Protein AF-A0A9Y3VMZ5-F1 (afdb_monomer_lite)

Secondary structure (DSSP, 8-state):
--TTS-HHHHHHHHHHHHHHHHHHHHHHHHHHHHHHTT---GGG--S-----TT-S------TTHHHHHHHHHHHHHHHTSS-TT-HHHHHHHHHHHHHHHHHHHHHIIIIIIHHHHHHHT-HHHHHHHHHHHHHHHHHHHT-----HHHHHSPPPTTS-TT-HHHHHHSHHHHHHHHH-S-TTGGGS--THHHHHHHHTTT--HHHHHHHHHHHHHHHHHHHHHHHHT--------TT-SSTT--S-PPPPP-----------------------GGGGG-HHHHHHHHHHHHHHHHHHHHHHHHHHHHHH-TTTTTSHHHHHHHHHHHIIIIIHHHHHHHHHHTT-HHHHHHHHHH-SS-PPPTT--HHHHHHHHHH--

Organism: NCBI:txid303518

Sequence (381 aa):
MFKTLNVSACDEALRHTLQIVSALHGIIHYLISFSKLGNRQDSLRWGRGHDAAGSLLAADWGGAESIGTELQELQQQVDHLSDPSNLESVGRLLQLRRQVLLLQFDTAVRIFVREAFLSSGDVTSCQSVNDNMANALPPMIGCIQADVFSLTLPVPQPLENQGCQAQRMYPWRSFIACHGLLPLHVWDVPPTEHCMQLCLSSLSSRSRLQANAAILGVSLLMEDVLNGGREAEPVRLHGNKDDFQHSGTPNEVATVSNKGNKSCREDDEEEEIKINSSNLQDPIRVQSVLKGFLLLTKQLEVFKERWALRRLGADVFSTPALYQQFVKLYRDEIFYPSMRALAKQMDKEHHYEVLISGTQSLLPPPGASEVDVKAWQVQAQ

Radius of gyration: 24.36 Å; chains: 1; bounding box: 47×81×72 Å

pLDDT: mean 76.03, std 21.15, range [21.78, 96.75]

Foldseek 3Di:
DPPPDDPVVSVVVVVLVCLLVVLVLLLLVLLVLQQCQQPDCPVVPPDDDDDDPPPPQRAGSPHPVNSVVVVVVLVVLLVLAPDSPDSLLNSLLSNLVSLLSLLLLLLLLVPQLLVLCLQVFVLVQNVQLVVQLVPLSCLSNLNQDCDPVLVVQPQDPPDDLCFPVSCVPPVPSSCCSRCNPDVVVNPPSRVSSVSSCSSRPPDDSVSSNSSSVSSVVSVVLLVLLLVLLDAAAADDDPPPPTVPPPSDDDDDDDDDDDDDDDDDDDDDDPDPPPDDSVPSSNSSRSSNRSSRQSNLSVLLVVVLQVVLCVPPNDCQSNGSVSVVVSVVCCCVPQQVVLLCVVCVVVVNNVVQVVVVVPDVDNDHGPSDRPSSSSVSSSVVD

Structure (mmCIF, N/CA/C/O backbone):
data_AF-A0A9Y3VMZ5-F1
#
_entry.id   AF-A0A9Y3VMZ5-F1
#
loop_
_atom_site.group_PDB
_atom_site.id
_atom_site.type_symbol
_atom_site.label_atom_id
_atom_site.label_alt_id
_atom_site.label_comp_id
_atom_site.label_asym_id
_atom_site.label_entity_id
_atom_site.label_seq_id
_atom_site.pdbx_PDB_ins_code
_atom_site.Cartn_x
_atom_site.Cartn_y
_atom_site.Cartn_z
_atom_site.occupancy
_atom_site.B_iso_or_equiv
_atom_site.auth_seq_id
_atom_site.auth_comp_id
_atom_site.auth_asym_id
_atom_site.auth_atom_id
_atom_site.pdbx_PDB_model_num
ATOM 1 N N . MET A 1 1 ? 14.578 1.169 -34.661 1.00 57.75 1 MET A N 1
ATOM 2 C CA . MET A 1 1 ? 15.487 0.601 -33.648 1.00 57.75 1 MET A CA 1
ATOM 3 C C . MET A 1 1 ? 15.818 -0.866 -33.912 1.00 57.75 1 MET A C 1
ATOM 5 O O . MET A 1 1 ? 16.990 -1.175 -33.971 1.00 57.75 1 MET A O 1
ATOM 9 N N . PHE A 1 2 ? 14.845 -1.748 -34.175 1.00 71.38 2 PHE A N 1
ATOM 10 C CA . PHE A 1 2 ? 15.091 -3.206 -34.183 1.00 71.38 2 PHE A CA 1
ATOM 11 C C . PHE A 1 2 ? 15.295 -3.879 -35.559 1.00 71.38 2 PHE A C 1
ATOM 13 O O . PHE A 1 2 ? 15.444 -5.090 -35.634 1.00 71.38 2 PHE A O 1
ATOM 20 N N . LYS A 1 3 ? 15.312 -3.119 -36.666 1.00 68.62 3 LYS A N 1
ATOM 21 C CA . LYS A 1 3 ? 15.286 -3.667 -38.044 1.00 68.62 3 LYS A CA 1
ATOM 22 C C . LYS A 1 3 ? 16.523 -4.492 -38.442 1.00 68.62 3 LYS A C 1
ATOM 24 O O . LYS A 1 3 ? 16.481 -5.173 -39.458 1.00 68.62 3 LYS A O 1
ATOM 29 N N . THR A 1 4 ? 17.612 -4.394 -37.685 1.00 77.75 4 THR A N 1
ATOM 30 C CA . THR A 1 4 ? 18.895 -5.066 -37.949 1.00 77.75 4 THR A CA 1
ATOM 31 C C . THR A 1 4 ? 19.146 -6.268 -37.039 1.00 77.75 4 THR A C 1
ATOM 33 O O . THR A 1 4 ? 20.166 -6.933 -37.192 1.00 77.75 4 THR A O 1
ATOM 36 N N . LEU A 1 5 ? 18.255 -6.536 -36.080 1.00 80.56 5 LEU A N 1
ATOM 37 C CA . LEU A 1 5 ? 18.383 -7.647 -35.139 1.00 80.56 5 LEU A CA 1
ATOM 38 C C . LEU A 1 5 ? 17.745 -8.913 -35.714 1.00 80.56 5 LEU A C 1
ATOM 40 O O . L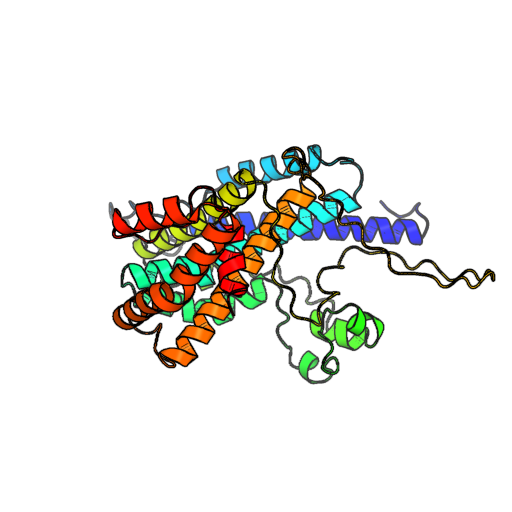EU A 1 5 ? 16.806 -8.849 -36.510 1.00 80.56 5 LEU A O 1
ATOM 44 N N . ASN A 1 6 ? 18.238 -10.077 -35.288 1.00 88.38 6 ASN A N 1
ATOM 45 C CA . ASN A 1 6 ? 17.532 -11.327 -35.546 1.00 88.38 6 ASN A CA 1
ATOM 46 C C . ASN A 1 6 ? 16.183 -11.331 -34.795 1.00 88.38 6 ASN A C 1
ATOM 48 O O . ASN A 1 6 ? 15.974 -10.568 -33.853 1.00 88.38 6 ASN A O 1
ATOM 52 N N . VAL A 1 7 ? 15.252 -12.189 -35.218 1.00 86.12 7 VAL A N 1
ATOM 53 C CA . VAL A 1 7 ? 13.882 -12.202 -34.674 1.00 86.12 7 VAL A CA 1
ATOM 54 C C . VAL A 1 7 ? 13.871 -12.424 -33.156 1.00 86.12 7 VAL A C 1
ATOM 56 O O . VAL A 1 7 ? 13.121 -11.753 -32.458 1.00 86.12 7 VAL A O 1
ATOM 59 N N . SER A 1 8 ? 14.744 -13.295 -32.640 1.00 85.38 8 SER A N 1
ATOM 60 C CA . SER A 1 8 ? 14.845 -13.586 -31.202 1.00 85.38 8 SER A CA 1
ATOM 61 C C . SER A 1 8 ? 15.319 -12.380 -30.386 1.00 85.38 8 SER A C 1
ATOM 63 O O . SER A 1 8 ? 14.670 -12.017 -29.413 1.00 85.38 8 SER A O 1
ATOM 65 N N . ALA A 1 9 ? 16.410 -11.723 -30.790 1.00 84.56 9 ALA A N 1
ATOM 66 C CA . ALA A 1 9 ? 16.915 -10.545 -30.086 1.00 84.56 9 ALA A CA 1
ATOM 67 C C . ALA A 1 9 ? 15.985 -9.339 -30.266 1.00 84.56 9 ALA A C 1
ATOM 69 O O . ALA A 1 9 ? 15.894 -8.489 -29.387 1.00 84.56 9 ALA A O 1
ATOM 70 N N . CYS A 1 10 ? 15.271 -9.256 -31.394 1.00 85.88 10 CYS A N 1
ATOM 71 C CA . CYS A 1 10 ? 14.226 -8.258 -31.593 1.00 85.88 10 CYS A CA 1
ATOM 72 C C . CYS A 1 10 ? 13.065 -8.456 -30.609 1.00 85.88 10 CYS A C 1
ATOM 74 O O . CYS A 1 10 ? 12.595 -7.474 -30.038 1.00 85.88 10 CYS A O 1
ATOM 76 N N . ASP A 1 11 ? 12.601 -9.694 -30.416 1.00 83.12 11 ASP A N 1
ATOM 77 C CA . ASP A 1 11 ? 11.528 -10.019 -29.470 1.00 83.12 11 ASP A CA 1
ATOM 78 C C . ASP A 1 11 ? 11.939 -9.716 -28.024 1.00 83.12 11 ASP A C 1
ATOM 80 O O . ASP A 1 11 ? 11.218 -9.032 -27.299 1.00 83.12 11 ASP A O 1
ATOM 84 N N . GLU A 1 12 ? 13.136 -10.144 -27.626 1.00 84.88 12 GLU A N 1
ATOM 85 C CA . GLU A 1 12 ? 13.688 -9.895 -26.293 1.00 84.88 12 GLU A CA 1
ATOM 86 C C . GLU A 1 12 ? 13.857 -8.394 -26.011 1.00 84.88 12 GLU A C 1
ATOM 88 O O . GLU A 1 12 ? 13.361 -7.881 -25.004 1.00 84.88 12 GLU A O 1
ATOM 93 N N . ALA A 1 13 ? 14.454 -7.650 -26.947 1.00 84.62 13 ALA A N 1
ATOM 94 C CA . ALA A 1 13 ? 14.613 -6.206 -26.816 1.00 84.62 13 ALA A CA 1
ATOM 95 C C . ALA A 1 13 ? 13.261 -5.475 -26.762 1.00 84.62 13 ALA A C 1
ATOM 97 O O . ALA A 1 13 ? 13.093 -4.543 -25.968 1.00 84.62 13 ALA A O 1
ATOM 98 N N . LEU A 1 14 ? 12.281 -5.895 -27.571 1.00 86.56 14 LEU A N 1
ATOM 99 C CA . LEU A 1 14 ? 10.930 -5.334 -27.535 1.00 86.56 14 LEU A CA 1
ATOM 100 C C . LEU A 1 14 ? 10.259 -5.610 -26.186 1.00 86.56 14 LEU A C 1
ATOM 102 O O . LEU A 1 14 ? 9.678 -4.697 -25.600 1.00 86.56 14 LEU A O 1
ATOM 106 N N . ARG A 1 15 ? 10.376 -6.837 -25.669 1.00 85.00 15 ARG A N 1
ATOM 107 C CA . ARG A 1 15 ? 9.799 -7.247 -24.385 1.00 85.00 15 ARG A CA 1
ATOM 108 C C . ARG A 1 15 ? 10.342 -6.406 -23.235 1.00 85.00 15 ARG A C 1
ATOM 110 O O . ARG A 1 15 ? 9.548 -5.834 -22.491 1.00 85.00 15 ARG A O 1
ATOM 117 N N . HIS A 1 16 ? 11.662 -6.270 -23.126 1.00 85.94 16 HIS A N 1
ATOM 118 C CA . HIS A 1 16 ? 12.271 -5.454 -22.075 1.00 85.94 16 HIS A CA 1
ATOM 119 C C . HIS A 1 16 ? 11.930 -3.968 -22.223 1.00 85.94 16 HIS A C 1
ATOM 121 O O . HIS A 1 16 ? 11.597 -3.312 -21.237 1.00 85.94 16 HIS A O 1
ATOM 127 N N . THR A 1 17 ? 11.916 -3.443 -23.453 1.00 87.50 17 THR A N 1
ATOM 128 C CA . THR A 1 17 ? 11.510 -2.050 -23.706 1.00 87.50 17 THR A CA 1
ATOM 129 C C . THR A 1 17 ? 10.073 -1.803 -23.245 1.00 87.50 17 THR A C 1
ATOM 131 O O . THR A 1 17 ? 9.806 -0.832 -22.540 1.00 87.50 17 THR A O 1
ATOM 134 N N . LEU A 1 18 ? 9.142 -2.692 -23.603 1.00 86.06 18 LEU A N 1
ATOM 135 C CA . LEU A 1 18 ? 7.739 -2.576 -23.204 1.00 86.06 18 LEU A CA 1
ATOM 136 C C . LEU A 1 18 ? 7.558 -2.714 -21.689 1.00 86.06 18 LEU A C 1
ATOM 138 O O . LEU A 1 18 ? 6.756 -1.979 -21.117 1.00 86.06 18 LEU A O 1
ATOM 142 N N . GLN A 1 19 ? 8.314 -3.598 -21.033 1.00 85.75 19 GLN A N 1
ATOM 143 C CA . GLN A 1 19 ? 8.307 -3.731 -19.572 1.00 85.75 19 GLN A CA 1
ATOM 144 C C . GLN A 1 19 ? 8.742 -2.431 -18.886 1.00 85.75 19 GLN A C 1
ATOM 146 O O . GLN A 1 19 ? 8.025 -1.933 -18.018 1.00 85.75 19 GLN A O 1
ATOM 151 N N . ILE A 1 20 ? 9.865 -1.847 -19.315 1.00 89.44 20 ILE A N 1
ATOM 152 C CA . ILE A 1 20 ? 10.390 -0.589 -18.766 1.00 89.44 20 ILE A CA 1
ATOM 153 C C . ILE A 1 20 ? 9.393 0.554 -18.984 1.00 89.44 20 ILE A C 1
ATOM 155 O O . ILE A 1 20 ? 9.033 1.251 -18.035 1.00 89.44 20 ILE A O 1
ATOM 159 N N . VAL A 1 21 ? 8.903 0.728 -20.217 1.00 89.06 21 VAL A N 1
ATOM 160 C CA . VAL A 1 21 ? 7.958 1.805 -20.559 1.00 89.06 21 VAL A CA 1
ATOM 161 C C . VAL A 1 21 ? 6.645 1.648 -19.792 1.00 89.06 21 VAL A C 1
ATOM 163 O O . VAL A 1 21 ? 6.133 2.631 -19.260 1.00 89.06 21 VAL A O 1
ATOM 166 N N . SER A 1 22 ? 6.114 0.427 -19.687 1.00 85.69 22 SER A N 1
ATOM 167 C CA . SER A 1 22 ? 4.886 0.151 -18.934 1.00 85.69 22 SER A CA 1
ATOM 168 C C . SER A 1 22 ? 5.048 0.462 -17.444 1.00 85.69 22 SER A C 1
ATOM 170 O O . SER A 1 22 ? 4.181 1.108 -16.848 1.00 85.69 22 SER A O 1
ATOM 172 N N . ALA A 1 23 ? 6.169 0.049 -16.845 1.00 88.94 23 ALA A N 1
ATOM 173 C CA . ALA A 1 23 ? 6.453 0.307 -15.441 1.00 88.94 23 ALA A CA 1
ATOM 174 C C . ALA A 1 23 ? 6.611 1.810 -15.158 1.00 88.94 23 ALA A C 1
ATOM 176 O O . ALA A 1 23 ? 5.935 2.328 -14.268 1.00 88.94 23 ALA A O 1
ATOM 177 N N . LEU A 1 24 ? 7.416 2.524 -15.956 1.00 91.38 24 LEU A N 1
ATOM 178 C CA . LEU A 1 24 ? 7.603 3.976 -15.830 1.00 91.38 24 LEU A CA 1
ATOM 179 C C . LEU A 1 24 ? 6.299 4.743 -16.025 1.00 91.38 24 LEU A C 1
ATOM 181 O O . LEU A 1 24 ? 5.987 5.623 -15.227 1.00 91.38 24 LEU A O 1
ATOM 185 N N . HIS A 1 25 ? 5.514 4.384 -17.043 1.00 88.81 25 HIS A N 1
ATOM 186 C CA . HIS A 1 25 ? 4.198 4.975 -17.261 1.00 88.81 25 HIS A CA 1
ATOM 187 C C . HIS A 1 25 ? 3.310 4.810 -16.019 1.00 88.81 25 HIS A C 1
ATOM 189 O O . HIS A 1 25 ? 2.702 5.776 -15.565 1.00 88.81 25 HIS A O 1
ATOM 195 N N . GLY A 1 26 ? 3.278 3.611 -15.426 1.00 87.06 26 GLY A N 1
ATOM 196 C CA . GLY A 1 26 ? 2.527 3.349 -14.197 1.00 87.06 26 GLY A CA 1
ATOM 197 C C . GLY A 1 26 ? 3.007 4.170 -12.995 1.00 87.06 26 GLY A C 1
ATOM 198 O O . GLY A 1 26 ? 2.176 4.718 -12.274 1.00 87.06 26 GLY A O 1
ATOM 199 N N . ILE A 1 27 ? 4.324 4.288 -12.795 1.00 92.25 27 ILE A N 1
ATOM 200 C CA . ILE A 1 27 ? 4.919 5.076 -11.701 1.00 92.25 27 ILE A CA 1
ATOM 201 C C . ILE A 1 27 ? 4.599 6.563 -11.872 1.00 92.25 27 ILE A C 1
ATOM 203 O O . ILE A 1 27 ? 4.074 7.189 -10.956 1.00 92.25 27 ILE A O 1
ATOM 207 N N . ILE A 1 28 ? 4.861 7.129 -13.052 1.00 90.81 28 ILE A N 1
ATOM 208 C CA . ILE A 1 28 ? 4.617 8.551 -13.329 1.00 90.81 28 ILE A CA 1
ATOM 209 C C . ILE A 1 28 ? 3.132 8.872 -13.159 1.00 90.81 28 ILE A C 1
ATOM 211 O O . ILE A 1 28 ? 2.778 9.855 -12.508 1.00 90.81 28 ILE A O 1
ATOM 215 N N . HIS A 1 29 ? 2.255 8.022 -13.696 1.00 88.38 29 HIS A N 1
ATOM 216 C CA . HIS A 1 29 ? 0.819 8.219 -13.566 1.00 88.38 29 HIS A CA 1
ATOM 217 C C . HIS A 1 29 ? 0.362 8.141 -12.104 1.00 88.38 29 HIS A C 1
ATOM 219 O O . HIS A 1 29 ? -0.461 8.955 -11.688 1.00 88.38 29 HIS A O 1
ATOM 225 N N . TYR A 1 30 ? 0.926 7.228 -11.304 1.00 92.00 30 TYR A N 1
ATOM 226 C CA . TYR A 1 30 ? 0.695 7.171 -9.859 1.00 92.00 30 TYR A CA 1
ATOM 227 C C . TYR A 1 30 ? 1.118 8.475 -9.168 1.00 92.00 30 TYR A C 1
ATOM 229 O O . TYR A 1 30 ? 0.307 9.064 -8.460 1.00 92.00 30 TYR A O 1
ATOM 237 N N . LEU A 1 31 ? 2.338 8.968 -9.409 1.00 91.94 31 LEU A N 1
ATOM 238 C CA . LEU A 1 31 ? 2.866 10.180 -8.763 1.00 91.94 31 LEU A CA 1
ATOM 239 C C . LEU A 1 31 ? 2.043 11.430 -9.118 1.00 91.94 31 LEU A C 1
ATOM 241 O O . LEU A 1 31 ? 1.687 12.230 -8.248 1.00 91.94 31 LEU A O 1
ATOM 245 N N . ILE A 1 32 ? 1.668 11.573 -10.392 1.00 88.81 32 ILE A N 1
ATOM 246 C CA . ILE A 1 32 ? 0.777 12.650 -10.847 1.00 88.81 32 ILE A CA 1
ATOM 247 C C . ILE A 1 32 ? -0.607 12.511 -10.197 1.00 88.81 32 ILE A C 1
ATOM 249 O O . ILE A 1 32 ? -1.163 13.493 -9.713 1.00 88.81 32 ILE A O 1
ATOM 253 N N . SER A 1 33 ? -1.167 11.302 -10.156 1.00 88.62 33 SER A N 1
ATOM 254 C CA . SER A 1 33 ? -2.476 11.052 -9.537 1.00 88.62 33 SER A CA 1
ATOM 255 C C . SER A 1 33 ? -2.468 11.380 -8.043 1.00 88.62 33 SER A C 1
ATOM 257 O O . SER A 1 33 ? -3.391 12.024 -7.545 1.00 88.62 33 SER A O 1
ATOM 259 N N . PHE A 1 34 ? -1.404 10.983 -7.344 1.00 90.62 34 PHE A N 1
ATOM 260 C CA . PHE A 1 34 ? -1.238 11.195 -5.913 1.00 90.62 34 PHE A CA 1
ATOM 261 C C . PHE A 1 34 ? -1.085 12.681 -5.576 1.00 90.62 34 PHE A C 1
ATOM 263 O O . PHE A 1 34 ? -1.830 13.195 -4.747 1.00 90.62 34 PHE A O 1
ATOM 270 N N . SER A 1 35 ? -0.211 13.408 -6.281 1.00 87.38 35 SER A N 1
ATOM 271 C CA . SER A 1 35 ? -0.052 14.861 -6.092 1.00 87.38 35 SER A CA 1
ATOM 272 C C . SER A 1 35 ? -1.354 15.636 -6.344 1.00 87.38 35 SER A C 1
ATOM 274 O O . SER A 1 35 ? -1.680 16.586 -5.624 1.00 87.38 35 SER A O 1
ATOM 276 N N . LYS A 1 36 ? -2.171 15.195 -7.311 1.00 85.06 36 LYS A N 1
ATOM 277 C CA . LYS A 1 36 ? -3.496 15.774 -7.580 1.00 85.06 36 LYS A CA 1
ATOM 278 C C . LYS A 1 36 ? -4.511 15.550 -6.458 1.00 85.06 36 LYS A C 1
ATOM 280 O O . LYS A 1 36 ? -5.490 16.294 -6.407 1.00 85.06 36 LYS A O 1
ATOM 285 N N . LEU A 1 37 ? -4.287 14.622 -5.523 1.00 86.06 37 LEU A N 1
ATOM 286 C CA . LEU A 1 37 ? -5.116 14.516 -4.317 1.00 86.06 37 LEU A CA 1
ATOM 287 C C . LEU A 1 37 ? -5.023 15.773 -3.438 1.00 86.06 37 LEU A C 1
ATOM 289 O O . LEU A 1 37 ? -5.904 15.979 -2.610 1.00 86.06 37 LEU A O 1
ATOM 293 N N . GLY A 1 38 ? -4.028 16.646 -3.609 1.00 72.00 38 GLY A N 1
ATOM 294 C CA . GLY A 1 38 ? -3.987 17.950 -2.932 1.00 72.00 38 GLY A CA 1
ATOM 295 C C . GLY A 1 38 ? -4.715 19.064 -3.670 1.00 72.00 38 GLY A C 1
ATOM 296 O O . GLY A 1 38 ? -5.244 19.982 -3.042 1.00 72.00 38 GLY A O 1
ATOM 297 N N . ASN A 1 39 ? -4.813 18.961 -4.994 1.00 64.44 39 ASN A N 1
ATOM 298 C CA . ASN A 1 39 ? -5.434 19.982 -5.822 1.00 64.44 39 ASN A CA 1
ATOM 299 C C . ASN A 1 39 ? -6.953 19.842 -5.782 1.00 64.44 39 ASN A C 1
ATOM 301 O O . ASN A 1 39 ? -7.568 19.049 -6.497 1.00 64.44 39 ASN A O 1
ATOM 305 N N . ARG A 1 40 ? -7.586 20.657 -4.941 1.00 54.41 40 ARG A N 1
ATOM 306 C CA . ARG A 1 40 ? -9.027 20.866 -5.008 1.00 54.41 40 ARG A CA 1
ATOM 307 C C . ARG A 1 40 ? -9.349 21.472 -6.378 1.00 54.41 40 ARG A C 1
ATOM 309 O O . ARG A 1 40 ? -8.824 22.527 -6.725 1.00 54.41 40 ARG A O 1
ATOM 316 N N . GLN A 1 41 ? -10.234 20.841 -7.149 1.00 47.19 41 GLN A N 1
ATOM 317 C CA . GLN A 1 41 ? -10.938 21.532 -8.229 1.00 47.19 41 GLN A CA 1
ATOM 318 C C . GLN A 1 41 ? -11.882 2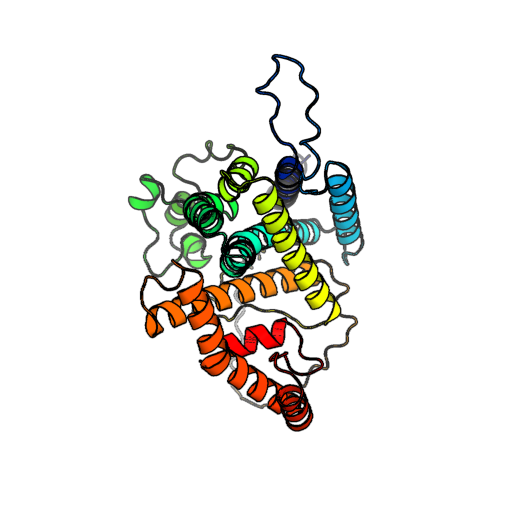2.573 -7.610 1.00 47.19 41 GLN A C 1
ATOM 320 O O . GLN A 1 41 ? -13.096 22.405 -7.574 1.00 47.19 41 GLN A O 1
ATOM 325 N N . ASP A 1 42 ? -11.320 23.693 -7.157 1.00 41.50 42 ASP A N 1
ATOM 326 C CA . ASP A 1 42 ? -12.055 24.957 -7.054 1.00 41.50 42 ASP A CA 1
ATOM 327 C C . ASP A 1 42 ? -12.278 25.575 -8.456 1.00 41.50 42 ASP A C 1
ATOM 329 O O . ASP A 1 42 ? -12.850 26.654 -8.599 1.00 41.50 42 ASP A O 1
ATOM 333 N N . SER A 1 43 ? -11.922 24.857 -9.530 1.00 39.56 43 SER A N 1
ATOM 334 C CA . SER A 1 43 ? -12.139 25.246 -10.926 1.00 39.56 43 SER A CA 1
ATOM 335 C C . SER A 1 43 ? -13.613 25.325 -11.346 1.00 39.56 43 SER A C 1
ATOM 337 O O . SER A 1 43 ? -13.896 25.871 -12.408 1.00 39.56 43 SER A O 1
ATOM 339 N N . LEU A 1 44 ? -14.566 24.857 -10.529 1.00 39.84 44 LEU A N 1
ATOM 340 C CA . LEU A 1 44 ? -16.004 25.077 -10.758 1.00 39.84 44 LEU A CA 1
ATOM 341 C C . LEU A 1 44 ? -16.551 26.356 -10.094 1.00 39.84 44 LEU A C 1
ATOM 343 O O . LEU A 1 44 ? -17.742 26.639 -10.213 1.00 39.84 44 LEU A O 1
ATOM 347 N N . ARG A 1 45 ? -15.712 27.166 -9.431 1.00 36.28 45 ARG A N 1
ATOM 348 C CA . ARG A 1 45 ? -16.110 28.469 -8.867 1.00 36.28 45 ARG A CA 1
ATOM 349 C C . ARG A 1 45 ? -15.355 29.637 -9.506 1.00 36.28 45 ARG A C 1
ATOM 351 O O . ARG A 1 45 ? -14.846 30.516 -8.822 1.00 36.28 45 ARG A O 1
ATOM 358 N N . TRP A 1 46 ? -15.365 29.715 -10.836 1.00 37.03 46 TRP A N 1
ATOM 359 C CA . TRP A 1 46 ? -15.153 30.992 -11.530 1.00 37.03 46 TRP A CA 1
ATOM 360 C C . TRP A 1 46 ? -16.434 31.825 -11.435 1.00 37.03 46 TRP A C 1
ATOM 362 O O . TRP A 1 46 ? -17.237 31.886 -12.362 1.00 37.03 46 TRP A O 1
ATOM 372 N N . GLY A 1 47 ? -16.677 32.422 -10.272 1.00 42.06 47 GLY A N 1
ATOM 373 C CA . GLY A 1 47 ? -17.863 33.243 -10.078 1.00 42.06 47 GLY A CA 1
ATOM 374 C C . GLY A 1 47 ? -17.998 33.770 -8.662 1.00 42.06 47 GLY A C 1
ATOM 375 O O . GLY A 1 47 ? -18.501 33.070 -7.793 1.00 42.06 47 GLY A O 1
ATOM 376 N N . ARG A 1 48 ? -17.653 35.053 -8.516 1.00 33.69 48 ARG A N 1
ATOM 377 C CA . ARG A 1 48 ? -17.766 35.930 -7.340 1.00 33.69 48 ARG A CA 1
ATOM 378 C C . ARG A 1 48 ? -16.681 35.772 -6.286 1.00 33.69 48 ARG A C 1
ATOM 380 O O . ARG A 1 48 ? -16.630 34.809 -5.531 1.00 33.69 48 ARG A O 1
ATOM 387 N N . GLY A 1 49 ? -15.877 36.831 -6.216 1.00 43.91 49 GLY A N 1
ATOM 388 C CA . GLY A 1 49 ? -15.055 37.136 -5.069 1.00 43.91 49 GLY A CA 1
ATOM 389 C C . GLY A 1 49 ? -15.893 37.164 -3.798 1.00 43.91 49 GLY A C 1
ATOM 390 O O . GLY A 1 49 ? -16.936 37.810 -3.722 1.00 43.91 49 GLY A O 1
ATOM 391 N N . HIS A 1 50 ? -15.397 36.443 -2.811 1.00 34.47 50 HIS A N 1
ATOM 392 C CA . HIS A 1 50 ? -15.436 36.879 -1.436 1.00 34.47 50 HIS A CA 1
ATOM 393 C C . HIS A 1 50 ? -14.199 36.297 -0.770 1.00 34.47 50 HIS A C 1
ATOM 395 O O . HIS A 1 50 ? -13.962 35.090 -0.840 1.00 34.47 50 HIS A O 1
ATOM 401 N N . ASP A 1 51 ? -13.413 37.177 -0.161 1.00 45.44 51 ASP A N 1
ATOM 402 C CA . ASP A 1 51 ? -12.384 36.820 0.799 1.00 45.44 51 ASP A CA 1
ATOM 403 C C . ASP A 1 51 ? -12.950 35.794 1.783 1.00 45.44 51 ASP A C 1
ATOM 405 O O . ASP A 1 51 ? -13.887 36.072 2.533 1.00 45.44 51 ASP A O 1
ATOM 409 N N . ALA A 1 52 ? -12.397 34.587 1.769 1.00 37.59 52 ALA A N 1
ATOM 410 C CA . ALA A 1 52 ? -12.680 33.590 2.779 1.00 37.59 52 ALA A CA 1
ATOM 411 C C . ALA A 1 52 ? -11.360 32.938 3.166 1.00 37.59 52 ALA A C 1
ATOM 413 O O . ALA A 1 52 ? -10.846 32.051 2.484 1.00 37.59 52 ALA A O 1
ATOM 414 N N . ALA A 1 53 ? -10.831 33.388 4.300 1.00 37.03 53 ALA A N 1
ATOM 415 C CA . ALA A 1 53 ? -9.814 32.731 5.105 1.00 37.03 53 ALA A CA 1
ATOM 416 C C . ALA A 1 53 ? -10.307 31.347 5.596 1.00 37.03 53 ALA A C 1
ATOM 418 O O . ALA A 1 53 ? -10.478 31.109 6.787 1.00 37.03 53 ALA A O 1
ATOM 419 N N . GLY A 1 54 ? -10.597 30.444 4.656 1.00 40.28 54 GLY A N 1
ATOM 420 C CA . GLY A 1 54 ? -11.101 29.084 4.871 1.00 40.28 54 GLY A CA 1
ATOM 421 C C . GLY A 1 54 ? -10.303 28.015 4.116 1.00 40.28 54 GLY A C 1
ATOM 422 O O . GLY A 1 54 ? -10.631 26.836 4.201 1.00 40.28 54 GLY A O 1
ATOM 423 N N . SER A 1 55 ? -9.237 28.406 3.409 1.00 47.62 55 SER A N 1
ATOM 424 C CA . SER A 1 55 ? -8.310 27.512 2.696 1.00 47.62 55 SER A CA 1
ATOM 425 C C . SER A 1 55 ? -7.099 27.096 3.550 1.00 47.62 55 SER A C 1
ATOM 427 O O . SER A 1 55 ? -6.030 26.823 3.015 1.00 47.62 55 SER A O 1
ATOM 429 N N . LEU A 1 56 ? -7.212 27.093 4.882 1.00 48.75 56 LEU A N 1
ATOM 430 C CA . LEU A 1 56 ? -6.027 26.960 5.743 1.00 48.75 56 LEU A CA 1
ATOM 431 C C . LEU A 1 56 ? -5.590 25.512 6.031 1.00 48.75 56 LEU A C 1
ATOM 433 O O . LEU A 1 56 ? -4.584 25.310 6.696 1.00 48.75 56 LEU A O 1
ATOM 437 N N . LEU A 1 57 ? -6.344 24.505 5.580 1.00 52.94 57 LEU A N 1
ATOM 438 C CA . LEU A 1 57 ? -6.135 23.097 5.943 1.00 52.94 57 LEU A CA 1
ATOM 439 C C . LEU A 1 57 ? -6.346 22.174 4.732 1.00 52.94 57 LEU A C 1
ATOM 441 O O . LEU A 1 57 ? -7.162 21.251 4.767 1.00 52.94 57 LEU A O 1
ATOM 445 N N . ALA A 1 58 ? -5.661 22.463 3.625 1.00 60.16 58 ALA A N 1
ATOM 446 C CA . ALA A 1 58 ? -5.480 21.473 2.570 1.00 60.16 58 ALA A CA 1
ATOM 447 C C . ALA A 1 58 ? -4.358 20.523 3.005 1.00 60.16 58 ALA A C 1
ATOM 449 O O . ALA A 1 58 ? -3.300 20.974 3.433 1.00 60.16 58 ALA A O 1
ATOM 450 N N . ALA A 1 59 ? -4.610 19.217 2.948 1.00 62.00 59 ALA A N 1
ATOM 451 C CA . ALA A 1 59 ? -3.562 18.229 3.159 1.00 62.00 59 ALA A CA 1
ATOM 452 C C . ALA A 1 59 ? -2.479 18.384 2.090 1.00 62.00 59 ALA A C 1
ATOM 454 O O . ALA A 1 59 ? -2.807 18.620 0.927 1.00 62.00 59 ALA A O 1
ATOM 455 N N .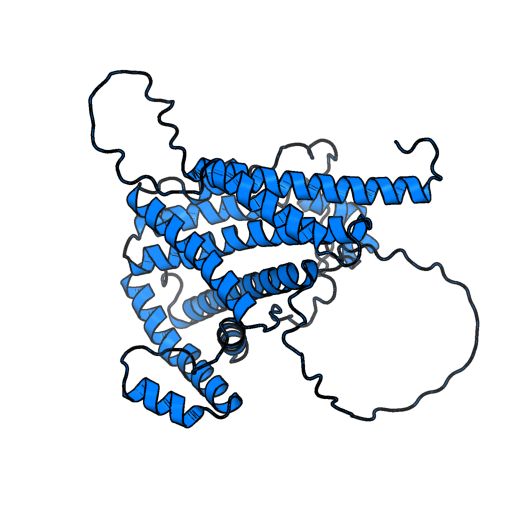 ASP A 1 60 ? -1.217 18.272 2.496 1.00 78.38 60 ASP A N 1
ATOM 456 C CA . ASP A 1 60 ? -0.089 18.302 1.575 1.00 78.38 60 ASP A CA 1
ATOM 457 C C . ASP A 1 60 ? 0.118 16.898 0.999 1.00 78.38 60 ASP A C 1
ATOM 459 O O . ASP A 1 60 ? 0.399 15.939 1.718 1.00 78.38 60 ASP A O 1
ATOM 463 N N . TRP A 1 61 ? -0.086 16.764 -0.308 1.00 81.56 61 TRP A N 1
ATOM 464 C CA . TRP A 1 61 ? 0.080 15.501 -1.035 1.00 81.56 61 TRP A CA 1
ATOM 465 C C . TRP A 1 61 ? 1.364 15.499 -1.875 1.00 81.56 61 TRP A C 1
ATOM 467 O O . TRP A 1 61 ? 1.450 14.773 -2.864 1.00 81.56 61 TRP A O 1
ATOM 477 N N . GLY A 1 62 ? 2.347 16.331 -1.506 1.00 73.44 62 GLY A N 1
ATOM 478 C CA . GLY A 1 62 ? 3.692 16.364 -2.090 1.00 73.44 62 GLY A CA 1
ATOM 479 C C . GLY A 1 62 ? 3.858 17.315 -3.282 1.00 73.44 62 GLY A C 1
ATOM 480 O O . GLY A 1 62 ? 4.976 17.686 -3.638 1.00 73.44 62 GLY A O 1
ATOM 481 N N . GLY A 1 63 ? 2.756 17.781 -3.875 1.00 78.88 63 GLY A N 1
ATOM 482 C CA . GLY A 1 63 ? 2.795 18.741 -4.979 1.00 78.88 63 GLY A CA 1
ATOM 483 C C . GLY A 1 63 ? 3.629 18.254 -6.174 1.00 78.88 63 GLY A C 1
ATOM 484 O O . GLY A 1 63 ? 3.785 17.059 -6.403 1.00 78.88 63 GLY A O 1
ATOM 485 N N . ALA A 1 64 ? 4.139 19.188 -6.980 1.00 76.62 64 ALA A N 1
ATOM 486 C CA . ALA A 1 64 ? 4.998 18.856 -8.121 1.00 76.62 64 ALA A CA 1
ATOM 487 C C . ALA A 1 64 ? 6.454 18.566 -7.708 1.00 76.62 64 ALA A C 1
ATOM 489 O O . ALA A 1 64 ? 7.156 17.841 -8.412 1.00 76.62 64 ALA A O 1
ATOM 490 N N . GLU A 1 65 ? 6.903 19.116 -6.577 1.00 81.19 65 GLU A N 1
ATOM 491 C CA . GLU A 1 65 ? 8.270 18.944 -6.075 1.00 81.19 65 GLU A CA 1
ATOM 492 C C . GLU A 1 65 ? 8.527 17.496 -5.644 1.00 81.19 65 GLU A C 1
ATOM 494 O O . GLU A 1 65 ? 9.573 16.944 -5.992 1.00 81.19 65 GLU A O 1
ATOM 499 N N . SER A 1 66 ? 7.544 16.835 -5.015 1.00 84.81 66 SER A N 1
ATOM 500 C CA . SER A 1 66 ? 7.673 15.423 -4.633 1.00 84.81 66 SER A CA 1
ATOM 501 C C . SER A 1 66 ? 7.818 14.487 -5.832 1.00 84.81 66 SER A C 1
ATOM 503 O O . SER A 1 66 ? 8.476 13.457 -5.738 1.00 84.81 66 SER A O 1
ATOM 505 N N . ILE A 1 67 ? 7.239 14.833 -6.987 1.00 89.81 67 ILE A N 1
ATOM 506 C CA . ILE A 1 67 ? 7.394 14.032 -8.209 1.00 89.81 67 ILE A CA 1
ATOM 507 C C . ILE A 1 67 ? 8.867 14.026 -8.631 1.00 89.81 67 ILE A C 1
ATOM 509 O O . ILE A 1 67 ? 9.402 12.981 -8.996 1.00 89.81 67 ILE A O 1
ATOM 513 N N . GLY A 1 68 ? 9.532 15.184 -8.560 1.00 89.50 68 GLY A N 1
ATOM 514 C CA . GLY A 1 68 ? 10.951 15.309 -8.883 1.00 89.50 68 GLY A CA 1
ATOM 515 C C . GLY A 1 68 ? 11.835 14.497 -7.940 1.00 89.50 68 GLY A C 1
ATOM 516 O O . GLY A 1 68 ? 12.710 13.771 -8.412 1.00 89.50 68 GLY A O 1
ATOM 517 N N . THR A 1 69 ? 11.579 14.567 -6.631 1.00 90.12 69 THR A N 1
ATOM 518 C CA . THR A 1 69 ? 12.364 13.828 -5.628 1.00 90.12 69 THR A CA 1
ATOM 519 C C . THR A 1 69 ? 12.190 12.317 -5.763 1.00 90.12 69 THR A C 1
ATOM 521 O O . THR A 1 69 ? 13.180 11.593 -5.750 1.00 90.12 69 THR A O 1
ATOM 524 N N . GLU A 1 70 ? 10.962 11.841 -5.980 1.00 92.12 70 GLU A N 1
ATOM 525 C CA . GLU A 1 70 ? 10.653 10.415 -6.173 1.00 92.12 70 GLU A CA 1
ATOM 526 C C . GLU A 1 70 ? 11.303 9.844 -7.440 1.00 92.12 70 GLU A C 1
ATOM 528 O O . GLU A 1 70 ? 11.850 8.740 -7.434 1.00 92.12 70 GLU A O 1
ATOM 533 N N . LEU A 1 71 ? 11.283 10.599 -8.545 1.00 94.12 71 LEU A N 1
ATOM 534 C CA . LEU A 1 71 ? 11.945 10.182 -9.785 1.00 94.12 71 LEU A CA 1
ATOM 535 C C . LEU A 1 71 ? 13.471 10.224 -9.662 1.00 94.12 71 LEU A C 1
ATOM 537 O O . LEU A 1 71 ? 14.149 9.375 -10.241 1.00 94.12 71 LEU A O 1
ATOM 541 N N . GLN A 1 72 ? 14.015 11.177 -8.905 1.00 94.31 72 GLN A N 1
ATOM 542 C CA . GLN A 1 72 ? 15.446 11.236 -8.623 1.00 94.31 72 GLN A CA 1
ATOM 543 C C . GLN A 1 72 ? 15.894 10.061 -7.747 1.00 94.31 72 GLN A C 1
ATOM 545 O O . GLN A 1 72 ? 16.922 9.453 -8.040 1.00 94.31 72 GLN A O 1
ATOM 550 N N . GLU A 1 73 ? 15.125 9.704 -6.718 1.00 92.31 73 GLU A N 1
ATOM 551 C CA . GLU A 1 73 ? 15.384 8.515 -5.900 1.00 92.31 73 GLU A CA 1
ATOM 552 C C . GLU A 1 73 ? 15.319 7.240 -6.753 1.00 92.31 73 GLU A C 1
ATOM 554 O O . GLU A 1 73 ? 16.191 6.378 -6.661 1.00 92.31 73 GLU A O 1
ATOM 559 N N . LEU A 1 74 ? 14.336 7.137 -7.651 1.00 93.88 74 LEU A N 1
ATOM 560 C CA . LEU A 1 74 ? 14.231 6.002 -8.565 1.00 93.88 74 LEU A CA 1
ATOM 561 C C . LEU A 1 74 ? 15.429 5.908 -9.518 1.00 93.88 74 LEU A C 1
ATOM 563 O O . LEU A 1 74 ? 15.937 4.812 -9.748 1.00 93.88 74 LEU A O 1
ATOM 567 N N . GLN A 1 75 ? 15.903 7.040 -10.047 1.00 93.81 75 GLN A N 1
ATOM 568 C CA . GLN A 1 75 ? 17.123 7.081 -10.856 1.00 93.81 75 GLN A CA 1
ATOM 569 C C . GLN A 1 75 ? 18.331 6.611 -10.042 1.00 93.81 75 GLN A C 1
ATOM 571 O O . GLN A 1 75 ? 19.087 5.769 -10.518 1.00 93.81 75 GLN A O 1
ATOM 576 N N . GLN A 1 76 ? 18.472 7.075 -8.796 1.00 93.25 76 GLN A N 1
ATOM 577 C CA . GLN A 1 76 ? 19.530 6.597 -7.906 1.00 93.25 76 GLN A CA 1
ATOM 578 C C . GLN A 1 76 ? 19.426 5.083 -7.699 1.00 93.25 76 GLN A C 1
ATOM 580 O O . GLN A 1 76 ? 20.430 4.391 -7.817 1.00 93.25 76 GLN A O 1
ATOM 585 N N . GLN A 1 77 ? 18.234 4.535 -7.457 1.00 92.12 77 GLN A N 1
ATOM 586 C CA . GLN A 1 77 ? 18.047 3.086 -7.329 1.00 92.12 77 GLN A CA 1
ATOM 587 C C . GLN A 1 77 ? 18.466 2.330 -8.599 1.00 92.12 77 GLN A C 1
ATOM 589 O O . GLN A 1 77 ? 19.050 1.259 -8.493 1.00 92.12 77 GLN A O 1
ATOM 594 N N . VAL A 1 78 ? 18.223 2.877 -9.793 1.00 92.75 78 VAL A N 1
ATOM 595 C CA . VAL A 1 78 ? 18.707 2.282 -11.051 1.00 92.75 78 VAL A CA 1
ATOM 596 C C . VAL A 1 78 ? 20.236 2.325 -11.132 1.00 92.75 78 VAL A C 1
ATOM 598 O O . VAL A 1 78 ? 20.848 1.317 -11.480 1.00 92.75 78 VAL A O 1
ATOM 601 N N . ASP A 1 79 ? 20.854 3.447 -10.764 1.00 92.00 79 ASP A N 1
ATOM 602 C CA . ASP A 1 79 ? 22.311 3.633 -10.824 1.00 92.00 79 ASP A CA 1
ATOM 603 C C . ASP A 1 79 ? 23.072 2.718 -9.842 1.00 92.00 79 ASP A C 1
ATOM 605 O O . ASP A 1 79 ? 24.218 2.355 -10.101 1.00 92.00 79 ASP A O 1
ATOM 609 N N . HIS A 1 80 ? 22.436 2.323 -8.732 1.00 90.69 80 HIS A N 1
ATOM 610 C CA . HIS A 1 80 ? 23.004 1.415 -7.724 1.00 90.69 80 HIS A CA 1
ATOM 611 C C . HIS A 1 80 ? 22.793 -0.077 -8.039 1.00 90.69 80 HIS A C 1
ATOM 613 O O . HIS A 1 80 ? 23.230 -0.933 -7.265 1.00 90.69 80 HIS A O 1
ATOM 619 N N . LEU A 1 81 ? 22.136 -0.425 -9.151 1.00 90.12 81 LEU A N 1
ATOM 620 C CA . LEU A 1 81 ? 22.055 -1.818 -9.593 1.00 90.12 81 LEU A CA 1
ATOM 621 C C . LEU A 1 81 ? 23.450 -2.366 -9.921 1.00 90.12 81 LEU A C 1
ATOM 623 O O . LEU A 1 81 ? 24.317 -1.649 -10.414 1.00 90.12 81 LEU A O 1
ATOM 627 N N . SER A 1 82 ? 23.652 -3.673 -9.718 1.00 85.50 82 SER A N 1
ATOM 628 C CA . SER A 1 82 ? 24.927 -4.331 -10.049 1.00 85.50 82 SER A CA 1
ATOM 629 C C . SER A 1 82 ? 25.294 -4.212 -11.533 1.00 85.50 82 SER A C 1
ATOM 631 O O . SER A 1 82 ? 26.474 -4.155 -11.867 1.00 85.50 82 SER A O 1
ATOM 633 N N . ASP A 1 83 ? 24.287 -4.163 -12.412 1.00 84.94 83 ASP A N 1
ATOM 634 C CA . ASP A 1 83 ? 24.444 -3.837 -13.829 1.00 84.94 83 ASP A CA 1
ATOM 635 C C . ASP A 1 83 ? 23.295 -2.921 -14.300 1.00 84.94 83 ASP A C 1
ATOM 637 O O . ASP A 1 83 ? 22.209 -3.414 -14.627 1.00 84.94 83 ASP A O 1
ATOM 641 N N . PRO A 1 84 ? 23.511 -1.593 -14.352 1.00 84.88 84 PRO A N 1
ATOM 642 C CA . PRO A 1 84 ? 22.507 -0.640 -14.825 1.00 84.88 84 PRO A CA 1
ATOM 643 C C . PRO A 1 84 ? 22.299 -0.695 -16.348 1.00 84.88 84 PRO A C 1
ATOM 645 O O . PRO A 1 84 ? 21.340 -0.114 -16.857 1.00 84.88 84 PRO A O 1
ATOM 648 N N . SER A 1 85 ? 23.168 -1.390 -17.095 1.00 85.25 85 SER A N 1
ATOM 649 C CA . SER A 1 85 ? 23.006 -1.584 -18.545 1.00 85.25 85 SER A CA 1
ATOM 650 C C . SER A 1 85 ? 22.117 -2.785 -18.877 1.00 85.25 85 SER A C 1
ATOM 652 O O . SER A 1 85 ? 21.646 -2.908 -20.011 1.00 85.25 85 SER A O 1
ATOM 654 N N . ASN A 1 86 ? 21.852 -3.659 -17.901 1.00 88.69 86 ASN A N 1
ATOM 655 C CA . ASN A 1 86 ? 20.961 -4.793 -18.081 1.00 88.69 86 ASN A CA 1
ATOM 656 C C . ASN A 1 86 ? 19.488 -4.355 -18.014 1.00 88.69 86 ASN A C 1
ATOM 658 O O . ASN A 1 86 ? 18.931 -4.091 -16.945 1.00 88.69 86 ASN A O 1
ATOM 662 N N . LEU A 1 87 ? 18.835 -4.345 -19.179 1.00 88.00 87 LEU A N 1
ATOM 663 C CA . LEU A 1 87 ? 17.426 -3.971 -19.329 1.00 88.00 87 LEU A CA 1
ATOM 664 C C . LEU A 1 87 ? 16.471 -4.875 -18.537 1.00 88.00 87 LEU A C 1
ATOM 666 O O . LEU A 1 87 ? 15.405 -4.415 -18.129 1.00 88.00 87 LEU A O 1
ATOM 670 N N . GLU A 1 88 ? 16.830 -6.139 -18.303 1.00 88.62 88 GLU A N 1
ATOM 671 C CA . GLU A 1 88 ? 16.014 -7.054 -17.506 1.00 88.62 88 GLU A CA 1
ATOM 672 C C . GLU A 1 88 ? 15.995 -6.634 -16.033 1.00 88.62 88 GLU A C 1
ATOM 674 O O . GLU A 1 88 ? 14.922 -6.495 -15.442 1.00 88.62 88 GLU A O 1
ATOM 679 N N . SER A 1 89 ? 17.169 -6.367 -15.454 1.00 90.06 89 SER A N 1
ATOM 680 C CA . SER A 1 89 ? 17.309 -5.913 -14.066 1.00 90.06 89 SER A CA 1
ATOM 681 C C . S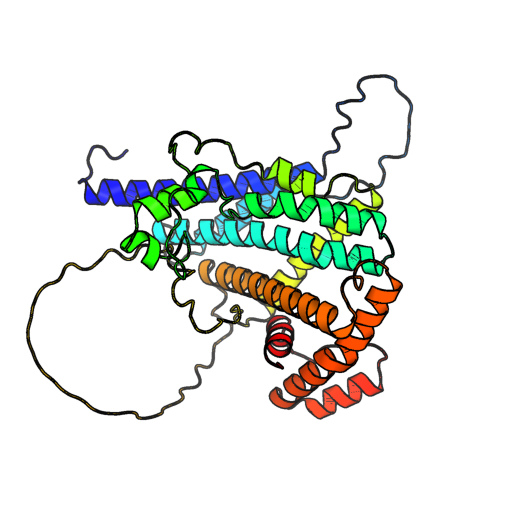ER A 1 89 ? 16.600 -4.580 -13.839 1.00 90.06 89 SER A C 1
ATOM 683 O O . SER A 1 89 ? 15.837 -4.439 -12.880 1.00 90.06 89 SER A O 1
ATOM 685 N N . VAL A 1 90 ? 16.780 -3.626 -14.760 1.00 93.00 90 VAL A N 1
ATOM 686 C CA . VAL A 1 90 ? 16.097 -2.324 -14.723 1.00 93.00 90 VAL A CA 1
ATOM 687 C C . VAL A 1 90 ? 14.582 -2.503 -14.848 1.00 93.00 90 VAL A C 1
ATOM 689 O O . VAL A 1 90 ? 13.824 -1.960 -14.043 1.00 93.00 90 VAL A O 1
ATOM 692 N N . GLY A 1 91 ? 14.121 -3.312 -15.806 1.00 89.88 91 GLY A N 1
ATOM 693 C CA . GLY A 1 91 ? 12.700 -3.621 -15.975 1.00 89.88 91 GLY A CA 1
ATOM 694 C C . GLY A 1 91 ? 12.085 -4.257 -14.725 1.00 89.88 91 GLY A C 1
ATOM 695 O O . GLY A 1 91 ? 10.998 -3.856 -14.299 1.00 89.88 91 GLY A O 1
ATOM 696 N N . ARG A 1 92 ? 12.796 -5.194 -14.088 1.00 91.06 92 ARG A N 1
ATOM 697 C CA . ARG A 1 92 ? 12.370 -5.851 -12.845 1.00 91.06 92 ARG A CA 1
ATOM 698 C C . ARG A 1 92 ? 12.278 -4.868 -11.679 1.00 91.06 92 ARG A C 1
ATOM 700 O O . ARG A 1 92 ? 11.266 -4.880 -10.976 1.00 91.06 92 ARG A O 1
ATOM 707 N N . LEU A 1 93 ? 13.288 -4.017 -11.484 1.00 94.56 93 LEU A N 1
ATOM 708 C CA . LEU A 1 93 ? 13.285 -2.986 -10.442 1.00 94.56 93 LEU A CA 1
ATOM 709 C C . LEU A 1 93 ? 12.083 -2.047 -10.598 1.00 94.56 93 LEU A C 1
ATOM 711 O O . LEU A 1 93 ? 11.317 -1.855 -9.653 1.00 94.56 93 LEU A O 1
ATOM 715 N N . LEU A 1 94 ? 11.884 -1.501 -11.799 1.00 94.81 94 LEU A N 1
ATOM 716 C CA . LEU A 1 94 ? 10.797 -0.561 -12.078 1.00 94.81 94 LEU A CA 1
ATOM 717 C C . LEU A 1 94 ? 9.424 -1.211 -11.881 1.00 94.81 94 LEU A C 1
ATOM 719 O O . LEU A 1 94 ? 8.518 -0.605 -11.307 1.00 94.81 94 LEU A O 1
ATOM 723 N N . GLN A 1 95 ? 9.265 -2.464 -12.309 1.00 91.75 95 GLN A N 1
ATOM 724 C CA . GLN A 1 95 ? 8.017 -3.193 -12.115 1.00 91.75 95 GLN A CA 1
ATOM 725 C C . GLN A 1 95 ? 7.733 -3.448 -10.628 1.00 91.75 95 GLN A C 1
ATOM 727 O O . GLN A 1 95 ? 6.587 -3.306 -10.194 1.00 91.75 95 GLN A O 1
ATOM 732 N N . LEU A 1 96 ? 8.756 -3.777 -9.833 1.00 92.81 96 LEU A N 1
ATOM 733 C CA . LEU A 1 96 ? 8.620 -3.910 -8.382 1.00 92.81 96 LEU A CA 1
ATOM 734 C C . LEU A 1 96 ? 8.274 -2.571 -7.723 1.00 92.81 96 LEU A C 1
ATOM 736 O O . LEU A 1 96 ? 7.322 -2.532 -6.946 1.00 92.81 96 LEU A O 1
ATOM 740 N N . ARG A 1 97 ? 8.950 -1.469 -8.081 1.00 94.62 97 ARG A N 1
ATOM 741 C CA . ARG A 1 97 ? 8.624 -0.126 -7.565 1.00 94.62 97 ARG A CA 1
ATOM 742 C C . ARG A 1 97 ? 7.172 0.240 -7.855 1.00 94.62 97 ARG A C 1
ATOM 744 O O . ARG A 1 97 ? 6.457 0.669 -6.953 1.00 94.62 97 ARG A O 1
ATOM 751 N N . ARG A 1 98 ? 6.708 0.020 -9.091 1.00 93.00 98 ARG A N 1
ATOM 752 C CA . ARG A 1 98 ? 5.304 0.239 -9.469 1.00 93.00 98 ARG A CA 1
ATOM 753 C C . ARG A 1 98 ? 4.354 -0.556 -8.571 1.00 93.00 98 ARG A C 1
ATOM 755 O O . ARG A 1 98 ? 3.354 -0.011 -8.112 1.00 93.00 98 ARG A O 1
ATOM 762 N N . GLN A 1 99 ? 4.643 -1.836 -8.338 1.00 91.81 99 GLN A N 1
ATOM 763 C CA . GLN A 1 99 ? 3.819 -2.680 -7.473 1.00 91.81 99 GLN A CA 1
ATOM 764 C C . GLN A 1 99 ? 3.811 -2.159 -6.035 1.00 91.81 99 GLN A C 1
ATOM 766 O O . GLN A 1 99 ? 2.734 -2.011 -5.468 1.00 91.81 99 GLN A O 1
ATOM 771 N N . VAL A 1 100 ? 4.973 -1.831 -5.469 1.00 94.94 100 VAL A N 1
ATOM 772 C CA . VAL A 1 100 ? 5.090 -1.303 -4.102 1.00 94.94 100 VAL A CA 1
ATOM 773 C C . VAL A 1 100 ? 4.254 -0.036 -3.923 1.00 94.94 100 VAL A C 1
ATOM 775 O O . VAL A 1 100 ? 3.471 0.017 -2.981 1.00 94.94 100 VAL A O 1
ATOM 778 N N . LEU A 1 101 ? 4.319 0.924 -4.853 1.00 94.19 101 LEU A N 1
ATOM 779 C CA . LEU A 1 101 ? 3.514 2.154 -4.791 1.00 94.19 101 LEU A CA 1
ATOM 780 C C . LEU A 1 101 ? 2.002 1.865 -4.768 1.00 94.19 101 LEU A C 1
ATOM 782 O O . LEU A 1 101 ? 1.267 2.395 -3.935 1.00 94.19 101 LEU A O 1
ATOM 786 N N . LEU A 1 102 ? 1.528 0.982 -5.653 1.00 92.88 102 LEU A N 1
ATOM 787 C CA . LEU A 1 102 ? 0.108 0.614 -5.712 1.00 92.88 102 LEU A CA 1
ATOM 788 C C . LEU A 1 102 ? -0.339 -0.155 -4.460 1.00 92.88 102 LEU A C 1
ATOM 790 O O . LEU A 1 102 ? -1.417 0.112 -3.926 1.00 92.88 102 LEU A O 1
ATOM 794 N N . LEU A 1 103 ? 0.486 -1.089 -3.974 1.00 93.69 103 LEU A N 1
ATOM 795 C CA . LEU A 1 103 ? 0.208 -1.833 -2.746 1.00 93.69 103 LEU A CA 1
ATOM 796 C C . LEU A 1 103 ? 0.213 -0.924 -1.518 1.00 93.69 103 LEU A C 1
ATOM 798 O O . LEU A 1 103 ? -0.620 -1.120 -0.637 1.00 93.69 103 LEU A O 1
ATOM 802 N N . GLN A 1 104 ? 1.119 0.048 -1.448 1.00 95.56 104 GLN A N 1
ATOM 803 C CA . GLN A 1 104 ? 1.198 1.001 -0.346 1.00 95.56 104 GLN A CA 1
ATOM 804 C C . GLN A 1 104 ? -0.096 1.807 -0.249 1.00 95.56 104 GLN A C 1
ATOM 806 O O . GLN A 1 104 ? -0.690 1.878 0.827 1.00 95.56 104 GLN A O 1
ATOM 811 N N . PHE A 1 105 ? -0.579 2.344 -1.374 1.00 95.25 105 PHE A N 1
ATOM 812 C CA . PHE A 1 105 ? -1.838 3.085 -1.404 1.00 95.25 105 PHE A CA 1
ATOM 813 C C . PHE A 1 105 ? -3.041 2.212 -1.019 1.00 95.25 105 PHE A C 1
ATOM 815 O O . PHE A 1 105 ? -3.839 2.614 -0.172 1.00 95.25 105 PHE A O 1
ATOM 822 N N . ASP A 1 106 ? -3.170 1.008 -1.590 1.00 94.31 106 ASP A N 1
ATOM 823 C CA . ASP A 1 106 ? -4.260 0.090 -1.224 1.00 94.31 106 ASP A CA 1
ATOM 824 C C . ASP A 1 106 ? -4.207 -0.296 0.258 1.00 94.31 106 ASP A C 1
ATOM 826 O O . ASP A 1 106 ? -5.236 -0.243 0.928 1.00 94.31 106 ASP A O 1
ATOM 830 N N . THR A 1 107 ? -3.024 -0.615 0.786 1.00 95.25 107 THR A N 1
ATOM 831 C CA . THR A 1 107 ? -2.828 -0.957 2.204 1.00 95.25 107 THR A CA 1
ATOM 832 C C . THR A 1 107 ? -3.215 0.221 3.095 1.00 95.25 107 THR A C 1
ATOM 834 O O . THR A 1 107 ? -3.939 0.048 4.075 1.00 95.25 107 THR A O 1
ATOM 837 N N . ALA A 1 108 ? -2.800 1.435 2.735 1.00 96.75 108 ALA A N 1
ATOM 838 C CA . ALA A 1 108 ? -3.150 2.632 3.480 1.00 96.75 108 ALA A CA 1
ATOM 839 C C . ALA A 1 108 ? -4.666 2.871 3.503 1.00 96.75 108 ALA A C 1
ATOM 841 O O . ALA A 1 108 ? -5.238 3.029 4.578 1.00 96.75 108 ALA A O 1
ATOM 842 N N . VAL A 1 109 ? -5.336 2.848 2.347 1.00 95.62 109 VAL A N 1
ATOM 843 C CA . VAL A 1 109 ? -6.786 3.100 2.260 1.00 95.62 109 VAL A CA 1
ATOM 844 C C . VAL A 1 109 ? -7.594 2.000 2.949 1.00 95.62 109 VAL A C 1
ATOM 846 O O . VAL A 1 109 ? -8.516 2.296 3.709 1.00 95.62 109 VAL A O 1
ATOM 849 N N . ARG A 1 110 ? -7.255 0.733 2.695 1.00 92.88 110 ARG A N 1
ATOM 850 C CA . ARG A 1 110 ? -8.014 -0.428 3.181 1.00 92.88 110 ARG A CA 1
ATOM 851 C C . ARG A 1 110 ? -7.849 -0.683 4.671 1.00 92.88 110 ARG A C 1
ATOM 853 O O . ARG A 1 110 ? -8.711 -1.337 5.249 1.00 92.88 110 ARG A O 1
ATOM 860 N N . ILE A 1 111 ? -6.758 -0.219 5.268 1.00 93.69 111 ILE A N 1
ATOM 861 C CA . ILE A 1 111 ? -6.414 -0.538 6.653 1.00 93.69 111 ILE A CA 1
ATOM 862 C C . ILE A 1 111 ? -6.315 0.761 7.442 1.00 93.69 111 ILE A C 1
ATOM 864 O O . ILE A 1 111 ? -7.253 1.150 8.132 1.00 93.69 111 ILE A O 1
ATOM 868 N N . PHE A 1 112 ? -5.225 1.498 7.260 1.00 95.25 112 PHE A N 1
ATOM 869 C CA . PHE A 1 112 ? -4.849 2.600 8.140 1.00 95.25 112 PHE A CA 1
ATOM 870 C C . PHE A 1 112 ? -5.807 3.796 8.086 1.00 95.25 112 PHE A C 1
ATOM 872 O O . PHE A 1 112 ? -6.107 4.386 9.121 1.00 95.25 112 PHE A O 1
ATOM 879 N N . VAL A 1 113 ? -6.334 4.153 6.912 1.00 95.75 113 VAL A N 1
ATOM 880 C CA . VAL A 1 113 ? -7.314 5.245 6.773 1.00 95.75 113 VAL A CA 1
ATOM 881 C C . VAL A 1 113 ? -8.620 4.893 7.493 1.00 95.75 113 VAL A C 1
ATOM 883 O O . VAL A 1 113 ? -9.160 5.726 8.223 1.00 95.75 113 VAL A O 1
ATOM 886 N N . ARG A 1 114 ? -9.114 3.656 7.344 1.00 93.25 114 ARG A N 1
ATOM 887 C CA . ARG A 1 114 ? -10.315 3.184 8.057 1.00 93.25 114 ARG A CA 1
ATOM 888 C C . ARG A 1 114 ? -10.078 3.134 9.558 1.00 93.25 114 ARG A C 1
ATOM 890 O O . ARG A 1 114 ? -10.886 3.673 10.309 1.00 93.25 114 ARG A O 1
ATOM 897 N N . GLU A 1 115 ? -8.976 2.524 9.994 1.00 91.75 115 GLU A N 1
ATOM 898 C CA . GLU A 1 115 ? -8.623 2.421 11.412 1.00 91.75 115 GLU A CA 1
ATOM 899 C C . GLU A 1 115 ? -8.503 3.811 12.046 1.00 91.75 115 GLU A C 1
ATOM 901 O O . GLU A 1 115 ? -9.001 4.026 13.154 1.00 91.75 115 GLU A O 1
ATOM 906 N N . ALA A 1 116 ? -7.916 4.780 11.334 1.00 93.62 116 ALA A N 1
ATOM 907 C CA . ALA A 1 116 ? -7.831 6.159 11.792 1.00 93.62 116 ALA A CA 1
ATOM 908 C C . ALA A 1 116 ? -9.231 6.758 12.009 1.00 93.62 116 ALA A C 1
ATOM 910 O O . ALA A 1 116 ? -9.487 7.319 13.077 1.00 93.62 116 ALA A O 1
ATOM 911 N N . PHE A 1 117 ? -10.147 6.620 11.046 1.00 94.31 117 PHE A N 1
ATOM 912 C CA . PHE A 1 117 ? -11.513 7.139 11.176 1.00 94.31 117 PHE A CA 1
ATOM 913 C C . PHE A 1 117 ? -12.326 6.440 12.266 1.00 94.31 117 PHE A C 1
ATOM 915 O O . PHE A 1 117 ? -13.004 7.110 13.046 1.00 94.31 117 PHE A O 1
ATOM 922 N N . LEU A 1 118 ? -12.224 5.116 12.382 1.00 90.62 118 LEU A N 1
ATOM 923 C CA . LEU A 1 118 ? -12.879 4.361 13.452 1.00 90.62 118 LEU A CA 1
ATOM 924 C C . LEU A 1 118 ? -12.354 4.778 14.831 1.00 90.62 118 LEU A C 1
ATOM 926 O O . LEU A 1 118 ? -13.140 4.952 15.763 1.00 90.62 118 LEU A O 1
ATOM 930 N N . SER A 1 119 ? -11.045 5.015 14.945 1.00 88.31 119 SER A N 1
ATOM 931 C CA . SER A 1 119 ? -10.403 5.449 16.191 1.00 88.31 119 SER A CA 1
ATOM 932 C C . SER A 1 119 ? -10.759 6.888 16.573 1.00 88.31 119 SER A C 1
ATOM 934 O O . SER A 1 119 ? -10.887 7.187 17.759 1.00 88.31 119 SER A O 1
ATOM 936 N N . SER A 1 120 ? -10.949 7.783 15.595 1.00 90.69 120 SER A N 1
ATOM 937 C CA . SER A 1 120 ? -11.396 9.164 15.839 1.00 90.69 120 SER A CA 1
ATOM 938 C C . SER A 1 120 ? -12.916 9.308 15.982 1.00 90.69 120 SER A C 1
ATOM 940 O O . SER A 1 120 ? -13.388 10.381 16.358 1.00 90.69 120 SER A O 1
ATOM 942 N N . GLY A 1 121 ? -13.681 8.247 15.702 1.00 89.81 121 GLY A N 1
ATOM 943 C CA . GLY A 1 121 ? -15.144 8.250 15.728 1.00 89.81 121 GLY A CA 1
ATOM 944 C C . GLY A 1 121 ? -15.804 8.869 14.488 1.00 89.81 121 GLY A C 1
ATOM 945 O O . GLY A 1 121 ? -17.012 9.107 14.507 1.00 89.81 121 GLY A O 1
ATOM 946 N N . ASP A 1 122 ? -15.057 9.116 13.407 1.00 92.62 122 ASP A N 1
ATOM 947 C CA . ASP A 1 122 ? -15.584 9.620 12.128 1.00 92.62 122 ASP A CA 1
ATOM 948 C C . ASP A 1 122 ? -16.178 8.474 11.286 1.00 92.62 122 ASP A C 1
ATOM 950 O O . ASP A 1 122 ? -15.649 8.060 10.251 1.00 92.62 122 ASP A O 1
ATOM 954 N N . VAL A 1 123 ? -17.308 7.939 11.756 1.00 90.88 123 VAL A N 1
ATOM 955 C CA . VAL A 1 123 ? -18.020 6.823 11.106 1.00 90.88 123 VAL A CA 1
ATOM 956 C C . VAL A 1 123 ? -18.450 7.183 9.684 1.00 90.88 123 VAL A C 1
ATOM 958 O O . VAL A 1 123 ? -18.400 6.339 8.794 1.00 90.88 123 VAL A O 1
ATOM 961 N N . THR A 1 124 ? -18.829 8.441 9.446 1.00 92.69 124 THR A N 1
ATOM 962 C CA . THR A 1 124 ? -19.266 8.913 8.127 1.00 92.69 124 THR A CA 1
ATOM 963 C C . THR A 1 124 ? -18.161 8.821 7.084 1.00 92.69 124 THR A C 1
ATOM 965 O O . THR A 1 124 ? -18.389 8.306 5.988 1.00 92.69 124 THR A O 1
ATOM 968 N N . SER A 1 125 ? -16.949 9.259 7.431 1.00 94.56 125 SER A N 1
ATOM 969 C CA . SER A 1 125 ? -15.797 9.141 6.539 1.00 94.56 125 SER A CA 1
ATOM 970 C C . SER A 1 125 ? -15.364 7.690 6.377 1.00 94.56 125 SER A C 1
ATOM 972 O O . SER A 1 125 ? -15.059 7.280 5.259 1.00 94.56 125 SER A O 1
ATOM 974 N N . CYS A 1 126 ? -15.393 6.891 7.452 1.00 92.94 126 CYS A N 1
ATOM 975 C CA . CYS A 1 126 ? -15.089 5.463 7.363 1.00 92.94 126 CYS A CA 1
ATOM 976 C C . CYS A 1 126 ? -16.033 4.740 6.393 1.00 92.94 126 CYS A C 1
ATOM 978 O O . CYS A 1 126 ? -15.567 3.972 5.552 1.00 92.94 126 CYS A O 1
ATOM 980 N N . GLN A 1 127 ? -17.340 4.999 6.481 1.00 92.12 127 GLN A N 1
ATOM 981 C CA . GLN A 1 127 ? -18.327 4.375 5.603 1.00 92.12 127 GLN A CA 1
ATOM 982 C C . GLN A 1 127 ? -18.134 4.809 4.148 1.00 92.12 127 GLN A C 1
ATOM 984 O O . GLN A 1 127 ? -18.091 3.958 3.266 1.00 92.12 127 GLN A O 1
ATOM 989 N N . SER A 1 128 ? -17.915 6.106 3.905 1.00 93.50 128 SER A N 1
ATOM 990 C CA . SER A 1 128 ? -17.614 6.615 2.561 1.00 93.50 128 SER A CA 1
ATOM 991 C C . SER A 1 128 ? -16.404 5.905 1.949 1.00 93.50 128 SER A C 1
ATOM 993 O O . SER A 1 128 ? -16.463 5.428 0.817 1.00 93.50 128 SER A O 1
ATOM 995 N N . VAL A 1 129 ? -15.308 5.774 2.705 1.00 94.62 129 VAL A N 1
ATOM 996 C CA . VAL A 1 129 ? -14.114 5.070 2.217 1.00 94.62 129 VAL A CA 1
ATOM 997 C C . VAL A 1 129 ? -14.409 3.587 1.975 1.00 94.62 129 VAL A C 1
ATOM 999 O O . VAL A 1 129 ? -14.001 3.077 0.935 1.00 94.62 129 VAL A O 1
ATOM 1002 N N . ASN A 1 130 ? -15.152 2.904 2.858 1.00 91.69 130 ASN A N 1
ATOM 1003 C CA . ASN A 1 130 ? -15.568 1.503 2.670 1.00 91.69 130 ASN A CA 1
ATOM 1004 C C . ASN A 1 130 ? -16.343 1.294 1.362 1.00 91.69 130 ASN A C 1
ATOM 1006 O O . ASN A 1 130 ? -16.000 0.407 0.577 1.00 91.69 130 ASN A O 1
ATOM 1010 N N . ASP A 1 131 ? -17.347 2.132 1.114 1.00 91.75 131 ASP A N 1
ATOM 1011 C CA . ASP A 1 131 ? -18.212 2.023 -0.062 1.00 91.75 131 ASP A CA 1
ATOM 1012 C C . ASP A 1 131 ? -17.430 2.307 -1.353 1.00 91.75 131 ASP A C 1
ATOM 1014 O O . ASP A 1 131 ? -17.567 1.606 -2.362 1.00 91.75 131 ASP A O 1
ATOM 1018 N N . ASN A 1 132 ? -16.544 3.302 -1.311 1.00 93.25 132 ASN A N 1
ATOM 1019 C CA . ASN A 1 132 ? -15.747 3.698 -2.465 1.00 93.25 132 ASN A CA 1
ATOM 1020 C C . ASN A 1 132 ? -14.636 2.690 -2.785 1.00 93.25 132 ASN A C 1
ATOM 1022 O O . ASN A 1 132 ? -14.415 2.348 -3.952 1.00 93.25 132 ASN A O 1
ATOM 1026 N N . MET A 1 133 ? -13.927 2.193 -1.766 1.00 91.56 133 MET A N 1
ATOM 1027 C CA . MET A 1 133 ? -12.742 1.355 -1.964 1.00 91.56 133 MET A CA 1
ATOM 1028 C C . MET A 1 133 ? -13.069 0.009 -2.620 1.00 91.56 133 MET A C 1
ATOM 1030 O O . MET A 1 133 ? -12.230 -0.533 -3.343 1.00 91.56 133 MET A O 1
ATOM 1034 N N . ALA A 1 134 ? -14.275 -0.523 -2.383 1.00 86.25 134 ALA A N 1
ATOM 1035 C CA . ALA A 1 134 ? -14.729 -1.793 -2.946 1.00 86.25 134 ALA A CA 1
ATOM 1036 C C . ALA A 1 134 ? -14.737 -1.766 -4.483 1.00 86.25 134 ALA A C 1
ATOM 1038 O O . ALA A 1 134 ? -14.410 -2.765 -5.118 1.00 86.25 134 ALA A O 1
ATOM 1039 N N . ASN A 1 135 ? -15.038 -0.604 -5.066 1.00 84.19 135 ASN A N 1
ATOM 1040 C CA . ASN A 1 135 ? -15.082 -0.403 -6.513 1.00 84.19 135 ASN A CA 1
ATOM 1041 C C . ASN A 1 135 ? -13.783 0.207 -7.060 1.00 84.19 135 ASN A C 1
ATOM 1043 O O . ASN A 1 135 ? -13.391 -0.080 -8.188 1.00 84.19 135 ASN A O 1
ATOM 1047 N N . ALA A 1 136 ? -13.101 1.036 -6.266 1.00 88.88 136 ALA A N 1
ATOM 1048 C CA . ALA A 1 136 ? -11.945 1.805 -6.714 1.00 88.88 136 ALA A CA 1
ATOM 1049 C C . ALA A 1 136 ? -10.613 1.036 -6.668 1.00 88.88 136 ALA A C 1
ATOM 1051 O O . ALA A 1 136 ? -9.790 1.188 -7.571 1.00 88.88 136 ALA A O 1
ATOM 1052 N N . LEU A 1 137 ? -10.374 0.216 -5.638 1.00 88.44 137 LEU A N 1
ATOM 1053 C CA . LEU A 1 137 ? -9.081 -0.461 -5.452 1.00 88.44 137 LEU A CA 1
ATOM 1054 C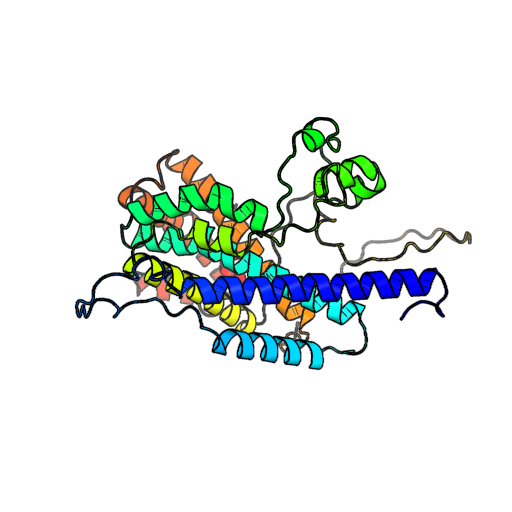 C . LEU A 1 137 ? -8.845 -1.646 -6.410 1.00 88.44 137 LEU A C 1
ATOM 1056 O O . LEU A 1 137 ? -7.729 -1.748 -6.925 1.00 88.44 137 LEU A O 1
ATOM 1060 N N . PRO A 1 138 ? -9.834 -2.517 -6.721 1.00 83.75 138 PRO A N 1
ATOM 1061 C CA . PRO A 1 138 ? -9.615 -3.633 -7.646 1.00 83.75 138 PRO A CA 1
ATOM 1062 C C . PRO A 1 138 ? -9.053 -3.234 -9.025 1.00 83.75 138 PRO A C 1
ATOM 1064 O O . PRO A 1 138 ? -8.018 -3.787 -9.407 1.00 83.75 138 PRO A O 1
ATOM 1067 N N . PRO A 1 139 ? -9.630 -2.259 -9.762 1.00 76.75 139 PRO A N 1
ATOM 1068 C CA . PRO A 1 139 ? -9.079 -1.861 -11.059 1.00 76.75 139 PRO A CA 1
ATOM 1069 C C . PRO A 1 139 ? -7.702 -1.184 -10.943 1.00 76.75 139 PRO A C 1
ATOM 1071 O O . PRO A 1 139 ? -6.900 -1.269 -11.868 1.00 76.75 139 PRO A O 1
ATOM 1074 N N . MET A 1 140 ? -7.384 -0.553 -9.805 1.00 79.00 140 MET A N 1
ATOM 1075 C CA . MET A 1 140 ? -6.099 0.125 -9.583 1.00 79.00 140 MET A CA 1
ATOM 1076 C C . MET A 1 140 ? -4.921 -0.853 -9.435 1.00 79.00 140 MET A C 1
ATOM 1078 O O . MET A 1 140 ? -3.834 -0.594 -9.950 1.00 79.00 140 MET A O 1
ATOM 1082 N N . ILE A 1 141 ? -5.129 -1.979 -8.747 1.00 74.50 141 ILE A N 1
ATOM 1083 C CA . ILE A 1 141 ? -4.084 -2.986 -8.468 1.00 74.50 141 ILE A CA 1
ATOM 1084 C C . ILE A 1 141 ? -3.928 -3.967 -9.645 1.00 74.50 141 ILE A C 1
ATOM 1086 O O . ILE A 1 141 ? -3.003 -4.776 -9.674 1.00 74.50 141 ILE A O 1
ATOM 1090 N N . GLY A 1 142 ? -4.804 -3.871 -10.651 1.00 63.66 142 GLY A N 1
ATOM 1091 C CA . GLY A 1 142 ? -4.840 -4.797 -11.780 1.00 63.66 142 GLY A CA 1
ATOM 1092 C C . GLY A 1 142 ? -5.556 -6.106 -11.452 1.00 63.66 142 GLY A C 1
ATOM 1093 O O . GLY A 1 142 ? -5.286 -7.118 -12.100 1.00 63.66 142 GLY A O 1
ATOM 1094 N N . CYS A 1 143 ? -6.466 -6.107 -10.465 1.00 54.75 143 CYS A N 1
ATOM 1095 C CA . CYS A 1 143 ? -7.384 -7.228 -10.307 1.00 54.75 143 CYS A CA 1
ATOM 1096 C C . CYS A 1 143 ? -8.242 -7.316 -11.566 1.00 54.75 143 CYS A C 1
ATOM 1098 O O . CYS A 1 143 ? -8.899 -6.350 -11.958 1.00 54.75 143 CYS A O 1
ATOM 1100 N N . ILE A 1 144 ? -8.232 -8.492 -12.183 1.00 55.84 144 ILE A N 1
ATOM 1101 C CA . ILE A 1 144 ? -9.046 -8.791 -13.352 1.00 55.84 144 ILE A CA 1
ATOM 1102 C C . ILE A 1 144 ? -10.513 -8.576 -12.984 1.00 55.84 144 ILE A C 1
ATOM 1104 O O . ILE A 1 144 ? -11.073 -9.323 -12.178 1.00 55.84 144 ILE A O 1
ATOM 1108 N N . GLN A 1 145 ? -11.143 -7.569 -13.582 1.00 55.41 145 GLN A N 1
ATOM 1109 C CA . GLN A 1 145 ? -12.593 -7.479 -13.572 1.00 55.41 145 GLN A CA 1
ATOM 1110 C C . GLN A 1 145 ? -13.128 -8.502 -14.571 1.00 55.41 145 GLN A C 1
ATOM 1112 O O . GLN A 1 145 ? -12.713 -8.537 -15.728 1.00 55.41 145 GLN A O 1
ATOM 1117 N N . ALA A 1 146 ? -14.014 -9.380 -14.103 1.00 57.72 146 ALA A N 1
ATOM 1118 C CA . ALA A 1 146 ? -14.669 -10.339 -14.973 1.00 57.72 146 ALA A CA 1
ATOM 1119 C C . ALA A 1 146 ? -15.552 -9.577 -15.969 1.00 57.72 146 ALA A C 1
ATOM 1121 O O . ALA A 1 146 ? -16.564 -8.992 -15.589 1.00 57.72 146 ALA A O 1
ATOM 1122 N N . ASP A 1 147 ? -15.157 -9.584 -17.237 1.00 61.12 147 ASP A N 1
ATOM 1123 C CA . ASP A 1 147 ? -16.004 -9.130 -18.331 1.00 61.12 147 ASP A CA 1
ATOM 1124 C C . ASP A 1 147 ? -17.048 -10.215 -18.655 1.00 61.12 147 ASP A C 1
ATOM 1126 O O . ASP A 1 147 ? -16.847 -11.404 -18.373 1.00 61.12 147 ASP A O 1
ATOM 1130 N N . VAL A 1 148 ? -18.154 -9.822 -19.289 1.00 66.69 148 VAL A N 1
ATOM 1131 C CA . VAL A 1 148 ? -19.193 -10.717 -19.821 1.00 66.69 148 VAL A CA 1
ATOM 1132 C C . VAL A 1 148 ? -18.558 -11.862 -20.608 1.00 66.69 148 VAL A C 1
ATOM 1134 O O . VAL A 1 148 ? -18.989 -13.008 -20.500 1.00 66.69 148 VAL A O 1
ATOM 1137 N N . PHE A 1 149 ? -17.480 -11.585 -21.339 1.00 65.00 149 PHE A N 1
ATOM 1138 C CA . PHE A 1 149 ? -16.761 -12.601 -22.093 1.00 65.00 149 PHE A CA 1
ATOM 1139 C C . PHE A 1 149 ? -15.874 -13.510 -21.233 1.00 65.00 149 PHE A C 1
ATOM 1141 O O . PHE A 1 149 ? -15.837 -14.717 -21.483 1.00 65.00 149 PHE A O 1
ATOM 1148 N N . SER A 1 150 ? -15.236 -12.989 -20.182 1.00 65.88 150 SER A N 1
ATOM 1149 C CA . SER A 1 150 ? -14.476 -13.798 -19.215 1.00 65.88 150 SER A CA 1
ATOM 1150 C C . SER A 1 150 ? -15.365 -14.830 -18.510 1.00 65.88 150 SER A C 1
ATOM 1152 O O . SER A 1 150 ? -14.899 -15.916 -18.167 1.00 65.88 150 SER A O 1
ATOM 1154 N N . LEU A 1 151 ? -16.662 -14.538 -18.358 1.00 71.69 151 LEU A N 1
ATOM 1155 C CA . LEU A 1 151 ? -17.656 -15.470 -17.811 1.00 71.69 151 LEU A CA 1
ATOM 1156 C C . LEU A 1 151 ? -18.060 -16.581 -18.794 1.00 71.69 151 LEU A C 1
ATOM 1158 O O . LEU A 1 151 ? -18.463 -17.659 -18.362 1.00 71.69 151 LEU A O 1
ATOM 1162 N N . THR A 1 152 ? -17.947 -16.352 -20.106 1.00 78.06 152 THR A N 1
ATOM 1163 C CA . THR A 1 152 ? -18.315 -17.359 -21.122 1.00 78.06 152 THR A CA 1
ATOM 1164 C C . THR A 1 152 ? -17.250 -18.436 -21.322 1.00 78.06 152 THR A C 1
ATOM 1166 O O . THR A 1 152 ? -17.577 -19.572 -21.668 1.00 78.06 152 THR A O 1
ATOM 1169 N N . LEU A 1 153 ? -15.976 -18.104 -21.094 1.00 79.00 153 LEU A N 1
ATOM 1170 C CA . LEU A 1 153 ? -14.837 -19.003 -21.301 1.00 79.00 153 LEU A CA 1
ATOM 1171 C C . LEU A 1 153 ? -13.854 -18.958 -20.116 1.00 79.00 153 LEU A C 1
ATOM 1173 O O . LEU A 1 153 ? -12.675 -18.656 -20.317 1.00 79.00 153 LEU A O 1
ATOM 1177 N N . PRO A 1 154 ? -14.295 -19.288 -18.887 1.00 84.00 154 PRO A N 1
ATOM 1178 C CA . PRO A 1 154 ? -13.429 -19.210 -17.722 1.00 84.00 154 PRO A CA 1
ATOM 1179 C C . PRO A 1 154 ? -12.283 -20.222 -17.812 1.00 84.00 154 PRO A C 1
ATOM 1181 O O . PRO A 1 154 ? -12.405 -21.309 -18.406 1.00 84.00 154 PRO A O 1
ATOM 1184 N N . VAL A 1 155 ? -11.164 -19.866 -17.182 1.00 84.38 155 VAL A N 1
ATOM 1185 C CA . VAL A 1 155 ? -10.107 -20.822 -16.855 1.00 84.38 155 VAL A CA 1
ATOM 1186 C C . VAL A 1 155 ? -10.689 -21.860 -15.875 1.00 84.38 155 VAL A C 1
ATOM 1188 O O . VAL A 1 155 ? -11.367 -21.474 -14.921 1.00 84.38 155 VAL A O 1
ATOM 1191 N N . PRO A 1 156 ? -10.498 -23.175 -16.102 1.00 87.38 156 PRO A N 1
ATOM 1192 C CA . PRO A 1 156 ? -11.040 -24.198 -15.210 1.00 87.38 156 PRO A CA 1
ATOM 1193 C C . PRO A 1 156 ? -10.465 -24.095 -13.794 1.00 87.38 156 PRO A C 1
ATOM 1195 O O . PRO A 1 156 ? -9.250 -24.126 -13.616 1.00 87.38 156 PRO A O 1
ATOM 1198 N N . GLN A 1 157 ? -11.334 -24.048 -12.783 1.00 82.38 157 GLN A N 1
ATOM 1199 C CA . GLN A 1 157 ? -10.909 -24.149 -11.384 1.00 82.38 157 GLN A CA 1
ATOM 1200 C C . GLN A 1 157 ? -10.187 -25.493 -11.144 1.00 82.38 157 GLN A C 1
ATOM 1202 O O . GLN A 1 157 ? -10.596 -26.507 -11.718 1.00 82.38 157 GLN A O 1
ATOM 1207 N N . PRO A 1 158 ? -9.120 -25.535 -10.322 1.00 84.19 158 PRO A N 1
ATOM 1208 C CA . PRO A 1 158 ? -8.652 -24.484 -9.411 1.00 84.19 158 PRO A CA 1
ATOM 1209 C C . PRO A 1 158 ? -7.632 -23.504 -10.021 1.00 84.19 158 PRO A C 1
ATOM 1211 O O . PRO A 1 158 ? -7.001 -22.763 -9.278 1.00 84.19 158 PRO A O 1
ATOM 1214 N N . LEU A 1 159 ? -7.422 -23.508 -11.342 1.00 81.44 159 LEU A N 1
ATOM 1215 C CA . LEU A 1 159 ? -6.400 -22.667 -11.964 1.00 81.44 159 LEU A CA 1
ATOM 1216 C C . LEU A 1 159 ? -6.796 -21.186 -11.935 1.00 81.44 159 LEU A C 1
ATOM 1218 O O . LEU A 1 159 ? -7.920 -20.820 -12.281 1.00 81.44 159 LEU A O 1
ATOM 1222 N N . GLU A 1 160 ? -5.839 -20.335 -11.579 1.00 78.75 160 GLU A N 1
ATOM 1223 C CA . GLU A 1 160 ? -6.017 -18.885 -11.580 1.00 78.75 160 GLU A CA 1
ATOM 1224 C C . GLU A 1 160 ? -5.790 -18.287 -12.969 1.00 78.75 160 GLU A C 1
ATOM 1226 O O . GLU A 1 160 ? -4.940 -18.747 -13.728 1.00 78.75 160 GLU A O 1
ATOM 1231 N N . ASN A 1 161 ? -6.512 -17.213 -13.298 1.00 73.88 161 ASN A N 1
ATOM 1232 C CA . ASN A 1 161 ? -6.468 -16.598 -14.628 1.00 73.88 161 ASN A CA 1
ATOM 1233 C C . ASN A 1 161 ? -5.054 -16.165 -15.055 1.00 73.88 161 ASN A C 1
ATOM 1235 O O . ASN A 1 161 ? -4.725 -16.292 -16.233 1.00 73.88 161 ASN A O 1
ATOM 1239 N N . GLN A 1 162 ? -4.226 -15.694 -14.115 1.00 71.94 162 GLN A N 1
ATOM 1240 C CA . GLN A 1 162 ? -2.845 -15.254 -14.365 1.00 71.94 162 GLN A CA 1
ATOM 1241 C C . GLN A 1 162 ? -1.793 -16.333 -14.075 1.00 71.94 162 GLN A C 1
ATOM 1243 O O . GLN A 1 162 ? -0.617 -16.111 -14.352 1.00 71.94 162 GLN A O 1
ATOM 1248 N N . GLY A 1 163 ? -2.187 -17.502 -13.563 1.00 76.19 163 GLY A N 1
ATOM 1249 C CA . GLY A 1 163 ? -1.234 -18.533 -13.166 1.00 76.19 163 GLY A CA 1
ATOM 1250 C C . GLY A 1 163 ? -0.445 -19.073 -14.360 1.00 76.19 163 GLY A C 1
ATOM 1251 O O . GLY A 1 163 ? -1.007 -19.320 -15.434 1.00 76.19 163 GLY A O 1
ATOM 1252 N N . CYS A 1 164 ? 0.853 -19.334 -14.177 1.00 77.88 164 CYS A N 1
ATOM 1253 C CA . CYS A 1 164 ? 1.713 -19.896 -15.227 1.00 77.88 164 CYS A CA 1
ATOM 1254 C C . CYS A 1 164 ? 1.139 -21.203 -15.799 1.00 77.88 164 CYS A C 1
ATOM 1256 O O . CYS A 1 164 ? 1.201 -21.459 -17.005 1.00 77.88 164 CYS A O 1
ATOM 1258 N N . GLN A 1 165 ? 0.525 -22.018 -14.940 1.00 82.69 165 GLN A N 1
ATOM 1259 C CA . GLN A 1 165 ? -0.134 -23.253 -15.343 1.00 82.69 165 GLN A CA 1
ATOM 1260 C C . GLN A 1 165 ? -1.378 -22.997 -16.213 1.00 82.69 165 GLN A C 1
ATOM 1262 O O . GLN A 1 165 ? -1.576 -23.697 -17.207 1.00 82.69 165 GLN A O 1
ATOM 1267 N N . ALA A 1 166 ? -2.177 -21.969 -15.909 1.00 85.88 166 ALA A N 1
ATOM 1268 C CA . ALA A 1 166 ? -3.323 -21.578 -16.728 1.00 85.88 166 ALA A CA 1
ATOM 1269 C C . ALA A 1 166 ? -2.895 -21.024 -18.090 1.00 85.88 166 ALA A C 1
ATOM 1271 O O . ALA A 1 166 ? -3.462 -21.418 -19.108 1.00 85.88 166 ALA A O 1
ATOM 1272 N N . GLN A 1 167 ? -1.864 -20.176 -18.123 1.00 85.06 167 GLN A N 1
ATOM 1273 C CA . GLN A 1 167 ? -1.295 -19.643 -19.365 1.00 85.06 167 GLN A CA 1
ATOM 1274 C C . GLN A 1 167 ? -0.732 -20.759 -20.252 1.00 85.06 167 GLN A C 1
ATOM 1276 O O . GLN A 1 167 ? -0.885 -20.723 -21.471 1.00 85.06 167 GLN A O 1
ATOM 1281 N N . ARG A 1 168 ? -0.124 -21.789 -19.650 1.00 86.88 168 ARG A N 1
ATOM 1282 C CA . ARG A 1 168 ? 0.415 -22.944 -20.379 1.00 86.88 168 ARG A CA 1
ATOM 1283 C C . ARG A 1 168 ? -0.679 -23.883 -20.896 1.00 86.88 168 ARG A C 1
ATOM 1285 O O . ARG A 1 168 ? -0.597 -24.333 -22.034 1.00 86.88 168 ARG A O 1
ATOM 1292 N N . MET A 1 169 ? -1.674 -24.211 -20.069 1.00 89.00 169 MET A N 1
ATOM 1293 C CA . MET A 1 169 ? -2.707 -25.208 -20.401 1.00 89.00 169 MET A CA 1
ATOM 1294 C C . MET A 1 169 ? -3.878 -24.625 -21.199 1.00 89.00 169 MET A C 1
ATOM 1296 O O . MET A 1 169 ? -4.438 -25.299 -22.061 1.00 89.00 169 MET A O 1
ATOM 1300 N N . TYR A 1 170 ? -4.249 -23.377 -20.921 1.00 88.81 170 TYR A N 1
ATOM 1301 C CA . TYR A 1 170 ? -5.395 -22.691 -21.512 1.00 88.81 170 TYR A CA 1
ATOM 1302 C C . TYR A 1 170 ? -5.022 -21.260 -21.938 1.00 88.81 170 TYR A C 1
ATOM 1304 O O . TYR A 1 170 ? -5.655 -20.307 -21.476 1.00 88.81 170 TYR A O 1
ATOM 1312 N N . PRO A 1 171 ? -4.041 -21.083 -22.846 1.00 85.69 171 PRO A N 1
ATOM 1313 C CA . PRO A 1 171 ? -3.456 -19.778 -23.170 1.00 85.69 171 PRO A CA 1
ATOM 1314 C C . PRO A 1 171 ? -4.502 -18.743 -23.579 1.00 85.69 171 PRO A C 1
ATOM 1316 O O . PRO A 1 171 ? -4.510 -17.636 -23.061 1.00 85.69 171 PRO A O 1
ATOM 1319 N N . TRP A 1 172 ? -5.450 -19.119 -24.443 1.00 83.56 172 TRP A N 1
ATOM 1320 C CA . TRP A 1 172 ? -6.505 -18.211 -24.895 1.00 83.56 172 TRP A CA 1
ATOM 1321 C C . TRP A 1 172 ? -7.522 -17.878 -23.805 1.00 83.56 172 TRP A C 1
ATOM 1323 O O . TRP A 1 172 ? -7.977 -16.744 -23.737 1.00 83.56 172 TRP A O 1
ATOM 1333 N N . ARG A 1 173 ? -7.866 -18.830 -22.928 1.00 86.19 173 ARG A N 1
ATOM 1334 C CA . ARG A 1 173 ? -8.804 -18.563 -21.824 1.00 86.19 173 ARG A CA 1
ATOM 1335 C C . ARG A 1 173 ? -8.159 -17.686 -20.765 1.00 86.19 173 ARG A C 1
ATOM 1337 O O . ARG A 1 173 ? -8.790 -16.752 -20.302 1.00 86.19 173 ARG A O 1
ATOM 1344 N N . SER A 1 174 ? -6.899 -17.959 -20.434 1.00 82.94 174 SER A N 1
ATOM 1345 C CA . SER A 1 174 ? -6.095 -17.127 -19.543 1.00 82.94 174 SER A CA 1
ATOM 1346 C C . SER A 1 174 ? -5.935 -15.719 -20.122 1.00 82.94 174 SER A C 1
ATOM 1348 O O . SER A 1 174 ? -6.254 -14.750 -19.441 1.00 82.94 174 SER A O 1
ATOM 1350 N N . PHE A 1 175 ? -5.577 -15.596 -21.403 1.00 79.06 175 PHE A N 1
ATOM 1351 C CA . PHE A 1 175 ? -5.459 -14.306 -22.080 1.00 79.06 175 PHE A CA 1
ATOM 1352 C C . PHE A 1 175 ? -6.777 -13.519 -22.074 1.00 79.06 175 PHE A C 1
ATOM 1354 O O . PHE A 1 175 ? -6.790 -12.373 -21.639 1.00 79.06 175 PHE A O 1
ATOM 1361 N N . ILE A 1 176 ? -7.890 -14.129 -22.498 1.00 78.56 176 ILE A N 1
ATOM 1362 C CA . ILE A 1 176 ? -9.209 -13.471 -22.526 1.00 78.56 176 ILE A CA 1
ATOM 1363 C C . ILE A 1 176 ? -9.660 -13.113 -21.113 1.00 78.56 176 ILE A C 1
ATOM 1365 O O . ILE A 1 176 ? -10.178 -12.022 -20.896 1.00 78.56 176 ILE A O 1
ATOM 1369 N N . ALA A 1 177 ? -9.434 -13.998 -20.141 1.00 76.62 177 ALA A N 1
ATOM 1370 C CA . ALA A 1 177 ? -9.758 -13.707 -18.759 1.00 76.62 177 ALA A CA 1
ATOM 1371 C C . ALA A 1 177 ? -8.973 -12.492 -18.251 1.00 76.62 177 ALA A C 1
ATOM 1373 O O . ALA A 1 177 ? -9.561 -11.676 -17.561 1.00 76.62 177 ALA A O 1
ATOM 1374 N N . CYS A 1 178 ? -7.697 -12.333 -18.621 1.00 71.69 178 CYS A N 1
ATOM 1375 C CA . CYS A 1 178 ? -6.850 -11.225 -18.166 1.00 71.69 178 CYS A CA 1
ATOM 1376 C C . CYS A 1 178 ? -7.032 -9.913 -18.944 1.00 71.69 178 CYS A C 1
ATOM 1378 O O . CYS A 1 178 ? -6.812 -8.842 -18.380 1.00 71.69 178 CYS A O 1
ATOM 1380 N N . HIS A 1 179 ? -7.378 -9.987 -20.230 1.00 68.38 179 HIS A N 1
ATOM 1381 C CA . HIS A 1 179 ? -7.286 -8.857 -21.163 1.00 68.38 179 HIS A CA 1
ATOM 1382 C C . HIS A 1 179 ? -8.580 -8.578 -21.941 1.00 68.38 179 HIS A C 1
ATOM 1384 O O . HIS A 1 179 ? -8.626 -7.637 -22.732 1.00 68.38 179 HIS A O 1
ATOM 1390 N N . GLY A 1 180 ? -9.629 -9.376 -21.734 1.00 69.31 180 GLY A N 1
ATOM 1391 C CA . GLY A 1 180 ? -10.864 -9.313 -22.512 1.00 69.31 180 GLY A CA 1
ATOM 1392 C C . GLY A 1 180 ? -10.708 -9.861 -23.937 1.00 69.31 180 GLY A C 1
ATOM 1393 O O . GLY A 1 180 ? -9.652 -10.350 -24.343 1.00 69.31 180 GLY A O 1
ATOM 1394 N N . LEU A 1 181 ? -11.788 -9.801 -24.724 1.00 65.88 181 LEU A N 1
ATOM 1395 C CA . LEU A 1 181 ? -11.805 -10.298 -26.113 1.00 65.88 181 LEU A CA 1
ATOM 1396 C C . LEU A 1 181 ? -11.173 -9.348 -27.136 1.00 65.88 181 LEU A C 1
ATOM 1398 O O . LEU A 1 181 ? -10.896 -9.772 -28.258 1.00 65.88 181 LEU A O 1
ATOM 1402 N N . LEU A 1 182 ? -10.990 -8.072 -26.792 1.00 61.53 182 LEU A N 1
ATOM 1403 C CA . LEU A 1 182 ? -10.561 -7.024 -27.718 1.00 61.53 182 LEU A CA 1
ATOM 1404 C C . LEU A 1 182 ? -9.184 -6.480 -27.301 1.00 61.53 182 LEU A C 1
ATOM 1406 O O . LEU A 1 182 ? -9.121 -5.543 -26.505 1.00 61.53 182 LEU A O 1
ATOM 1410 N N . PRO A 1 183 ? -8.076 -6.979 -27.891 1.00 52.94 183 PRO A N 1
ATOM 1411 C CA . PRO A 1 183 ? -6.708 -6.558 -27.560 1.00 52.94 183 PRO A CA 1
ATOM 1412 C C . PRO A 1 183 ? -6.413 -5.068 -27.798 1.00 52.94 183 PRO A C 1
ATOM 1414 O O . PRO A 1 183 ? -5.354 -4.581 -27.422 1.00 52.94 183 PRO A O 1
ATOM 1417 N N . LEU A 1 184 ? -7.316 -4.343 -28.463 1.00 50.75 184 LEU A N 1
ATOM 1418 C CA . LEU A 1 184 ? -7.163 -2.924 -28.789 1.00 50.75 184 LEU A CA 1
ATOM 1419 C C . LEU A 1 184 ? -7.867 -1.985 -27.798 1.00 50.75 184 LEU A C 1
ATOM 1421 O O . LEU A 1 184 ? -7.609 -0.787 -27.846 1.00 50.75 184 LEU A O 1
ATOM 1425 N N . HIS A 1 185 ? -8.677 -2.502 -26.864 1.00 51.56 185 HIS A N 1
ATOM 1426 C CA . HIS A 1 185 ? -9.237 -1.702 -25.759 1.00 51.56 185 HIS A CA 1
ATOM 1427 C C . HIS A 1 185 ? -8.223 -1.485 -24.610 1.00 51.56 185 HIS A C 1
ATOM 1429 O O . HIS A 1 185 ? -8.546 -0.937 -23.562 1.00 51.56 185 HIS A O 1
ATOM 1435 N N . VAL A 1 186 ? -6.972 -1.907 -24.819 1.00 49.03 186 VAL A N 1
ATOM 1436 C CA . VAL A 1 186 ? -5.866 -1.928 -23.844 1.00 49.03 186 VAL A CA 1
ATOM 1437 C C . VAL A 1 186 ? -5.307 -0.525 -23.528 1.00 49.03 186 VAL A C 1
ATOM 1439 O O . VAL A 1 186 ? -4.450 -0.386 -22.661 1.00 49.03 186 VAL A O 1
ATOM 1442 N N . TRP A 1 187 ? -5.801 0.529 -24.187 1.00 44.91 187 TRP A N 1
ATOM 1443 C CA . TRP A 1 187 ? -5.265 1.895 -24.083 1.00 44.91 187 TRP A CA 1
ATOM 1444 C C . TRP A 1 187 ? -6.140 2.887 -23.315 1.00 44.91 187 TRP A C 1
ATOM 1446 O O . TRP A 1 187 ? -5.890 4.090 -23.401 1.00 44.91 187 TRP A O 1
ATOM 1456 N N . ASP A 1 188 ? -7.114 2.425 -22.532 1.00 48.25 188 ASP A N 1
ATOM 1457 C CA . ASP A 1 188 ? -7.609 3.281 -21.457 1.00 48.25 188 ASP A CA 1
ATOM 1458 C C . ASP A 1 188 ? -6.492 3.376 -20.418 1.00 48.25 188 ASP A C 1
ATOM 1460 O O . ASP A 1 188 ? -6.212 2.432 -19.677 1.00 48.25 188 ASP A O 1
ATOM 1464 N N . VAL A 1 189 ? -5.791 4.516 -20.432 1.00 50.78 189 VAL A N 1
ATOM 1465 C CA . VAL A 1 189 ? -4.881 4.935 -19.363 1.00 50.78 189 VAL A CA 1
ATOM 1466 C C . VAL A 1 189 ? -5.554 4.561 -18.045 1.00 50.78 189 VAL A C 1
ATOM 1468 O O . VAL A 1 189 ? -6.714 4.941 -17.851 1.00 50.78 189 VAL A O 1
ATOM 1471 N N . PRO A 1 190 ? -4.894 3.771 -17.174 1.00 57.22 190 PRO A N 1
ATOM 1472 C CA . PRO A 1 190 ? -5.557 3.223 -16.011 1.00 57.22 190 PRO A CA 1
ATOM 1473 C C . PRO A 1 190 ? -6.212 4.368 -15.245 1.00 57.22 190 PRO A C 1
ATOM 1475 O O . PRO A 1 190 ? -5.573 5.410 -15.054 1.00 57.22 190 PRO A O 1
ATOM 1478 N N . PRO A 1 191 ? -7.454 4.193 -14.770 1.00 74.25 191 PRO A N 1
ATOM 1479 C CA . PRO A 1 191 ? -8.157 5.217 -14.020 1.00 74.25 191 PRO A CA 1
ATOM 1480 C C . PRO A 1 191 ? -7.516 5.441 -12.640 1.00 74.25 191 PRO A C 1
ATOM 1482 O O . PRO A 1 191 ? -8.230 5.776 -11.717 1.00 74.25 191 PRO A O 1
ATOM 1485 N N . THR A 1 192 ? -6.198 5.271 -12.444 1.00 82.94 192 THR A N 1
ATOM 1486 C CA . THR A 1 192 ? -5.491 5.447 -11.165 1.00 82.94 192 THR A CA 1
ATOM 1487 C C . THR A 1 192 ? -5.873 6.764 -10.506 1.00 82.94 192 THR A C 1
ATOM 1489 O O . THR A 1 192 ? -6.232 6.751 -9.335 1.00 82.94 192 THR A O 1
ATOM 1492 N N . GLU A 1 193 ? -5.896 7.867 -11.262 1.00 86.38 193 GLU A N 1
ATOM 1493 C CA . GLU A 1 193 ? -6.363 9.165 -10.769 1.00 86.38 193 GLU A CA 1
ATOM 1494 C C . GLU A 1 193 ? -7.807 9.081 -10.271 1.00 86.38 193 GLU A C 1
ATOM 1496 O O . GLU A 1 193 ? -8.085 9.402 -9.118 1.00 86.38 193 GLU A O 1
ATOM 1501 N N . HIS A 1 194 ? -8.715 8.599 -11.118 1.00 86.44 194 HIS A N 1
ATOM 1502 C CA . HIS A 1 194 ? -10.128 8.472 -10.781 1.00 86.44 194 HIS A CA 1
ATOM 1503 C C . HIS A 1 194 ? -10.360 7.532 -9.589 1.00 86.44 194 HIS A C 1
ATOM 1505 O O . HIS A 1 194 ? -11.121 7.867 -8.694 1.00 86.44 194 HIS A O 1
ATOM 1511 N N . CYS A 1 195 ? -9.678 6.393 -9.524 1.00 89.75 195 CYS A N 1
ATOM 1512 C CA . CYS A 1 195 ? -9.759 5.415 -8.450 1.00 89.75 195 CYS A CA 1
ATOM 1513 C C . CYS A 1 195 ? -9.214 5.985 -7.136 1.00 89.75 195 CYS A C 1
ATOM 1515 O O . CYS A 1 195 ? -9.863 5.853 -6.102 1.00 89.75 195 CYS A O 1
ATOM 1517 N N . MET A 1 196 ? -8.060 6.659 -7.154 1.00 91.56 196 MET A N 1
ATOM 1518 C CA . MET A 1 196 ? -7.514 7.320 -5.964 1.00 91.56 196 MET A CA 1
ATOM 1519 C C . MET A 1 196 ? -8.455 8.416 -5.459 1.00 91.56 196 MET A C 1
ATOM 1521 O O . MET A 1 196 ? -8.723 8.500 -4.259 1.00 91.56 196 MET A O 1
ATOM 1525 N N . GLN A 1 197 ? -8.990 9.230 -6.373 1.00 90.38 197 GLN A N 1
ATOM 1526 C CA . GLN A 1 197 ? -9.965 10.268 -6.045 1.00 90.38 197 GLN A CA 1
ATOM 1527 C C . GLN A 1 197 ? -11.269 9.670 -5.515 1.00 90.38 197 GLN A C 1
ATOM 1529 O O . GLN A 1 197 ? -11.806 10.182 -4.537 1.00 90.38 197 GLN A O 1
ATOM 1534 N N . LEU A 1 198 ? -11.758 8.582 -6.116 1.00 91.62 198 LEU A N 1
ATOM 1535 C CA . LEU A 1 198 ? -12.973 7.887 -5.705 1.00 91.62 198 LEU A CA 1
ATOM 1536 C C . LEU A 1 198 ? -12.818 7.329 -4.290 1.00 91.62 198 LEU A C 1
ATOM 1538 O O . LEU A 1 198 ? -13.680 7.604 -3.460 1.00 91.62 198 LEU A O 1
ATOM 1542 N N . CYS A 1 199 ? -11.699 6.654 -3.981 1.00 93.38 199 CYS A N 1
ATOM 1543 C CA . CYS A 1 199 ? -11.390 6.150 -2.634 1.00 93.38 199 CYS A CA 1
ATOM 1544 C C . CYS A 1 199 ? -11.564 7.220 -1.550 1.00 93.38 199 CYS A C 1
ATOM 1546 O O . CYS A 1 199 ? -12.075 6.930 -0.472 1.00 93.38 199 CYS A O 1
ATOM 1548 N N . LEU A 1 200 ? -11.140 8.452 -1.837 1.00 92.38 200 LEU A N 1
ATOM 1549 C CA . LEU A 1 200 ? -11.141 9.573 -0.894 1.00 92.38 200 LEU A CA 1
ATOM 1550 C C . LEU A 1 200 ? -12.257 10.591 -1.177 1.00 92.38 200 LEU A C 1
ATOM 1552 O O . LEU A 1 200 ? -12.231 11.714 -0.661 1.00 92.38 200 LEU A O 1
ATOM 1556 N N . SER A 1 201 ? -13.235 10.217 -2.004 1.00 90.31 201 SER A N 1
ATOM 1557 C CA . SER A 1 201 ? -14.363 11.080 -2.335 1.00 90.31 201 SER A CA 1
ATOM 1558 C C . SER A 1 201 ? -15.291 11.250 -1.129 1.00 90.31 201 SER A C 1
ATOM 1560 O O . SER A 1 201 ? -15.310 10.440 -0.199 1.00 90.31 201 SER A O 1
ATOM 1562 N N . SER A 1 202 ? -16.022 12.366 -1.112 1.00 89.19 202 SER A N 1
ATOM 1563 C CA . SER A 1 202 ? -16.924 12.760 -0.016 1.00 89.19 202 SER A CA 1
ATOM 1564 C C . SER A 1 202 ? -16.256 12.994 1.349 1.00 89.19 202 SER A C 1
ATOM 1566 O O . SER A 1 202 ? -16.949 13.262 2.329 1.00 89.19 202 SER A O 1
ATOM 1568 N N . LEU A 1 203 ? -14.920 12.979 1.429 1.00 90.88 203 LEU A N 1
ATOM 1569 C CA . LEU A 1 203 ? -14.192 13.331 2.646 1.00 90.88 203 LEU A CA 1
ATOM 1570 C C . LEU A 1 203 ? -14.139 14.848 2.866 1.00 90.88 203 LEU A C 1
ATOM 1572 O O . LEU A 1 203 ? -13.849 15.631 1.955 1.00 90.88 203 LEU A O 1
ATOM 1576 N N . SER A 1 204 ? -14.348 15.261 4.118 1.00 89.62 204 SER A N 1
ATOM 1577 C CA . SER A 1 204 ? -14.121 16.642 4.553 1.00 89.62 204 SER A CA 1
ATOM 1578 C C . SER A 1 204 ? -12.631 17.014 4.480 1.00 89.62 204 SER A C 1
ATOM 1580 O O . SER A 1 204 ? -11.768 16.137 4.485 1.00 89.62 204 SER A O 1
ATOM 1582 N N . SER A 1 205 ? -12.288 18.308 4.478 1.00 87.31 205 SER A N 1
ATOM 1583 C CA . SER A 1 205 ? -10.875 18.739 4.495 1.00 87.31 205 SER A CA 1
ATOM 1584 C C . SER A 1 205 ? -10.101 18.165 5.691 1.00 87.31 205 SER A C 1
ATOM 1586 O O . SER A 1 205 ? -8.960 17.735 5.541 1.00 87.31 205 SER A O 1
ATOM 1588 N N . ARG A 1 206 ? -10.745 18.079 6.864 1.00 89.50 206 ARG A N 1
ATOM 1589 C CA . ARG A 1 206 ? -10.165 17.461 8.065 1.00 89.50 206 ARG A CA 1
ATOM 1590 C C . ARG A 1 206 ? -9.956 15.957 7.883 1.00 89.50 206 ARG A C 1
ATOM 1592 O O . ARG A 1 206 ? -8.892 15.448 8.217 1.00 89.50 206 ARG A O 1
ATOM 1599 N N . SER A 1 207 ? -10.943 15.254 7.338 1.00 92.00 207 SER A N 1
ATOM 1600 C CA . SER A 1 207 ? -10.855 13.806 7.116 1.00 92.00 207 SER A CA 1
ATOM 1601 C C . SER A 1 207 ? -9.798 13.475 6.053 1.00 92.00 207 SER A C 1
ATOM 1603 O O . SER A 1 207 ? -9.100 12.474 6.170 1.00 92.00 207 SER A O 1
ATOM 1605 N N . ARG A 1 208 ? -9.580 14.357 5.066 1.00 90.94 208 ARG A N 1
ATOM 1606 C CA . ARG A 1 208 ? -8.477 14.238 4.094 1.00 90.94 208 ARG A CA 1
ATOM 1607 C C . ARG A 1 208 ? -7.099 14.420 4.724 1.00 90.94 208 ARG A C 1
ATOM 1609 O O . ARG A 1 208 ? -6.192 13.691 4.347 1.00 90.94 208 ARG A O 1
ATOM 1616 N N . LEU A 1 209 ? -6.941 15.340 5.679 1.00 91.25 209 LEU A N 1
ATOM 1617 C CA . LEU A 1 209 ? -5.705 15.462 6.468 1.00 91.25 209 LEU A CA 1
ATOM 1618 C C . LEU A 1 209 ? -5.419 14.187 7.258 1.00 91.25 209 LEU A C 1
ATOM 1620 O O . LEU A 1 209 ? -4.295 13.699 7.259 1.00 91.25 209 LEU A O 1
ATOM 1624 N N . GLN A 1 210 ? -6.447 13.617 7.882 1.00 93.38 210 GLN A N 1
ATOM 1625 C CA . GLN A 1 210 ? -6.311 12.361 8.609 1.00 93.38 210 GLN A CA 1
ATOM 1626 C C . GLN A 1 210 ? -5.963 11.189 7.675 1.00 93.38 210 GLN A C 1
ATOM 1628 O O . GLN A 1 210 ? -5.096 10.385 8.007 1.00 93.38 210 GLN A O 1
ATOM 1633 N N . ALA A 1 211 ? -6.578 11.120 6.490 1.00 94.81 211 ALA A N 1
ATOM 1634 C CA . ALA A 1 211 ? -6.248 10.111 5.486 1.00 94.81 211 ALA A CA 1
ATOM 1635 C C . ALA A 1 211 ? -4.812 10.264 4.953 1.00 94.81 211 ALA A C 1
ATOM 1637 O O . ALA A 1 211 ? -4.099 9.275 4.819 1.00 94.81 211 ALA A O 1
ATOM 1638 N N . ASN A 1 212 ? -4.370 11.497 4.693 1.00 93.81 212 ASN A N 1
ATOM 1639 C CA . ASN A 1 212 ? -2.996 11.801 4.293 1.00 93.81 212 ASN A CA 1
ATOM 1640 C C . ASN A 1 212 ? -1.989 11.365 5.366 1.00 93.81 212 ASN A C 1
ATOM 1642 O O . ASN A 1 212 ? -1.044 10.648 5.054 1.00 93.81 212 ASN A O 1
ATOM 1646 N N . ALA A 1 213 ? -2.248 11.700 6.634 1.00 93.75 213 ALA A N 1
ATOM 1647 C CA . ALA A 1 213 ? -1.417 11.271 7.755 1.00 93.75 213 ALA A CA 1
ATOM 1648 C C . ALA A 1 213 ? -1.352 9.738 7.882 1.00 93.75 213 ALA A C 1
ATOM 1650 O O . ALA A 1 213 ? -0.283 9.191 8.132 1.00 93.75 213 ALA A O 1
ATOM 1651 N N . ALA A 1 214 ? -2.467 9.033 7.662 1.00 95.12 214 ALA A N 1
ATOM 1652 C CA . ALA A 1 214 ? -2.492 7.570 7.661 1.00 95.12 214 ALA A CA 1
ATOM 1653 C C . ALA A 1 214 ? -1.660 6.969 6.513 1.00 95.12 214 ALA A C 1
ATOM 1655 O O . ALA A 1 214 ? -0.935 6.001 6.729 1.00 95.12 214 ALA A O 1
ATOM 1656 N N . ILE A 1 215 ? -1.717 7.557 5.312 1.00 95.06 215 ILE A N 1
ATOM 1657 C CA . ILE A 1 215 ? -0.899 7.135 4.163 1.00 95.06 215 ILE A CA 1
ATOM 1658 C C . ILE A 1 215 ? 0.593 7.370 4.431 1.00 95.06 215 ILE A C 1
ATOM 1660 O O . ILE A 1 215 ? 1.399 6.472 4.189 1.00 95.06 215 ILE A O 1
ATOM 1664 N N . LEU A 1 216 ? 0.957 8.529 4.989 1.00 93.31 216 LEU A N 1
ATOM 1665 C CA . LEU A 1 216 ? 2.330 8.818 5.419 1.00 93.31 216 LEU A CA 1
ATOM 1666 C C . LEU A 1 216 ? 2.801 7.849 6.511 1.00 93.31 216 LEU A C 1
ATOM 1668 O O . LEU A 1 216 ? 3.951 7.420 6.491 1.00 93.31 216 LEU A O 1
ATOM 1672 N N . GLY A 1 217 ? 1.909 7.443 7.418 1.00 94.25 217 GLY A N 1
ATOM 1673 C CA . GLY A 1 217 ? 2.198 6.423 8.426 1.00 94.25 217 GLY A CA 1
ATOM 1674 C C . GLY A 1 217 ? 2.643 5.090 7.818 1.00 94.25 217 GLY A C 1
ATOM 1675 O O . GLY A 1 217 ? 3.556 4.460 8.343 1.00 94.25 217 GLY A O 1
ATOM 1676 N N . VAL A 1 218 ? 2.074 4.686 6.677 1.00 95.62 218 VAL A N 1
ATOM 1677 C CA . VAL A 1 218 ? 2.533 3.482 5.961 1.00 95.62 218 VAL A CA 1
ATOM 1678 C C . VAL A 1 218 ? 3.939 3.673 5.395 1.00 95.62 218 VAL A C 1
ATOM 1680 O O . VAL A 1 218 ? 4.745 2.751 5.494 1.00 95.62 218 VAL A O 1
ATOM 1683 N N . SER A 1 219 ? 4.260 4.856 4.857 1.00 93.25 219 SER A N 1
ATOM 1684 C CA . SER A 1 219 ? 5.619 5.172 4.390 1.00 93.25 219 SER A CA 1
ATOM 1685 C C . SER A 1 219 ? 6.649 5.055 5.517 1.00 93.25 219 SER A C 1
ATOM 1687 O O . SER A 1 219 ? 7.702 4.461 5.316 1.00 93.25 219 SER A O 1
ATOM 1689 N N . LEU A 1 220 ? 6.323 5.564 6.710 1.00 93.75 220 LEU A N 1
ATOM 1690 C CA . LEU A 1 220 ? 7.203 5.485 7.881 1.00 93.75 220 LEU A CA 1
ATOM 1691 C C . LEU A 1 220 ? 7.402 4.037 8.346 1.00 93.75 220 LEU A C 1
ATOM 1693 O O . LEU A 1 220 ? 8.527 3.624 8.594 1.00 93.75 220 LEU A O 1
ATOM 1697 N N . LEU A 1 221 ? 6.336 3.229 8.378 1.00 92.75 221 LEU A N 1
ATOM 1698 C CA . LEU A 1 221 ? 6.456 1.799 8.691 1.00 92.75 221 LEU A CA 1
ATOM 1699 C C . LEU A 1 221 ? 7.335 1.060 7.675 1.00 92.75 221 LEU A C 1
ATOM 1701 O O . LEU A 1 221 ? 8.091 0.164 8.038 1.00 92.75 221 LEU A O 1
ATOM 1705 N N . MET A 1 222 ? 7.236 1.419 6.395 1.00 93.44 222 MET A N 1
ATOM 1706 C CA . MET A 1 222 ? 8.094 0.863 5.351 1.00 93.44 222 MET A CA 1
ATOM 1707 C C . MET A 1 222 ? 9.563 1.253 5.562 1.00 93.44 222 MET A C 1
ATOM 1709 O O . MET A 1 222 ? 10.433 0.398 5.419 1.00 93.44 222 MET A O 1
ATOM 1713 N N . GLU A 1 223 ? 9.842 2.500 5.942 1.00 91.38 223 GLU A N 1
ATOM 1714 C CA . GLU A 1 223 ? 11.191 2.963 6.290 1.00 91.38 223 GLU A CA 1
ATOM 1715 C C . GLU A 1 223 ? 11.749 2.221 7.517 1.00 91.38 223 GLU A C 1
ATOM 1717 O O . GLU A 1 223 ? 12.880 1.734 7.486 1.00 91.38 223 GLU A O 1
ATOM 1722 N N . ASP A 1 224 ? 10.934 2.027 8.556 1.00 88.44 224 ASP A N 1
ATOM 1723 C CA . ASP A 1 224 ? 11.305 1.256 9.748 1.00 88.44 224 ASP A CA 1
ATOM 1724 C C . ASP A 1 224 ? 11.659 -0.200 9.413 1.00 88.44 224 ASP A C 1
ATOM 1726 O O . ASP A 1 224 ? 12.614 -0.756 9.962 1.00 88.44 224 ASP A O 1
ATOM 1730 N N . VAL A 1 225 ? 10.933 -0.825 8.480 1.00 89.56 225 VAL A N 1
ATOM 1731 C CA . VAL A 1 225 ? 11.236 -2.184 7.999 1.00 89.56 225 VAL A CA 1
ATOM 1732 C C . VAL A 1 225 ? 12.596 -2.233 7.305 1.00 89.56 225 VAL A C 1
ATOM 1734 O O . VAL A 1 225 ? 13.368 -3.165 7.545 1.00 89.56 225 VAL A O 1
ATOM 1737 N N . LEU A 1 226 ? 12.920 -1.226 6.488 1.00 88.19 226 LEU A N 1
ATOM 1738 C CA . LEU A 1 226 ? 14.233 -1.130 5.847 1.00 88.19 226 LEU A CA 1
ATOM 1739 C C . LEU A 1 226 ? 15.344 -0.914 6.881 1.00 88.19 226 LEU A C 1
ATOM 1741 O O . LEU A 1 226 ? 16.371 -1.588 6.827 1.00 88.19 226 LEU A O 1
ATOM 1745 N N . ASN A 1 227 ? 15.116 -0.062 7.878 1.00 84.69 227 ASN A N 1
ATOM 1746 C CA . ASN A 1 227 ? 16.067 0.168 8.967 1.00 84.69 227 ASN A CA 1
ATOM 1747 C C . ASN A 1 227 ? 16.261 -1.074 9.859 1.00 84.69 227 ASN A C 1
ATOM 1749 O O . ASN A 1 227 ? 17.345 -1.285 10.405 1.00 84.69 227 ASN A O 1
ATOM 1753 N N . GLY A 1 228 ? 15.234 -1.919 9.989 1.00 75.50 228 GLY A N 1
ATOM 1754 C CA . GLY A 1 228 ? 15.274 -3.159 10.768 1.00 75.50 228 GLY A CA 1
ATOM 1755 C C . GLY A 1 228 ? 16.066 -4.303 10.121 1.00 75.50 228 GLY A C 1
ATOM 1756 O O . GLY A 1 228 ? 16.386 -5.276 10.805 1.00 75.50 228 GLY A O 1
ATOM 1757 N N . GLY A 1 229 ? 16.384 -4.214 8.823 1.00 68.25 229 GLY A N 1
ATOM 1758 C CA . GLY A 1 229 ? 17.240 -5.169 8.105 1.00 68.25 229 GLY A CA 1
ATOM 1759 C C . GLY A 1 229 ? 16.699 -6.603 7.982 1.00 68.25 229 GLY A C 1
ATOM 1760 O O . GLY A 1 229 ? 17.433 -7.503 7.571 1.00 68.25 229 GLY A O 1
ATOM 1761 N N . ARG A 1 230 ? 15.433 -6.837 8.345 1.00 72.69 230 ARG A N 1
ATOM 1762 C CA . ARG A 1 230 ? 14.758 -8.141 8.267 1.00 72.69 230 ARG A CA 1
ATOM 1763 C C . ARG A 1 230 ? 14.136 -8.342 6.889 1.00 72.69 230 ARG A C 1
ATOM 1765 O O . ARG A 1 230 ? 13.584 -7.416 6.303 1.00 72.69 230 ARG A O 1
ATOM 1772 N N . GLU A 1 231 ? 14.186 -9.572 6.386 1.00 77.75 231 GLU A N 1
ATOM 1773 C CA . GLU A 1 231 ? 13.382 -9.945 5.224 1.00 77.75 231 GLU A CA 1
ATOM 1774 C C . GLU A 1 231 ? 11.907 -10.029 5.617 1.00 77.75 231 GLU A C 1
ATOM 1776 O O . GLU A 1 231 ? 11.570 -10.465 6.716 1.00 77.75 231 GLU A O 1
ATOM 1781 N N . ALA A 1 232 ? 11.028 -9.614 4.708 1.00 75.56 232 ALA A N 1
ATOM 1782 C CA . ALA A 1 232 ? 9.592 -9.744 4.866 1.00 75.56 232 ALA A CA 1
ATOM 1783 C C . ALA A 1 232 ? 9.053 -10.571 3.705 1.00 75.56 232 ALA A C 1
ATOM 1785 O O . ALA A 1 232 ? 9.150 -10.161 2.549 1.00 75.56 232 ALA A O 1
ATOM 1786 N N . GLU A 1 233 ? 8.465 -11.720 4.018 1.00 73.38 233 GLU A N 1
ATOM 1787 C CA . GLU A 1 233 ? 7.736 -12.532 3.053 1.00 73.38 233 GLU A CA 1
ATOM 1788 C C . GLU A 1 233 ? 6.281 -12.713 3.502 1.00 73.38 233 GLU A C 1
ATOM 1790 O O . GLU A 1 233 ? 6.016 -12.871 4.698 1.00 73.38 233 GLU A O 1
ATOM 1795 N N . PRO A 1 234 ? 5.318 -12.704 2.565 1.00 72.81 234 PRO A N 1
ATOM 1796 C CA . PRO A 1 234 ? 3.945 -13.051 2.887 1.00 72.81 234 PRO A CA 1
ATOM 1797 C C . PRO A 1 234 ? 3.852 -14.529 3.269 1.00 72.81 234 PRO A C 1
ATOM 1799 O O . PRO A 1 234 ? 4.561 -15.381 2.724 1.00 72.81 234 PRO A O 1
ATOM 1802 N N . VAL A 1 235 ? 2.916 -14.857 4.156 1.00 71.56 235 VAL A N 1
ATOM 1803 C CA . VAL A 1 235 ? 2.640 -16.247 4.524 1.00 71.56 235 VAL A CA 1
ATOM 1804 C C . VAL A 1 235 ? 2.106 -16.977 3.294 1.00 71.56 235 VAL A C 1
ATOM 1806 O O . VAL A 1 235 ? 1.051 -16.631 2.755 1.00 71.56 235 VAL A O 1
ATOM 1809 N N . ARG A 1 236 ? 2.841 -17.987 2.820 1.00 64.62 236 ARG A N 1
ATOM 1810 C CA . ARG A 1 236 ? 2.431 -18.811 1.677 1.00 64.62 236 ARG A CA 1
ATOM 1811 C C . ARG A 1 236 ? 1.500 -19.915 2.169 1.00 64.62 236 ARG A C 1
ATOM 1813 O O . ARG A 1 236 ? 1.932 -20.832 2.861 1.00 64.62 236 ARG A O 1
ATOM 1820 N N . LEU A 1 237 ? 0.224 -19.845 1.798 1.00 51.28 237 LEU A N 1
ATOM 1821 C CA . LEU A 1 237 ? -0.691 -20.970 1.983 1.00 51.28 237 LEU A CA 1
ATOM 1822 C C . LEU A 1 237 ? -0.302 -22.087 1.000 1.00 51.28 237 LEU A C 1
ATOM 1824 O O . LEU A 1 237 ? 0.041 -21.825 -0.155 1.00 51.28 237 LEU A O 1
ATOM 1828 N N . HIS A 1 238 ? -0.307 -23.333 1.478 1.00 35.78 238 HIS A N 1
ATOM 1829 C CA . HIS A 1 238 ? 0.113 -24.507 0.714 1.00 35.78 238 HIS A CA 1
ATOM 1830 C C . HIS A 1 238 ? -0.676 -24.599 -0.606 1.00 35.78 238 HIS A C 1
ATOM 1832 O O . HIS A 1 238 ? -1.885 -24.812 -0.588 1.00 35.78 238 HIS A O 1
ATOM 1838 N N . GLY A 1 239 ? 0.004 -24.400 -1.740 1.00 42.78 239 GLY A N 1
ATOM 1839 C CA . GLY A 1 239 ? -0.598 -24.467 -3.078 1.00 42.78 239 GLY A CA 1
ATOM 1840 C C . GLY A 1 239 ? -0.143 -23.389 -4.061 1.00 42.78 239 GLY A C 1
ATOM 1841 O O . GLY A 1 239 ? -0.267 -23.603 -5.260 1.00 42.78 239 GLY A O 1
ATOM 1842 N N . ASN A 1 240 ? 0.437 -22.278 -3.593 1.00 37.69 240 ASN A N 1
ATOM 1843 C CA . ASN A 1 240 ? 0.754 -21.146 -4.466 1.00 37.69 240 ASN A CA 1
ATOM 1844 C C . ASN A 1 240 ? 2.270 -20.940 -4.647 1.00 37.69 240 ASN A C 1
ATOM 1846 O O . ASN A 1 240 ? 2.874 -20.031 -4.076 1.00 37.69 240 ASN A O 1
ATOM 1850 N N . LYS A 1 241 ? 2.917 -21.858 -5.377 1.00 39.69 241 LYS A N 1
ATOM 1851 C CA . LYS A 1 241 ? 4.357 -21.767 -5.691 1.00 39.69 241 LYS A CA 1
ATOM 1852 C C . LYS A 1 241 ? 4.668 -20.832 -6.873 1.00 39.69 241 LYS A C 1
ATOM 1854 O O . LYS A 1 241 ? 5.834 -20.492 -7.049 1.00 39.69 241 LYS A O 1
ATOM 1859 N N . ASP A 1 242 ? 3.658 -20.363 -7.611 1.00 40.47 242 ASP A N 1
ATOM 1860 C CA . ASP A 1 242 ? 3.872 -19.814 -8.960 1.00 40.47 242 ASP A CA 1
ATOM 1861 C C . ASP A 1 242 ? 3.540 -18.313 -9.121 1.00 40.47 242 ASP A C 1
ATOM 1863 O O . ASP A 1 242 ? 3.887 -17.718 -10.139 1.00 40.47 242 ASP A O 1
ATOM 1867 N N . ASP A 1 243 ? 2.971 -17.646 -8.114 1.00 39.34 243 ASP A N 1
ATOM 1868 C CA . ASP A 1 243 ? 2.378 -16.303 -8.280 1.00 39.34 243 ASP A CA 1
ATOM 1869 C C . ASP A 1 243 ? 3.346 -15.105 -8.334 1.00 39.34 243 ASP A C 1
ATOM 1871 O O . ASP A 1 243 ? 2.923 -13.948 -8.394 1.00 39.34 243 ASP A O 1
ATOM 1875 N N . PHE A 1 244 ? 4.660 -15.340 -8.381 1.00 38.12 244 PHE A N 1
ATOM 1876 C CA . PHE A 1 244 ? 5.637 -14.259 -8.588 1.00 38.12 244 PHE A CA 1
ATOM 1877 C C . PHE A 1 244 ? 6.582 -14.450 -9.772 1.00 38.12 244 PHE A C 1
ATOM 1879 O O . PHE A 1 244 ? 7.441 -13.595 -9.998 1.00 38.12 244 PHE A O 1
ATOM 1886 N N . GLN A 1 245 ? 6.402 -15.484 -10.595 1.00 34.00 245 GLN A N 1
ATOM 1887 C CA . GLN A 1 245 ? 7.218 -15.665 -11.799 1.00 34.00 245 GLN A CA 1
ATOM 1888 C C . GLN A 1 245 ? 6.631 -14.929 -13.011 1.00 34.00 245 GLN A C 1
ATOM 1890 O O . GLN A 1 245 ? 6.321 -15.507 -14.046 1.00 34.00 245 GLN A O 1
ATOM 1895 N N . HIS A 1 246 ? 6.575 -13.602 -12.914 1.00 30.17 246 HIS A N 1
ATOM 1896 C CA . HIS A 1 246 ? 6.737 -12.738 -14.086 1.00 30.17 246 HIS A CA 1
ATOM 1897 C C . HIS A 1 246 ? 8.186 -12.224 -14.148 1.00 30.17 246 HIS A C 1
ATOM 1899 O O . HIS A 1 246 ? 8.444 -11.032 -14.263 1.00 30.17 246 HIS A O 1
ATOM 1905 N N . SER A 1 247 ? 9.146 -13.146 -14.077 1.00 28.48 247 SER A N 1
ATOM 1906 C CA . SER A 1 247 ? 10.469 -12.983 -14.685 1.00 28.48 247 SER A CA 1
ATOM 1907 C C . SER A 1 247 ? 10.596 -14.113 -15.694 1.00 28.48 247 SER A C 1
ATOM 1909 O O . SER A 1 247 ? 10.537 -15.284 -15.319 1.00 28.48 247 SER A O 1
ATOM 1911 N N . GLY A 1 248 ? 10.650 -13.770 -16.977 1.00 25.86 248 GLY A N 1
ATOM 1912 C CA . GLY A 1 248 ? 10.728 -14.761 -18.037 1.00 25.86 248 GLY A CA 1
ATOM 1913 C C . GLY A 1 248 ? 11.983 -15.604 -17.870 1.00 25.86 248 GLY A C 1
ATOM 1914 O O . GLY A 1 248 ? 13.081 -15.106 -18.053 1.00 25.86 248 GLY A O 1
ATOM 1915 N N . THR A 1 249 ? 11.818 -16.885 -17.569 1.00 25.50 249 THR A N 1
ATOM 1916 C CA . THR A 1 249 ? 12.836 -17.883 -17.886 1.00 25.50 249 THR A CA 1
ATOM 1917 C C . THR A 1 249 ? 12.476 -18.469 -19.253 1.00 25.50 249 THR A C 1
ATOM 1919 O O . THR A 1 249 ? 11.377 -19.008 -19.422 1.00 25.50 249 THR A O 1
ATOM 1922 N N . PRO A 1 250 ? 13.328 -18.330 -20.284 1.00 29.84 250 PRO A N 1
ATOM 1923 C CA . PRO A 1 250 ? 13.137 -19.051 -21.532 1.00 29.84 250 PRO A CA 1
ATOM 1924 C C . PRO A 1 250 ? 13.409 -20.538 -21.298 1.00 29.84 250 PRO A C 1
ATOM 1926 O O . PRO A 1 250 ? 14.446 -20.912 -20.760 1.00 29.84 250 PRO A O 1
ATOM 1929 N N . ASN A 1 251 ? 12.466 -21.376 -21.727 1.00 25.92 251 ASN A N 1
ATOM 1930 C CA . ASN A 1 251 ? 12.618 -22.824 -21.820 1.00 25.92 251 ASN A CA 1
ATOM 1931 C C . ASN A 1 251 ? 13.945 -23.198 -22.504 1.00 25.92 251 ASN A C 1
ATOM 1933 O O . ASN A 1 251 ? 14.122 -22.927 -23.694 1.00 25.92 251 ASN A O 1
ATOM 1937 N N . GLU A 1 252 ? 14.819 -23.912 -21.794 1.00 26.06 252 GLU A N 1
ATOM 1938 C CA . GLU A 1 252 ? 15.816 -24.762 -22.437 1.00 26.06 252 GLU A CA 1
ATOM 1939 C C . GLU A 1 252 ? 15.094 -25.909 -23.144 1.00 26.06 252 GLU A C 1
ATOM 1941 O O . GLU A 1 252 ? 14.391 -26.731 -22.551 1.00 26.06 252 GLU A O 1
ATOM 1946 N N . VAL A 1 253 ? 15.246 -25.925 -24.463 1.00 26.80 253 VAL A N 1
ATOM 1947 C CA . VAL A 1 253 ? 14.790 -27.002 -25.327 1.00 26.80 253 VAL A CA 1
ATOM 1948 C C . VAL A 1 253 ? 15.619 -28.247 -25.024 1.00 26.80 253 VAL A C 1
ATOM 1950 O O . VAL A 1 253 ? 16.848 -28.225 -25.031 1.00 26.80 253 VAL A O 1
ATOM 1953 N N . ALA A 1 254 ? 14.898 -29.338 -24.779 1.00 25.66 254 ALA A N 1
ATOM 1954 C CA . ALA A 1 254 ? 15.397 -30.686 -24.587 1.00 25.66 254 ALA A CA 1
ATOM 1955 C C . ALA A 1 254 ? 16.576 -31.027 -25.512 1.00 25.66 254 ALA A C 1
ATOM 1957 O O . ALA A 1 254 ? 16.420 -31.117 -26.730 1.00 25.66 254 ALA A O 1
ATOM 1958 N N . THR A 1 255 ? 17.726 -31.330 -24.911 1.00 24.47 255 THR A N 1
ATOM 1959 C CA . THR A 1 255 ? 18.747 -32.147 -25.564 1.00 24.47 255 THR A CA 1
ATOM 1960 C C . THR A 1 255 ? 18.962 -33.393 -24.723 1.00 24.47 255 THR A C 1
ATOM 1962 O O . THR A 1 255 ? 19.432 -33.350 -23.591 1.00 24.47 255 THR A O 1
ATOM 1965 N N . VAL A 1 256 ? 18.539 -34.517 -25.292 1.00 26.23 256 VAL A N 1
ATOM 1966 C CA . VAL A 1 256 ? 18.732 -35.868 -24.778 1.00 26.23 256 VAL A CA 1
ATOM 1967 C C . VAL A 1 256 ? 20.221 -36.105 -24.542 1.00 26.23 256 VAL A C 1
ATOM 1969 O O . VAL A 1 256 ? 20.998 -36.121 -25.494 1.00 26.23 256 VAL A O 1
ATOM 1972 N N . SER A 1 257 ? 20.618 -36.381 -23.301 1.00 25.09 257 SER A N 1
ATOM 1973 C CA . SER A 1 257 ? 21.769 -37.249 -23.079 1.00 25.09 257 SER A CA 1
ATOM 1974 C C . SER A 1 257 ? 21.627 -38.052 -21.795 1.00 25.09 257 SER A C 1
ATOM 1976 O O . SER A 1 257 ? 21.348 -37.557 -20.709 1.00 25.09 257 SER A O 1
ATOM 1978 N N . ASN A 1 258 ? 21.765 -39.348 -22.001 1.00 23.34 258 ASN A N 1
ATOM 1979 C CA . ASN A 1 258 ? 21.467 -40.448 -21.116 1.00 23.34 258 ASN A CA 1
ATOM 1980 C C . ASN A 1 258 ? 22.701 -40.729 -20.247 1.00 23.34 258 ASN A C 1
ATOM 1982 O O . ASN A 1 258 ? 23.737 -41.080 -20.815 1.00 23.34 258 ASN A O 1
ATOM 1986 N N . LYS A 1 259 ? 22.618 -40.620 -18.911 1.00 26.77 259 LYS A N 1
ATOM 1987 C CA . LYS A 1 259 ? 23.452 -41.417 -17.985 1.00 26.77 259 LYS A CA 1
ATOM 1988 C C . LYS A 1 259 ? 23.100 -41.206 -16.508 1.00 26.77 259 LYS A C 1
ATOM 1990 O O . LYS A 1 259 ? 23.386 -40.164 -15.938 1.00 26.77 259 LYS A O 1
ATOM 1995 N N . GLY A 1 260 ? 22.659 -42.297 -15.881 1.00 22.92 260 GLY A N 1
ATOM 1996 C CA . GLY A 1 260 ? 23.212 -42.730 -14.596 1.00 22.92 260 GLY A CA 1
ATOM 1997 C C . GLY A 1 260 ? 22.389 -42.439 -13.345 1.00 22.92 260 GLY A C 1
ATOM 1998 O O . GLY A 1 260 ? 22.629 -41.454 -12.661 1.00 22.92 260 GLY A O 1
ATOM 1999 N N . ASN A 1 261 ? 21.523 -43.388 -12.981 1.00 23.30 261 ASN A N 1
ATOM 2000 C CA . ASN A 1 261 ? 21.003 -43.571 -11.625 1.00 23.30 261 ASN A CA 1
ATOM 2001 C C . ASN A 1 261 ? 22.104 -43.443 -10.561 1.00 23.30 261 ASN A C 1
ATOM 2003 O O . ASN A 1 261 ? 23.072 -44.204 -10.605 1.00 23.30 261 ASN A O 1
ATOM 2007 N N . LYS A 1 262 ? 21.874 -42.610 -9.540 1.00 25.23 262 LYS A N 1
ATOM 2008 C CA . LYS A 1 262 ? 22.357 -42.826 -8.168 1.00 25.23 262 LYS A CA 1
ATOM 2009 C C . LYS A 1 262 ? 21.419 -42.129 -7.177 1.00 25.23 262 LYS A C 1
ATOM 2011 O O . LYS A 1 262 ? 21.378 -40.913 -7.076 1.00 25.23 262 LYS A O 1
ATOM 2016 N N . SER A 1 263 ? 20.638 -42.961 -6.496 1.00 22.91 263 SER A N 1
ATOM 2017 C CA . SER A 1 263 ? 19.957 -42.671 -5.233 1.00 22.91 263 SER A CA 1
ATOM 2018 C C . SER A 1 263 ? 20.987 -42.477 -4.112 1.00 22.91 263 SER A C 1
ATOM 2020 O O . SER A 1 263 ? 22.055 -43.089 -4.193 1.00 22.91 263 SER A O 1
ATOM 2022 N N . CYS A 1 264 ? 20.604 -41.688 -3.096 1.00 21.78 264 CYS A N 1
ATOM 2023 C CA . CYS A 1 264 ? 21.072 -41.590 -1.694 1.00 21.78 264 CYS A CA 1
ATOM 2024 C C . CYS A 1 264 ? 21.343 -40.116 -1.353 1.00 21.78 264 CYS A C 1
ATOM 2026 O O . CYS A 1 264 ? 21.912 -39.425 -2.184 1.00 21.78 264 CYS A O 1
ATOM 2028 N N . ARG A 1 265 ? 21.050 -39.555 -0.185 1.00 23.19 265 ARG A N 1
ATOM 2029 C CA . ARG A 1 265 ? 20.310 -39.885 1.043 1.00 23.19 265 ARG A CA 1
ATOM 2030 C C . ARG A 1 265 ? 20.189 -38.525 1.761 1.00 23.19 265 ARG A C 1
ATOM 2032 O O . ARG A 1 265 ? 20.968 -37.622 1.477 1.00 23.19 265 ARG A O 1
ATOM 2039 N N . GLU A 1 266 ? 19.191 -38.400 2.620 1.00 25.27 266 GLU A N 1
ATOM 2040 C CA . GLU A 1 266 ? 19.041 -37.310 3.587 1.00 25.27 266 GLU A CA 1
ATOM 2041 C C . GLU A 1 266 ? 20.269 -37.277 4.502 1.00 25.27 266 GLU A C 1
ATOM 2043 O O . GLU A 1 266 ? 20.604 -38.314 5.067 1.00 25.27 266 GLU A O 1
ATOM 2048 N N . ASP A 1 267 ? 20.917 -36.120 4.614 1.00 22.34 267 ASP A N 1
ATOM 2049 C CA . ASP A 1 267 ? 21.763 -35.766 5.751 1.00 22.34 267 ASP A CA 1
ATOM 2050 C C . ASP A 1 267 ? 21.527 -34.276 6.040 1.00 22.34 267 ASP A C 1
ATOM 2052 O O . ASP A 1 267 ? 21.690 -33.412 5.172 1.00 22.34 267 ASP A O 1
ATOM 2056 N N . ASP A 1 268 ? 21.041 -34.037 7.255 1.00 28.47 268 ASP A N 1
ATOM 2057 C CA . ASP A 1 268 ? 20.779 -32.745 7.869 1.00 28.47 268 ASP A CA 1
ATOM 2058 C C . ASP A 1 268 ? 22.101 -32.028 8.164 1.00 28.47 268 ASP A C 1
ATOM 2060 O O . ASP A 1 268 ? 22.877 -32.482 9.003 1.00 28.47 268 ASP A O 1
ATOM 2064 N N . GLU A 1 269 ? 22.322 -30.869 7.547 1.00 26.36 269 GLU A N 1
ATOM 2065 C CA . GLU A 1 269 ? 23.218 -29.845 8.087 1.00 26.36 269 GLU A CA 1
ATOM 2066 C C . GLU A 1 269 ? 22.517 -28.483 7.973 1.00 26.36 269 GLU A C 1
ATOM 2068 O O . GLU A 1 269 ? 22.451 -27.859 6.913 1.00 26.36 269 GLU A O 1
ATOM 2073 N N . GLU A 1 270 ? 21.928 -28.048 9.090 1.00 30.47 270 GLU A N 1
ATOM 2074 C CA . GLU A 1 270 ? 21.448 -26.683 9.300 1.00 30.47 270 GLU A CA 1
ATOM 2075 C C . GLU A 1 270 ? 22.659 -25.736 9.368 1.00 30.47 270 GLU A C 1
ATOM 2077 O O . GLU A 1 270 ? 23.198 -25.457 10.440 1.00 30.47 270 GLU A O 1
ATOM 2082 N N . GLU A 1 271 ? 23.115 -25.228 8.222 1.00 26.66 271 GLU A N 1
ATOM 2083 C CA . GLU A 1 271 ? 23.986 -24.052 8.211 1.00 26.66 271 GLU A CA 1
ATOM 2084 C C . GLU A 1 271 ? 23.141 -22.798 8.488 1.00 26.66 271 GLU A C 1
ATOM 2086 O O . GLU A 1 271 ? 22.425 -22.286 7.623 1.00 26.66 271 GLU A O 1
ATOM 2091 N N . GLU A 1 272 ? 23.243 -22.280 9.716 1.00 28.88 272 GLU A N 1
ATOM 2092 C CA . GLU A 1 272 ? 22.826 -20.923 10.070 1.00 28.88 272 GLU A CA 1
ATOM 2093 C C . GLU A 1 272 ? 23.549 -19.908 9.167 1.00 28.88 272 GLU A C 1
ATOM 2095 O O . GLU A 1 272 ? 24.671 -19.465 9.439 1.00 28.88 272 GLU A O 1
ATOM 2100 N N . ILE A 1 273 ? 22.889 -19.483 8.089 1.00 31.28 273 ILE A N 1
ATOM 2101 C CA . ILE A 1 273 ? 23.332 -18.331 7.307 1.00 31.28 273 ILE A CA 1
ATOM 2102 C C . ILE A 1 273 ? 23.144 -17.095 8.185 1.00 31.28 273 ILE A C 1
ATOM 2104 O O . ILE A 1 273 ? 22.057 -16.532 8.317 1.00 31.28 273 ILE A O 1
ATOM 2108 N N . LYS A 1 274 ? 24.237 -16.656 8.801 1.00 28.44 274 LYS A N 1
ATOM 2109 C CA . LYS A 1 274 ? 24.339 -15.385 9.513 1.00 28.44 274 LYS A CA 1
ATOM 2110 C C . LYS A 1 274 ? 24.223 -14.245 8.490 1.00 28.44 274 LYS A C 1
ATOM 2112 O O . LYS A 1 274 ? 25.206 -13.841 7.871 1.00 28.44 274 LYS A O 1
ATOM 2117 N N . ILE A 1 275 ? 22.999 -13.772 8.251 1.00 33.94 275 ILE A N 1
ATOM 2118 C CA . ILE A 1 275 ? 22.697 -12.706 7.285 1.00 33.94 275 ILE A CA 1
ATOM 2119 C C . ILE A 1 275 ? 23.267 -11.382 7.815 1.00 33.94 275 ILE A C 1
ATOM 2121 O O . ILE A 1 275 ? 22.730 -10.781 8.743 1.00 33.94 275 ILE A O 1
ATOM 2125 N N . ASN A 1 276 ? 24.374 -10.927 7.227 1.00 31.45 276 ASN A N 1
ATOM 2126 C CA . ASN A 1 276 ? 24.969 -9.626 7.526 1.00 31.45 276 ASN A CA 1
ATOM 2127 C C . ASN A 1 276 ? 24.100 -8.479 6.975 1.00 31.45 276 ASN A C 1
ATOM 2129 O O . ASN A 1 276 ? 23.564 -8.554 5.869 1.00 31.45 276 ASN A O 1
ATOM 2133 N N . SER A 1 277 ? 24.041 -7.373 7.719 1.00 39.88 277 SER A N 1
ATOM 2134 C CA . SER A 1 277 ? 23.343 -6.115 7.396 1.00 39.88 277 SER A CA 1
ATOM 2135 C C . SER A 1 277 ? 23.795 -5.418 6.100 1.00 39.88 277 SER A C 1
ATOM 2137 O O . SER A 1 277 ? 23.189 -4.437 5.682 1.00 39.88 277 SER A O 1
ATOM 2139 N N . SER A 1 278 ? 24.825 -5.929 5.421 1.00 43.41 278 SER A N 1
ATOM 2140 C CA . SER A 1 278 ? 25.314 -5.453 4.118 1.00 43.41 278 SER A CA 1
ATOM 2141 C C . SER A 1 278 ? 24.385 -5.787 2.942 1.00 43.41 278 SER A C 1
ATOM 2143 O O . SER A 1 278 ? 24.599 -5.319 1.829 1.00 43.41 278 SER A O 1
ATOM 2145 N N . ASN A 1 279 ? 23.361 -6.605 3.175 1.00 49.59 279 ASN A N 1
ATOM 2146 C CA . ASN A 1 279 ? 22.510 -7.191 2.145 1.00 49.59 279 ASN A CA 1
ATOM 2147 C C . ASN A 1 279 ? 21.320 -6.318 1.689 1.00 49.59 279 ASN A C 1
ATOM 2149 O O . ASN A 1 279 ? 20.660 -6.671 0.716 1.00 49.59 279 ASN A O 1
ATOM 2153 N N . LEU A 1 280 ? 21.050 -5.183 2.346 1.00 56.91 280 LEU A N 1
ATOM 2154 C CA . LEU A 1 280 ? 20.010 -4.219 1.939 1.00 56.91 280 LEU A CA 1
ATOM 2155 C C . LEU A 1 280 ? 20.500 -3.153 0.938 1.00 56.91 280 LEU A C 1
ATOM 2157 O O . LEU A 1 280 ? 19.831 -2.146 0.734 1.00 56.91 280 LEU A O 1
ATOM 2161 N N . GLN A 1 281 ? 21.656 -3.357 0.301 1.00 66.44 281 GLN A N 1
ATOM 2162 C CA . GLN A 1 281 ? 22.156 -2.443 -0.733 1.00 66.44 281 GLN A CA 1
ATOM 2163 C C . GLN A 1 281 ? 21.597 -2.728 -2.131 1.00 66.44 281 GLN A C 1
ATOM 2165 O O . GLN A 1 281 ? 21.660 -1.846 -2.977 1.00 66.44 281 GLN A O 1
ATOM 2170 N N . ASP A 1 282 ? 21.045 -3.922 -2.384 1.00 86.88 282 ASP A N 1
ATOM 2171 C CA . ASP A 1 282 ? 20.434 -4.250 -3.677 1.00 86.88 282 ASP A CA 1
ATOM 2172 C C . ASP A 1 282 ? 19.026 -3.622 -3.795 1.00 86.88 282 ASP A C 1
ATOM 2174 O O . ASP A 1 282 ? 18.110 -4.038 -3.071 1.00 86.88 282 ASP A O 1
ATOM 2178 N N . PRO A 1 283 ? 18.810 -2.675 -4.729 1.00 89.75 283 PRO A N 1
ATOM 2179 C CA . PRO A 1 283 ? 17.517 -2.030 -4.949 1.00 89.75 283 PRO A CA 1
ATOM 2180 C C . PRO A 1 283 ? 16.374 -3.017 -5.227 1.00 89.75 283 PRO A C 1
ATOM 2182 O O . PRO A 1 283 ? 15.242 -2.800 -4.785 1.00 89.75 283 PRO A O 1
ATOM 2185 N N . ILE A 1 284 ? 16.643 -4.130 -5.922 1.00 90.88 284 ILE A N 1
ATOM 2186 C CA . ILE A 1 284 ? 15.616 -5.139 -6.238 1.00 90.88 284 ILE A CA 1
ATOM 2187 C C . ILE A 1 284 ? 15.164 -5.848 -4.961 1.00 90.88 284 ILE A C 1
ATOM 2189 O O . ILE A 1 284 ? 13.962 -6.062 -4.747 1.00 90.88 284 ILE A O 1
ATOM 2193 N N . ARG A 1 285 ? 16.116 -6.195 -4.093 1.00 89.44 285 ARG A N 1
ATOM 2194 C CA . ARG A 1 285 ? 15.828 -6.811 -2.799 1.00 89.44 285 ARG A CA 1
ATOM 2195 C C . ARG A 1 285 ? 15.067 -5.860 -1.881 1.00 89.44 285 ARG A C 1
ATOM 2197 O O . ARG A 1 285 ? 14.079 -6.290 -1.289 1.00 89.44 285 ARG A O 1
ATOM 2204 N N . VAL A 1 286 ? 15.450 -4.583 -1.829 1.00 90.81 286 VAL A N 1
ATOM 2205 C CA . VAL A 1 286 ? 14.733 -3.542 -1.068 1.00 90.81 286 VAL A CA 1
ATOM 2206 C C . VAL A 1 286 ? 13.258 -3.492 -1.475 1.00 90.81 286 VAL A C 1
ATOM 2208 O O . VAL A 1 286 ? 12.379 -3.661 -0.628 1.00 90.81 286 VAL A O 1
ATOM 2211 N N . GLN A 1 287 ? 12.963 -3.362 -2.774 1.00 92.94 287 GLN A N 1
ATOM 2212 C CA . GLN A 1 287 ? 11.571 -3.334 -3.244 1.00 92.94 287 GLN A CA 1
ATOM 2213 C C . GLN A 1 287 ? 10.829 -4.654 -2.964 1.00 92.94 287 GLN A C 1
ATOM 2215 O O . GLN A 1 287 ? 9.626 -4.652 -2.696 1.00 92.94 287 GLN A O 1
ATOM 2220 N N . SER A 1 288 ? 11.533 -5.789 -2.991 1.00 91.62 288 SER A N 1
ATOM 2221 C CA . SER A 1 288 ? 10.947 -7.102 -2.692 1.00 91.62 288 SER A CA 1
ATOM 2222 C C . SER A 1 288 ? 10.536 -7.231 -1.221 1.00 91.62 288 SER A C 1
ATOM 2224 O O . SER A 1 288 ? 9.425 -7.685 -0.948 1.00 91.62 288 SER A O 1
ATOM 2226 N N . VAL A 1 289 ? 11.377 -6.768 -0.289 1.00 91.56 289 VAL A N 1
ATOM 2227 C CA . VAL A 1 289 ? 11.067 -6.733 1.152 1.00 91.56 289 VAL A CA 1
ATOM 2228 C C . VAL A 1 289 ? 9.870 -5.823 1.421 1.00 91.56 289 VAL A C 1
ATOM 2230 O O . VAL A 1 289 ? 8.926 -6.237 2.091 1.00 91.56 289 VAL A O 1
ATOM 2233 N N . LEU A 1 290 ? 9.844 -4.620 0.838 1.00 93.69 290 LEU A N 1
ATOM 2234 C CA . LEU A 1 290 ? 8.709 -3.700 0.980 1.00 93.69 290 LEU A CA 1
ATOM 2235 C C . LEU A 1 290 ? 7.399 -4.321 0.486 1.00 93.69 290 LEU A C 1
ATOM 2237 O O . LEU A 1 290 ? 6.376 -4.276 1.173 1.00 93.69 290 LEU A O 1
ATOM 2241 N N . LYS A 1 291 ? 7.429 -4.950 -0.692 1.00 93.31 291 LYS A N 1
ATOM 2242 C CA . LYS A 1 291 ? 6.271 -5.661 -1.236 1.00 93.31 291 LYS A CA 1
ATOM 2243 C C . LYS A 1 291 ? 5.817 -6.785 -0.302 1.00 93.31 291 LYS A C 1
ATOM 2245 O O . LYS A 1 291 ? 4.618 -6.913 -0.053 1.00 93.31 291 LYS A O 1
ATOM 2250 N N . GLY A 1 292 ? 6.749 -7.590 0.206 1.00 91.38 292 GLY A N 1
ATOM 2251 C CA . GLY A 1 292 ? 6.441 -8.689 1.118 1.00 91.38 292 GLY A CA 1
ATOM 2252 C C . GLY A 1 292 ? 5.828 -8.209 2.432 1.00 91.38 292 GLY A C 1
ATOM 2253 O O . GLY A 1 292 ? 4.820 -8.763 2.869 1.00 91.38 292 GLY A O 1
ATOM 2254 N N . PHE A 1 293 ? 6.343 -7.116 2.996 1.00 93.56 293 PHE A N 1
ATOM 2255 C CA . PHE A 1 293 ? 5.784 -6.467 4.182 1.00 93.56 293 PHE A CA 1
ATOM 2256 C C . PHE A 1 293 ? 4.345 -5.971 3.970 1.00 93.56 293 PHE A C 1
ATOM 2258 O O . PHE A 1 293 ? 3.467 -6.213 4.805 1.00 93.56 293 PHE A O 1
ATOM 2265 N N . LEU A 1 294 ? 4.077 -5.304 2.844 1.00 94.62 294 LEU A N 1
ATOM 2266 C CA . LEU A 1 294 ? 2.734 -4.819 2.511 1.00 94.62 294 LEU A CA 1
ATOM 2267 C C . LEU A 1 294 ? 1.751 -5.984 2.327 1.00 94.62 294 LEU A C 1
ATOM 2269 O O . LEU A 1 294 ? 0.634 -5.944 2.843 1.00 94.62 294 LEU A O 1
ATOM 2273 N N . LEU A 1 295 ? 2.173 -7.060 1.657 1.00 92.50 295 LEU A N 1
ATOM 2274 C CA . LEU A 1 295 ? 1.358 -8.268 1.510 1.00 92.50 295 LEU A CA 1
ATOM 2275 C C . LEU A 1 295 ? 1.083 -8.947 2.856 1.00 92.50 295 LEU A C 1
ATOM 2277 O O . LEU A 1 295 ? -0.070 -9.282 3.129 1.00 92.50 295 LEU A O 1
ATOM 2281 N N . LEU A 1 296 ? 2.097 -9.094 3.711 1.00 92.00 296 LEU A N 1
ATOM 2282 C CA . LEU A 1 296 ? 1.942 -9.632 5.064 1.00 92.00 296 LEU A CA 1
ATOM 2283 C C . LEU A 1 296 ? 0.958 -8.789 5.887 1.00 92.00 296 LEU A C 1
ATOM 2285 O O . LEU A 1 296 ? 0.088 -9.327 6.570 1.00 92.00 296 LEU A O 1
ATOM 2289 N N . THR A 1 297 ? 1.042 -7.462 5.773 1.00 93.19 297 THR A N 1
ATOM 2290 C CA . THR A 1 297 ? 0.120 -6.533 6.441 1.00 93.19 297 THR A CA 1
ATOM 2291 C C . THR A 1 297 ? -1.319 -6.741 5.976 1.00 93.19 297 THR A C 1
ATOM 2293 O O . THR A 1 297 ? -2.229 -6.824 6.801 1.00 93.19 297 THR A O 1
ATOM 2296 N N . LYS A 1 298 ? -1.538 -6.909 4.669 1.00 91.69 298 LYS A N 1
ATOM 2297 C CA . LYS A 1 298 ? -2.867 -7.220 4.126 1.00 91.69 298 LYS A CA 1
ATOM 2298 C C . LYS A 1 298 ? -3.388 -8.582 4.582 1.00 91.69 298 LYS A C 1
ATOM 2300 O O . LYS A 1 298 ? -4.573 -8.707 4.876 1.00 91.69 298 LYS A O 1
ATOM 2305 N N . GLN A 1 299 ? -2.528 -9.597 4.645 1.00 90.25 299 GLN A N 1
ATOM 2306 C CA . GLN A 1 299 ? -2.904 -10.925 5.138 1.00 90.25 299 GLN A CA 1
ATOM 2307 C C . GLN A 1 299 ? -3.330 -10.878 6.607 1.00 90.25 299 GLN A C 1
ATOM 2309 O O . GLN A 1 299 ? -4.369 -11.440 6.958 1.00 90.25 299 GLN A O 1
ATOM 2314 N N . LEU A 1 300 ? -2.568 -10.161 7.437 1.00 91.25 300 LEU A N 1
ATOM 2315 C CA . LEU A 1 300 ? -2.909 -9.933 8.838 1.00 91.25 300 LEU A CA 1
ATOM 2316 C C . LEU A 1 300 ? -4.267 -9.239 8.979 1.00 91.25 300 LEU A C 1
ATOM 2318 O O . LEU A 1 300 ? -5.053 -9.612 9.845 1.00 91.25 300 LEU A O 1
ATOM 2322 N N . GLU A 1 301 ? -4.574 -8.270 8.119 1.00 91.56 301 GLU A N 1
ATOM 2323 C CA . GLU A 1 301 ? -5.862 -7.582 8.179 1.00 91.56 301 GLU A CA 1
ATOM 2324 C C . GLU A 1 301 ? -7.037 -8.480 7.796 1.00 91.56 301 GLU A C 1
ATOM 2326 O O . GLU A 1 301 ? -8.028 -8.543 8.520 1.00 91.56 301 GLU A O 1
ATOM 2331 N N . VAL A 1 302 ? -6.916 -9.251 6.711 1.00 90.31 302 VAL A N 1
ATOM 2332 C CA . VAL A 1 302 ? -7.949 -10.235 6.340 1.00 90.31 302 VAL A CA 1
ATOM 2333 C C . VAL A 1 302 ? -8.172 -11.232 7.477 1.00 90.31 302 VAL A C 1
ATOM 2335 O O . VAL A 1 302 ? -9.306 -11.643 7.740 1.00 90.31 302 VAL A O 1
ATOM 2338 N N . PHE A 1 303 ? -7.100 -11.620 8.166 1.00 90.50 303 PHE A N 1
ATOM 2339 C CA . PHE A 1 303 ? -7.194 -12.461 9.347 1.00 90.50 303 PHE A CA 1
ATOM 2340 C C . PHE A 1 303 ? -7.962 -11.768 10.487 1.00 90.50 303 PHE A C 1
ATOM 2342 O O . PHE A 1 303 ? -8.942 -12.336 10.979 1.00 90.50 303 PHE A O 1
ATOM 2349 N N . LYS A 1 304 ? -7.573 -10.546 10.867 1.00 91.12 304 LYS A N 1
ATOM 2350 C CA . LYS A 1 304 ? -8.260 -9.748 11.895 1.00 91.12 304 LYS A CA 1
ATOM 2351 C C . LYS A 1 304 ? -9.750 -9.612 11.601 1.00 91.12 304 LYS A C 1
ATOM 2353 O O . LYS A 1 304 ? -10.562 -9.891 12.482 1.00 91.12 304 LYS A O 1
ATOM 2358 N N . GLU A 1 305 ? -10.113 -9.249 10.370 1.00 89.81 305 GLU A N 1
ATOM 2359 C CA . GLU A 1 305 ? -11.509 -9.106 9.949 1.00 89.81 305 GLU A CA 1
ATOM 2360 C C . GLU A 1 305 ? -12.273 -10.428 10.098 1.00 89.81 305 GLU A C 1
ATOM 2362 O O . GLU A 1 305 ? -13.340 -10.462 10.711 1.00 89.81 305 GLU A O 1
ATOM 2367 N N . ARG A 1 306 ? -11.724 -11.548 9.611 1.00 90.12 306 ARG A N 1
ATOM 2368 C CA . ARG A 1 306 ? -12.382 -12.864 9.727 1.00 90.12 306 ARG A CA 1
ATOM 2369 C C . ARG A 1 306 ? -12.527 -13.327 11.173 1.00 90.12 306 ARG A C 1
ATOM 2371 O O . ARG A 1 306 ? -13.564 -13.889 11.536 1.00 90.12 306 ARG A O 1
ATOM 2378 N N . TRP A 1 307 ? -11.504 -13.109 11.992 1.00 91.38 307 TRP A N 1
ATOM 2379 C CA . TRP A 1 307 ? -11.549 -13.418 13.416 1.00 91.38 307 TRP A CA 1
ATOM 2380 C C . TRP A 1 307 ? -12.618 -12.578 14.125 1.00 91.38 307 TRP A C 1
ATOM 2382 O O . TRP A 1 307 ? -13.447 -13.133 14.852 1.00 91.38 307 TRP A O 1
ATOM 2392 N N . ALA A 1 308 ? -12.657 -11.272 13.847 1.00 90.38 308 ALA A N 1
ATOM 2393 C CA . ALA A 1 308 ? -13.630 -10.341 14.406 1.00 90.38 308 ALA A CA 1
ATOM 2394 C C . ALA A 1 308 ? -15.063 -10.733 14.028 1.00 90.38 308 ALA A C 1
ATOM 2396 O O . ALA A 1 308 ? -15.912 -10.858 14.909 1.00 90.38 308 ALA A O 1
ATOM 2397 N N . LEU A 1 309 ? -15.308 -11.032 12.747 1.00 89.88 309 LEU A N 1
ATOM 2398 C CA . LEU A 1 309 ? -16.614 -11.479 12.256 1.00 89.88 309 LEU A CA 1
ATOM 2399 C C . LEU A 1 309 ? -17.094 -12.749 12.968 1.00 89.88 309 LEU A C 1
ATOM 2401 O O . LEU A 1 309 ? -18.264 -12.862 13.335 1.00 89.88 309 LEU A O 1
ATOM 2405 N N . ARG A 1 310 ? -16.188 -13.704 13.210 1.00 89.31 310 ARG A N 1
ATOM 2406 C CA . ARG A 1 310 ? -16.513 -14.962 13.898 1.00 89.31 310 ARG A CA 1
ATOM 2407 C C . ARG A 1 310 ? -16.785 -14.771 15.391 1.00 89.31 310 ARG A C 1
ATOM 2409 O O . ARG A 1 310 ? -17.584 -15.517 15.953 1.00 89.31 310 ARG A O 1
ATOM 2416 N N . ARG A 1 311 ? -16.098 -13.829 16.041 1.00 88.88 311 ARG A N 1
ATOM 2417 C CA . ARG A 1 311 ? -16.189 -13.603 17.493 1.00 88.88 311 ARG A CA 1
ATOM 2418 C C . ARG A 1 311 ? -17.291 -12.632 17.897 1.00 88.88 311 ARG A C 1
ATOM 2420 O O . ARG A 1 311 ? -17.894 -12.826 18.947 1.00 88.88 311 ARG A O 1
ATOM 2427 N N . LEU A 1 312 ? -17.533 -11.602 17.094 1.00 88.19 312 LEU A N 1
ATOM 2428 C CA . LEU A 1 312 ? -18.369 -10.456 17.455 1.00 88.19 312 LEU A CA 1
ATOM 2429 C C . LEU A 1 312 ? -19.517 -10.190 16.459 1.00 88.19 312 LEU A C 1
ATOM 2431 O O . LEU A 1 312 ? -20.368 -9.349 16.738 1.00 88.19 312 LEU A O 1
ATOM 2435 N N . GLY A 1 313 ? -19.599 -10.931 15.346 1.00 87.06 313 GLY A N 1
ATOM 2436 C CA . GLY A 1 313 ? -20.694 -10.848 14.370 1.00 87.06 313 GLY A CA 1
ATOM 2437 C C . GLY A 1 313 ? -20.402 -9.937 13.173 1.00 87.06 313 GLY A C 1
ATOM 2438 O O . GLY A 1 313 ? -19.280 -9.490 12.980 1.00 87.06 313 GLY A O 1
ATOM 2439 N N . ALA A 1 314 ? -21.406 -9.675 12.330 1.00 83.69 314 ALA A N 1
ATOM 2440 C CA . ALA A 1 314 ? -21.220 -8.929 11.078 1.00 83.69 314 ALA A CA 1
ATOM 2441 C C . ALA A 1 314 ? -21.009 -7.411 11.272 1.00 83.69 314 ALA A C 1
ATOM 2443 O O . ALA A 1 314 ? -20.333 -6.781 10.463 1.00 83.69 314 ALA A O 1
ATOM 2444 N N . ASP A 1 315 ? -21.531 -6.833 12.359 1.00 81.19 315 ASP A N 1
ATOM 2445 C CA . ASP A 1 315 ? -21.614 -5.374 12.561 1.00 81.19 315 ASP A CA 1
ATOM 2446 C C . ASP A 1 315 ? -20.435 -4.763 13.343 1.00 81.19 315 ASP A C 1
ATOM 2448 O O . ASP A 1 315 ? -20.502 -3.634 13.832 1.00 81.19 315 ASP A O 1
ATOM 2452 N N . VAL A 1 316 ? -19.333 -5.499 13.487 1.00 80.62 316 VAL A N 1
ATOM 2453 C CA . VAL A 1 316 ? -18.205 -5.130 14.369 1.00 80.62 316 VAL A CA 1
ATOM 2454 C C . VAL A 1 316 ? -17.555 -3.809 13.982 1.00 80.62 316 VAL A C 1
ATOM 2456 O O . VAL A 1 316 ? -17.119 -3.048 14.844 1.00 80.62 316 VAL A O 1
ATOM 2459 N N . PHE A 1 317 ? -17.524 -3.520 12.684 1.00 80.50 317 PHE A N 1
ATOM 2460 C CA . PHE A 1 317 ? -16.914 -2.313 12.131 1.00 80.50 317 PHE A CA 1
ATOM 2461 C C . PHE A 1 317 ? -17.927 -1.186 11.887 1.00 80.50 317 PHE A C 1
ATOM 2463 O O . PHE A 1 317 ? -17.563 -0.144 11.349 1.00 80.50 317 PHE A O 1
ATOM 2470 N N . SER A 1 318 ? -19.188 -1.370 12.295 1.00 79.75 318 SER A N 1
ATOM 2471 C CA . SER A 1 318 ? -20.273 -0.416 12.037 1.00 79.75 318 SER A CA 1
ATOM 2472 C C . SER A 1 318 ? -20.297 0.743 13.037 1.00 79.75 318 SER A C 1
ATOM 2474 O O . SER A 1 318 ? -20.792 1.823 12.722 1.00 79.75 318 SER A O 1
ATOM 2476 N N . THR A 1 319 ? -19.778 0.543 14.257 1.00 82.75 319 THR A N 1
ATOM 2477 C CA . THR A 1 319 ? -19.756 1.588 15.293 1.00 82.75 319 THR A CA 1
ATOM 2478 C C . THR A 1 319 ? -18.406 1.671 16.009 1.00 82.75 319 THR A C 1
ATOM 2480 O O . THR A 1 319 ? -17.748 0.646 16.200 1.00 82.75 319 THR A O 1
ATOM 2483 N N . PRO A 1 320 ? -18.003 2.862 16.496 1.00 85.62 320 PRO A N 1
ATOM 2484 C CA . PRO A 1 320 ? -16.745 3.024 17.225 1.00 85.62 320 PRO A CA 1
ATOM 2485 C C . PRO A 1 320 ? -16.694 2.201 18.517 1.00 85.62 320 PRO A C 1
ATOM 2487 O O . PRO A 1 320 ? -15.635 1.717 18.897 1.00 85.62 320 PRO A O 1
ATOM 2490 N N . ALA A 1 321 ? -17.836 2.007 19.186 1.00 87.19 321 ALA A N 1
ATOM 2491 C CA . ALA A 1 321 ? -17.913 1.221 20.416 1.00 87.19 321 ALA A CA 1
ATOM 2492 C C . ALA A 1 321 ? -17.615 -0.268 20.169 1.00 87.19 321 ALA A C 1
ATOM 2494 O O . ALA A 1 321 ? -16.833 -0.869 20.905 1.00 87.19 321 ALA A O 1
ATOM 2495 N N . LEU A 1 322 ? -18.188 -0.848 19.107 1.00 87.56 322 LEU A N 1
ATOM 2496 C CA . LEU A 1 322 ? -17.903 -2.230 18.709 1.00 87.56 322 LEU A CA 1
ATOM 2497 C C . LEU A 1 322 ? -16.461 -2.386 18.221 1.00 87.56 322 LEU A C 1
ATOM 2499 O O . LEU A 1 322 ? -15.801 -3.361 18.577 1.00 87.56 322 LEU A O 1
ATOM 2503 N N . TYR A 1 323 ? -15.935 -1.391 17.503 1.00 87.88 323 TYR A N 1
ATOM 2504 C CA . TYR A 1 323 ? -14.529 -1.377 17.109 1.00 87.88 323 TYR A CA 1
ATOM 2505 C C . TYR A 1 323 ? -13.591 -1.342 18.326 1.00 87.88 323 TYR A C 1
ATOM 2507 O O . TYR A 1 323 ? -12.645 -2.120 18.399 1.00 87.88 323 TYR A O 1
ATOM 2515 N N . GLN A 1 324 ? -13.874 -0.515 19.338 1.00 88.81 324 GLN A N 1
ATOM 2516 C CA . GLN A 1 324 ? -13.099 -0.497 20.586 1.00 88.81 324 GLN A CA 1
ATOM 2517 C C . GLN A 1 324 ? -13.180 -1.828 21.344 1.00 88.81 324 GLN A C 1
ATOM 2519 O O . GLN A 1 324 ? -12.175 -2.289 21.893 1.00 88.81 324 GLN A O 1
ATOM 2524 N N . GLN A 1 325 ? -14.352 -2.470 21.358 1.00 90.50 325 GLN A N 1
ATOM 2525 C CA . GLN A 1 325 ? -14.513 -3.809 21.925 1.00 90.50 325 GLN A CA 1
ATOM 2526 C C . GLN A 1 325 ? -13.667 -4.842 21.169 1.00 90.50 325 GLN A C 1
ATOM 2528 O O . GLN A 1 325 ? -12.980 -5.643 21.806 1.00 90.50 325 GLN A O 1
ATOM 2533 N N . PHE A 1 326 ? -13.672 -4.795 19.834 1.00 90.94 326 PHE A N 1
ATOM 2534 C CA . PHE A 1 326 ? -12.802 -5.610 18.988 1.00 90.94 326 PHE A CA 1
ATOM 2535 C C . PHE A 1 326 ? -11.327 -5.385 19.322 1.00 90.94 326 PHE A C 1
ATOM 2537 O O . PHE A 1 326 ? -10.632 -6.355 19.612 1.00 90.94 326 PHE A O 1
ATOM 2544 N N . VAL A 1 327 ? -10.864 -4.132 19.354 1.00 89.31 327 VAL A N 1
ATOM 2545 C CA . VAL A 1 327 ? -9.465 -3.796 19.655 1.00 89.31 327 VAL A CA 1
ATOM 2546 C C . VAL A 1 327 ? -9.052 -4.366 21.010 1.00 89.31 327 VAL A C 1
ATOM 2548 O O . VAL A 1 327 ? -7.975 -4.947 21.123 1.00 89.31 327 VAL A O 1
ATOM 2551 N N . LYS A 1 328 ? -9.910 -4.256 22.032 1.00 89.81 328 LYS A N 1
ATOM 2552 C CA . LYS A 1 328 ? -9.634 -4.812 23.363 1.00 89.81 328 LYS A CA 1
ATOM 2553 C C . LYS A 1 328 ? -9.537 -6.341 23.343 1.00 89.81 328 LYS A C 1
ATOM 2555 O O . LYS A 1 328 ? -8.571 -6.891 23.858 1.00 89.81 328 LYS A O 1
ATOM 2560 N N . LEU A 1 329 ? -10.499 -7.025 22.725 1.00 91.00 329 LEU A N 1
ATOM 2561 C CA . LEU A 1 329 ? -10.508 -8.491 22.678 1.00 91.00 329 LEU A CA 1
ATOM 2562 C C . LEU A 1 329 ? -9.372 -9.051 21.825 1.00 91.00 329 LEU A C 1
ATOM 2564 O O . LEU A 1 329 ? -8.712 -9.997 22.237 1.00 91.00 329 LEU A O 1
ATOM 2568 N N . TYR A 1 330 ? -9.111 -8.458 20.661 1.00 90.69 330 TYR A N 1
ATOM 2569 C CA . TYR A 1 330 ? -7.991 -8.850 19.809 1.00 90.69 330 TYR A CA 1
ATOM 2570 C C . TYR A 1 330 ? -6.660 -8.658 20.542 1.00 90.69 330 TYR A C 1
ATOM 2572 O O . TYR A 1 330 ? -5.767 -9.505 20.466 1.00 90.69 330 TYR A O 1
ATOM 2580 N N . ARG A 1 331 ? -6.544 -7.561 21.299 1.00 88.94 331 ARG A N 1
ATOM 2581 C CA . ARG A 1 331 ? -5.369 -7.278 22.119 1.00 88.94 331 ARG A CA 1
ATOM 2582 C C . ARG A 1 331 ? -5.121 -8.366 23.166 1.00 88.94 331 ARG A C 1
ATOM 2584 O O . ARG A 1 331 ? -3.985 -8.816 23.290 1.00 88.94 331 ARG A O 1
ATOM 2591 N N . ASP A 1 332 ? -6.162 -8.789 23.875 1.00 87.88 332 ASP A N 1
ATOM 2592 C CA . ASP A 1 332 ? -6.051 -9.762 24.968 1.00 87.88 332 ASP A CA 1
ATOM 2593 C C . ASP A 1 332 ? -5.913 -11.211 24.459 1.00 87.88 332 ASP A C 1
ATOM 2595 O O . ASP A 1 332 ? -5.129 -11.985 25.007 1.00 87.88 332 ASP A O 1
ATOM 2599 N N . GLU A 1 333 ? -6.641 -11.586 23.401 1.00 90.00 333 GLU A N 1
ATOM 2600 C CA . GLU A 1 333 ? -6.701 -12.972 22.913 1.00 90.00 333 GLU A CA 1
ATOM 2601 C C . GLU A 1 333 ? -5.634 -13.322 21.869 1.00 90.00 333 GLU A C 1
ATOM 2603 O O . GLU A 1 333 ? -5.246 -14.485 21.780 1.00 90.00 333 GLU A O 1
ATOM 2608 N N . ILE A 1 334 ? -5.174 -12.354 21.069 1.00 90.31 334 ILE A N 1
ATOM 2609 C CA . ILE A 1 334 ? -4.265 -12.612 19.940 1.00 90.31 334 ILE A CA 1
ATOM 2610 C C . ILE A 1 334 ? -2.951 -11.858 20.111 1.00 90.31 334 ILE A C 1
ATOM 2612 O O . ILE A 1 334 ? -1.885 -12.477 20.147 1.00 90.31 334 ILE A O 1
ATOM 2616 N N . PHE A 1 335 ? -3.005 -10.530 20.238 1.00 89.31 335 PHE A N 1
ATOM 2617 C CA . PHE A 1 335 ? -1.797 -9.704 20.240 1.00 89.31 335 PHE A CA 1
ATOM 2618 C C . PHE A 1 335 ? -0.892 -10.022 21.434 1.00 89.31 335 PHE A C 1
ATOM 2620 O O . PHE A 1 335 ? 0.282 -10.329 21.243 1.00 89.31 335 PHE A O 1
ATOM 2627 N N . TYR A 1 336 ? -1.425 -9.999 22.659 1.00 87.94 336 TYR A N 1
ATOM 2628 C CA . TYR A 1 336 ? -0.633 -10.227 23.867 1.00 87.94 336 TYR A CA 1
ATOM 2629 C C . TYR A 1 336 ? 0.023 -11.619 23.914 1.00 87.94 336 TYR A C 1
ATOM 2631 O O . TYR A 1 336 ? 1.240 -11.680 24.120 1.00 87.94 336 TYR A O 1
ATOM 2639 N N . PRO A 1 337 ? -0.699 -12.732 23.662 1.00 89.06 337 PRO A N 1
ATOM 2640 C CA . PRO A 1 337 ? -0.074 -14.050 23.575 1.00 89.06 337 PRO A CA 1
ATOM 2641 C C . PRO A 1 337 ? 1.006 -14.131 22.491 1.00 89.06 337 PRO A C 1
ATOM 2643 O O . PRO A 1 337 ? 2.072 -14.690 22.748 1.00 89.06 337 PRO A O 1
ATOM 2646 N N . SER A 1 338 ? 0.773 -13.517 21.324 1.00 89.12 338 SER A N 1
ATOM 2647 C CA . SER A 1 338 ? 1.751 -13.481 20.226 1.00 89.12 338 SER A CA 1
ATOM 2648 C C . SER A 1 338 ? 3.019 -12.725 20.625 1.00 89.12 338 SER A C 1
ATOM 2650 O O . SER A 1 338 ? 4.125 -13.205 20.394 1.00 89.12 338 SER A O 1
ATOM 2652 N N . MET A 1 339 ? 2.881 -11.566 21.276 1.00 91.00 339 MET A N 1
ATOM 2653 C CA . MET A 1 339 ? 4.033 -10.781 21.729 1.00 91.00 339 MET A CA 1
ATOM 2654 C C . MET A 1 339 ? 4.801 -11.479 22.848 1.00 91.00 339 MET A C 1
ATOM 2656 O O . MET A 1 339 ? 6.029 -11.418 22.874 1.00 91.00 339 MET A O 1
ATOM 2660 N N . ARG A 1 340 ? 4.110 -12.195 23.742 1.00 86.88 340 ARG A N 1
ATOM 2661 C CA . ARG A 1 340 ? 4.766 -13.024 24.758 1.00 86.88 340 ARG A CA 1
ATOM 2662 C C . ARG A 1 340 ? 5.535 -14.187 24.126 1.00 86.88 340 ARG A C 1
ATOM 2664 O O . ARG A 1 340 ? 6.657 -14.456 24.544 1.00 86.88 340 ARG A O 1
ATOM 2671 N N . ALA A 1 341 ? 4.960 -14.861 23.130 1.00 87.62 341 ALA A N 1
ATOM 2672 C CA . ALA A 1 341 ? 5.637 -15.931 22.395 1.00 87.62 341 ALA A CA 1
ATOM 2673 C C . ALA A 1 341 ? 6.881 -15.411 21.654 1.00 87.62 341 ALA A C 1
ATOM 2675 O O . ALA A 1 341 ? 7.954 -16.001 21.771 1.00 87.62 341 ALA A O 1
ATOM 2676 N N . LEU A 1 342 ? 6.770 -14.255 20.996 1.00 88.00 342 LEU A N 1
ATOM 2677 C CA . LEU A 1 342 ? 7.901 -13.576 20.366 1.00 88.00 342 LEU A CA 1
ATOM 2678 C C . LEU A 1 342 ? 8.975 -13.182 21.395 1.00 88.00 342 LEU A C 1
ATOM 2680 O O . LEU A 1 342 ? 10.157 -13.437 21.181 1.00 88.00 342 LEU A O 1
ATOM 2684 N N . ALA A 1 343 ? 8.589 -12.630 22.550 1.00 87.31 343 ALA A N 1
ATOM 2685 C CA . ALA A 1 343 ? 9.534 -12.291 23.616 1.00 87.31 343 ALA A CA 1
ATOM 2686 C C . ALA A 1 343 ? 10.289 -13.520 24.143 1.00 87.31 343 ALA A C 1
ATOM 2688 O O . ALA A 1 343 ? 11.482 -13.418 24.423 1.00 87.31 343 ALA A O 1
ATOM 2689 N N . LYS A 1 344 ? 9.618 -14.676 24.245 1.00 87.69 344 LYS A N 1
ATOM 2690 C CA . LYS A 1 344 ? 10.254 -15.958 24.587 1.00 87.69 344 LYS A CA 1
ATOM 2691 C C . LYS A 1 344 ? 11.258 -16.395 23.529 1.00 87.69 344 LYS A C 1
ATOM 2693 O O . LYS A 1 344 ? 12.375 -16.749 23.880 1.00 87.69 344 LYS A O 1
ATOM 2698 N N . GLN A 1 345 ? 10.886 -16.333 22.249 1.00 87.25 345 GLN A N 1
ATOM 2699 C CA . GLN A 1 345 ? 11.795 -16.676 21.151 1.00 87.25 345 GLN A CA 1
ATOM 2700 C C . GLN A 1 345 ? 13.043 -15.778 21.145 1.00 87.25 345 GLN A C 1
ATOM 2702 O O . GLN A 1 345 ? 14.136 -16.225 20.817 1.00 87.25 345 GLN A O 1
ATOM 2707 N N . MET A 1 346 ? 12.882 -14.511 21.527 1.00 85.19 346 MET A N 1
ATOM 2708 C CA . MET A 1 346 ? 13.970 -13.537 21.612 1.00 85.19 346 MET A CA 1
ATOM 2709 C C . MET A 1 346 ? 14.777 -13.602 22.921 1.00 85.19 346 MET A C 1
ATOM 2711 O O . MET A 1 346 ? 15.630 -12.737 23.119 1.00 85.19 346 MET A O 1
ATOM 2715 N N . ASP A 1 347 ? 14.485 -14.549 23.821 1.00 84.56 347 ASP A N 1
ATOM 2716 C CA . ASP A 1 347 ? 15.072 -14.659 25.169 1.00 84.56 347 ASP A CA 1
ATOM 2717 C C . ASP A 1 347 ? 14.948 -13.362 26.006 1.00 84.56 347 ASP A C 1
ATOM 2719 O O . ASP A 1 347 ? 15.827 -12.953 26.762 1.00 84.56 347 ASP A O 1
ATOM 2723 N N . LYS A 1 348 ? 13.825 -12.653 25.831 1.00 83.00 348 LYS A N 1
ATOM 2724 C CA . LYS A 1 348 ? 13.522 -11.349 26.450 1.00 83.00 348 LYS A CA 1
ATOM 2725 C C . LYS A 1 348 ? 12.216 -11.354 27.252 1.00 83.00 348 LYS A C 1
ATOM 2727 O O . LYS A 1 348 ? 11.668 -10.286 27.531 1.00 83.00 348 LYS A O 1
ATOM 2732 N N . GLU A 1 349 ? 11.710 -12.524 27.648 1.00 81.31 349 GLU A N 1
ATOM 2733 C CA . GLU A 1 349 ? 10.418 -12.658 28.344 1.00 81.31 349 GLU A CA 1
ATOM 2734 C C . GLU A 1 349 ? 10.359 -11.822 29.632 1.00 81.31 349 GLU A C 1
ATOM 2736 O O . GLU A 1 349 ? 9.426 -11.042 29.810 1.00 81.31 349 GLU A O 1
ATOM 2741 N N . HIS A 1 350 ? 11.382 -11.895 30.486 1.00 77.06 350 HIS A N 1
ATOM 2742 C CA . HIS A 1 350 ? 11.407 -11.137 31.742 1.00 77.06 350 HIS A CA 1
ATOM 2743 C C . HIS A 1 350 ? 11.390 -9.618 31.522 1.00 77.06 350 HIS A C 1
ATOM 2745 O O . HIS A 1 350 ? 10.694 -8.895 32.233 1.00 77.06 350 HIS A O 1
ATOM 2751 N N . HIS A 1 351 ? 12.107 -9.121 30.509 1.00 75.75 351 HIS A N 1
ATOM 2752 C CA . HIS A 1 351 ? 12.070 -7.702 30.147 1.00 75.75 351 HIS A CA 1
ATOM 2753 C C . HIS A 1 351 ? 10.681 -7.290 29.661 1.00 75.75 351 HIS A C 1
ATOM 2755 O O . HIS A 1 351 ? 10.196 -6.213 30.012 1.00 75.75 351 HIS A O 1
ATOM 2761 N N . TYR A 1 352 ? 10.032 -8.158 28.885 1.00 80.81 352 TYR A N 1
ATOM 2762 C CA . TYR A 1 352 ? 8.695 -7.922 28.366 1.00 80.81 352 TYR A CA 1
ATOM 2763 C C . TYR A 1 352 ? 7.638 -7.879 29.480 1.00 80.81 352 TYR A C 1
ATOM 2765 O O . TYR A 1 352 ? 6.845 -6.940 29.543 1.00 80.81 352 TYR A O 1
ATOM 2773 N N . GLU A 1 353 ? 7.667 -8.828 30.418 1.00 78.75 353 GLU A N 1
ATOM 2774 C CA . GLU A 1 353 ? 6.734 -8.872 31.555 1.00 78.75 353 GLU A CA 1
ATOM 2775 C C . GLU A 1 353 ? 6.879 -7.651 32.486 1.00 78.75 353 GLU A C 1
ATOM 2777 O O . GLU A 1 353 ? 5.876 -7.096 32.951 1.00 78.75 353 GLU A O 1
ATOM 2782 N N . VAL A 1 354 ? 8.110 -7.171 32.703 1.00 72.50 354 VAL A N 1
ATOM 2783 C CA . VAL A 1 354 ? 8.382 -5.945 33.476 1.00 72.50 354 VAL A CA 1
ATOM 2784 C C . VAL A 1 354 ? 7.851 -4.697 32.758 1.00 72.50 354 VAL A C 1
ATOM 2786 O O . VAL A 1 354 ? 7.230 -3.843 33.394 1.00 72.50 354 VAL A O 1
ATOM 2789 N N . LEU A 1 355 ? 8.031 -4.604 31.436 1.00 71.31 355 LEU A N 1
ATOM 2790 C CA . LEU A 1 355 ? 7.514 -3.502 30.611 1.00 71.31 355 LEU A CA 1
ATOM 2791 C C . LEU A 1 355 ? 5.986 -3.394 30.676 1.00 71.31 355 LEU A C 1
ATOM 2793 O O . LEU A 1 355 ? 5.438 -2.300 30.805 1.00 71.31 355 LEU A O 1
ATOM 2797 N N . ILE A 1 356 ? 5.289 -4.524 30.632 1.00 72.88 356 ILE A N 1
ATOM 2798 C CA . ILE A 1 356 ? 3.821 -4.557 30.644 1.00 72.88 356 ILE A CA 1
ATOM 2799 C C . ILE A 1 356 ? 3.268 -4.237 32.033 1.00 72.88 356 ILE A C 1
ATOM 2801 O O . ILE A 1 356 ? 2.252 -3.559 32.155 1.00 72.88 356 ILE A O 1
ATOM 2805 N N . SER A 1 357 ? 3.963 -4.668 33.086 1.00 63.22 357 SER A N 1
ATOM 2806 C CA . SER A 1 357 ? 3.575 -4.372 34.470 1.00 63.22 357 SER A CA 1
ATOM 2807 C C . SER A 1 357 ? 3.709 -2.880 34.815 1.00 63.22 357 SER A C 1
ATOM 2809 O O . SER A 1 357 ? 3.017 -2.394 35.708 1.00 63.22 357 SER A O 1
ATOM 2811 N N . GLY A 1 358 ? 4.577 -2.146 34.103 1.00 57.81 358 GLY A N 1
ATOM 2812 C CA . GLY A 1 358 ? 4.799 -0.707 34.287 1.00 57.81 358 GLY A CA 1
ATOM 2813 C C . GLY A 1 358 ? 3.990 0.214 33.363 1.00 57.81 358 GLY A C 1
ATOM 2814 O O . GLY A 1 358 ? 3.887 1.406 33.652 1.00 57.81 358 GLY A O 1
ATOM 2815 N N . THR A 1 359 ? 3.399 -0.303 32.276 1.00 54.88 359 THR A N 1
ATOM 2816 C CA . THR A 1 359 ? 2.793 0.524 31.214 1.00 54.88 359 THR A CA 1
ATOM 2817 C C . THR A 1 359 ? 1.386 0.040 30.853 1.00 54.88 359 THR A C 1
ATOM 2819 O O . THR A 1 359 ? 1.187 -1.126 30.536 1.00 54.88 359 THR A O 1
ATOM 2822 N N . GLN A 1 360 ? 0.389 0.938 30.811 1.00 55.59 360 GLN A N 1
ATOM 2823 C CA . GLN A 1 360 ? -0.975 0.588 30.357 1.00 55.59 360 GLN A CA 1
ATOM 2824 C C . GLN A 1 360 ? -1.051 0.245 28.851 1.00 55.59 360 GLN A C 1
ATOM 2826 O O . GLN A 1 360 ? -2.076 -0.255 28.374 1.00 55.59 360 GLN A O 1
ATOM 2831 N N . SER A 1 361 ? 0.015 0.488 28.079 1.00 61.22 361 SER A N 1
ATOM 2832 C CA . SER A 1 361 ? 0.126 0.140 26.658 1.00 61.22 361 SER A CA 1
ATOM 2833 C C . SER A 1 361 ? 0.938 -1.141 26.455 1.00 61.22 361 SER A C 1
ATOM 2835 O O . SER A 1 361 ? 2.108 -1.208 26.823 1.00 61.22 361 SER A O 1
ATOM 2837 N N . LEU A 1 362 ? 0.323 -2.137 25.812 1.00 70.69 362 LEU A N 1
ATOM 2838 C CA . LEU A 1 362 ? 0.999 -3.335 25.325 1.00 70.69 362 LEU A CA 1
ATOM 2839 C C . LEU A 1 362 ? 1.803 -2.940 24.090 1.00 70.69 362 LEU A C 1
ATOM 2841 O O . LEU A 1 362 ? 1.241 -2.743 23.018 1.00 70.69 362 LEU A O 1
ATOM 2845 N N . LEU A 1 363 ? 3.105 -2.768 24.281 1.00 77.69 363 LEU A N 1
ATOM 2846 C CA . LEU A 1 363 ? 4.065 -2.546 23.208 1.00 77.69 363 LEU A CA 1
ATOM 2847 C C . LEU A 1 363 ? 4.609 -3.897 22.718 1.00 77.69 363 LEU A C 1
ATOM 2849 O O . LEU A 1 363 ? 4.473 -4.896 23.433 1.00 77.69 363 LEU A O 1
ATOM 2853 N N . PRO A 1 364 ? 5.194 -3.966 21.514 1.00 80.75 364 PRO A N 1
ATOM 2854 C CA . PRO A 1 364 ? 5.968 -5.130 21.104 1.00 80.75 364 PRO A CA 1
ATOM 2855 C C . PRO A 1 364 ? 7.243 -5.286 21.961 1.00 80.75 364 PRO A C 1
ATOM 2857 O O . PRO A 1 364 ? 7.687 -4.322 22.598 1.00 80.75 364 PRO A O 1
ATOM 2860 N N . PRO A 1 365 ? 7.848 -6.487 22.009 1.00 82.00 365 PRO A N 1
ATOM 2861 C CA . PRO A 1 365 ? 9.088 -6.719 22.745 1.00 82.00 365 PRO A CA 1
ATOM 2862 C C . PRO A 1 365 ? 10.236 -5.813 22.261 1.00 82.00 365 PRO A C 1
ATOM 2864 O O . PRO A 1 365 ? 10.357 -5.571 21.059 1.00 82.00 365 PRO A O 1
ATOM 2867 N N . PRO A 1 366 ? 11.125 -5.329 23.152 1.00 79.50 366 PRO A N 1
ATOM 2868 C CA . PRO A 1 366 ? 12.223 -4.449 22.755 1.00 79.50 366 PRO A CA 1
ATOM 2869 C C . PRO A 1 366 ? 13.143 -5.073 21.697 1.00 79.50 366 PRO A C 1
ATOM 2871 O O . PRO A 1 366 ? 13.792 -6.101 21.929 1.00 79.50 366 PRO A O 1
ATOM 2874 N N . GLY A 1 367 ? 13.247 -4.403 20.550 1.00 78.38 367 GLY A N 1
ATOM 2875 C CA . GLY A 1 367 ? 14.039 -4.849 19.404 1.00 78.38 367 GLY A CA 1
ATOM 2876 C C . GLY A 1 367 ? 13.330 -5.852 18.491 1.00 78.38 367 GLY A C 1
ATOM 2877 O O . GLY A 1 367 ? 13.984 -6.413 17.617 1.00 78.38 367 GLY A O 1
ATOM 2878 N N . ALA A 1 368 ? 12.033 -6.110 18.693 1.00 82.38 368 ALA A N 1
ATOM 2879 C CA . ALA A 1 368 ? 11.219 -6.813 17.709 1.00 82.38 368 ALA A CA 1
ATOM 2880 C C . ALA A 1 368 ? 10.991 -5.909 16.490 1.00 82.38 368 ALA A C 1
ATOM 2882 O O . ALA A 1 368 ? 10.636 -4.740 16.651 1.00 82.38 368 ALA A O 1
ATOM 2883 N N . SER A 1 369 ? 11.187 -6.445 15.284 1.00 84.88 369 SER A N 1
ATOM 2884 C CA . SER A 1 369 ? 10.851 -5.718 14.059 1.00 84.88 369 SER A CA 1
ATOM 2885 C C . SER A 1 369 ? 9.341 -5.750 13.809 1.00 84.88 369 SER A C 1
ATOM 2887 O O . SER A 1 369 ? 8.658 -6.698 14.203 1.00 84.88 369 SER A O 1
ATOM 2889 N N . GLU A 1 370 ? 8.812 -4.748 13.106 1.00 85.38 370 GLU A N 1
ATOM 2890 C CA . GLU A 1 370 ? 7.392 -4.716 12.724 1.00 85.38 370 GLU A CA 1
ATOM 2891 C C . GLU A 1 370 ? 7.006 -5.941 11.867 1.00 85.38 370 GLU A C 1
ATOM 2893 O O . GLU A 1 370 ? 5.887 -6.451 11.958 1.00 85.38 370 GLU A O 1
ATOM 2898 N N . VAL A 1 371 ? 7.952 -6.471 11.081 1.00 85.31 371 VAL A N 1
ATOM 2899 C CA . VAL A 1 371 ? 7.776 -7.713 10.313 1.00 85.31 371 VAL A CA 1
ATOM 2900 C C . VAL A 1 371 ? 7.543 -8.900 11.247 1.00 85.31 371 VAL A C 1
ATOM 2902 O O . VAL A 1 371 ? 6.556 -9.615 11.077 1.00 85.31 371 VAL A O 1
ATOM 2905 N N . ASP A 1 372 ? 8.401 -9.076 12.258 1.00 84.62 372 ASP A N 1
ATOM 2906 C CA . ASP A 1 372 ? 8.295 -10.174 13.229 1.00 84.62 372 ASP A CA 1
ATOM 2907 C C . ASP A 1 372 ? 6.966 -10.091 13.992 1.00 84.62 372 ASP A C 1
ATOM 2909 O O . ASP A 1 372 ? 6.263 -11.089 14.150 1.00 84.62 372 ASP A O 1
ATOM 2913 N N . VAL A 1 373 ? 6.575 -8.881 14.404 1.00 86.06 373 VAL A N 1
ATOM 2914 C CA . VAL A 1 373 ? 5.320 -8.627 15.125 1.00 86.06 373 VAL A CA 1
ATOM 2915 C C . VAL A 1 373 ? 4.102 -9.047 14.301 1.00 86.06 373 VAL A C 1
ATOM 2917 O O . VAL A 1 373 ? 3.177 -9.667 14.838 1.00 86.06 373 VAL A O 1
ATOM 2920 N N . LYS A 1 374 ? 4.067 -8.721 13.004 1.00 89.19 374 LYS A N 1
ATOM 2921 C CA . LYS A 1 374 ? 2.961 -9.118 12.119 1.00 89.19 374 LYS A CA 1
ATOM 2922 C C . LYS A 1 374 ? 3.000 -10.609 11.792 1.00 89.19 374 LYS A C 1
ATOM 2924 O O . LYS A 1 374 ? 1.955 -11.255 11.850 1.00 89.19 374 LYS A O 1
ATOM 2929 N N . ALA A 1 375 ? 4.176 -11.161 11.494 1.00 85.81 375 ALA A N 1
ATOM 2930 C CA . ALA A 1 375 ? 4.343 -12.574 11.159 1.00 85.81 375 ALA A CA 1
ATOM 2931 C C . ALA A 1 375 ? 3.868 -13.481 12.302 1.00 85.81 375 ALA A C 1
ATOM 2933 O O . ALA A 1 375 ? 3.072 -14.391 12.073 1.00 85.81 375 ALA A O 1
ATOM 2934 N N . TRP A 1 376 ? 4.259 -13.169 13.540 1.00 83.81 376 TRP A N 1
ATOM 2935 C CA . TRP A 1 376 ? 3.842 -13.925 14.721 1.00 83.81 376 TRP A CA 1
ATOM 2936 C C . TRP A 1 376 ? 2.334 -13.888 14.967 1.00 83.81 376 TRP A C 1
ATOM 2938 O O . TRP A 1 376 ? 1.758 -14.905 15.339 1.00 83.81 376 TRP A O 1
ATOM 2948 N N . GLN A 1 377 ? 1.670 -12.759 14.709 1.00 87.69 377 GLN A N 1
ATOM 2949 C CA . GLN A 1 377 ? 0.209 -12.676 14.836 1.00 87.69 377 GLN A CA 1
ATOM 2950 C C . GLN A 1 377 ? -0.527 -13.542 13.808 1.00 87.69 377 GLN A C 1
ATOM 2952 O O . GLN A 1 377 ? -1.592 -14.070 14.116 1.00 87.69 377 GLN A O 1
ATOM 2957 N N . VAL A 1 378 ? 0.024 -13.697 12.599 1.00 83.31 378 VAL A N 1
ATOM 2958 C CA . VAL A 1 378 ? -0.557 -14.581 11.575 1.00 83.31 378 VAL A CA 1
ATOM 2959 C C . VAL A 1 378 ? -0.272 -16.055 11.888 1.00 83.31 378 VAL A C 1
ATOM 2961 O O . VAL A 1 378 ? -1.104 -16.906 11.590 1.00 83.31 378 VAL A O 1
ATOM 2964 N N . GLN A 1 379 ? 0.879 -16.362 12.495 1.00 77.12 379 GLN A N 1
ATOM 2965 C CA . GLN A 1 379 ? 1.301 -17.730 12.829 1.00 77.12 379 GLN A CA 1
ATOM 2966 C C . GLN A 1 379 ? 0.718 -18.282 14.136 1.00 77.12 379 GLN A C 1
ATOM 2968 O O . GLN A 1 379 ? 0.706 -19.496 14.310 1.00 77.12 379 GLN A O 1
ATOM 2973 N N . ALA A 1 380 ? 0.247 -17.437 15.058 1.00 62.00 380 ALA A N 1
ATOM 2974 C CA . ALA A 1 380 ? -0.320 -17.844 16.352 1.00 62.00 380 ALA A CA 1
ATOM 2975 C C . ALA A 1 380 ? -1.701 -18.544 16.244 1.00 62.00 380 ALA A C 1
ATOM 2977 O O . ALA A 1 380 ? -2.537 -18.424 17.142 1.00 62.00 380 ALA A O 1
ATOM 2978 N N . GLN A 1 381 ? -1.956 -19.236 15.133 1.00 55.31 38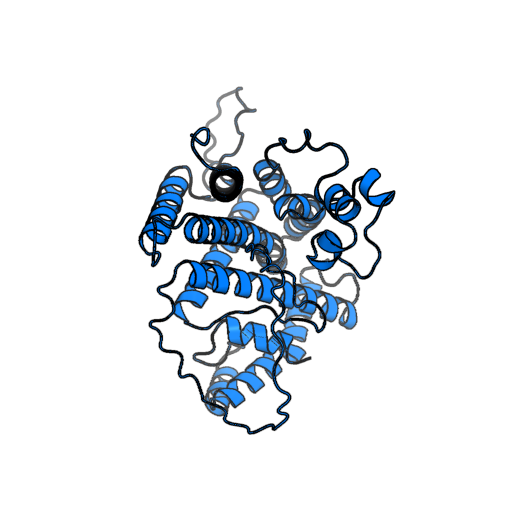1 GLN A N 1
ATOM 2979 C CA . GLN A 1 381 ? -3.257 -19.698 14.655 1.00 55.31 381 GLN A CA 1
ATOM 2980 C C . GLN A 1 381 ? -3.273 -21.194 14.367 1.00 55.31 381 GLN A C 1
ATOM 2982 O O . GLN A 1 381 ? -2.503 -21.631 13.483 1.00 55.31 381 GLN A O 1
#

InterPro domains:
  IPR040401 Coiled-coil domain-containing protein 162 [PTHR33331] (1-379)
  IPR060517 CCDC162, middle domain [PF28523] (323-379)